Protein AF-0000000071052219 (afdb_homodimer)

Organism: Fasciola hepatica (NCBI:txid6192)

Foldseek 3Di:
DAEEEEEALALQRLLLLLLQCVVVVAYAYEYAYQADAPPDQLQPFQAWQADAVVLQQLQPCCVDPDHDPQALVVLLLLLLLVVLVVCQPDPCNVQQQKHKFKEWEWELDDDPDATPCPVSFPPKDKFALVNCVVQFFANSIGTTIIGITMGGRRNRNSVVSVVVSQVSHPDGHHYHYNPHPCDQELLSVLVVCVVVVHQEYEYAHALSCCRHVVPQQWWWWKKKKWWFADQPDRHKYAYPPRFIWTDGDGTIITYIDTDTDGRCVVPPDDPVQWDFDPVRLVVRLVVVVNGGVDCNSVGHTDDIGMDIGTAGSDWQWWKWWADNVRDTFWFDPSTHIYTYGYHCGSCCSSSSNSSSNLNSVRVVVSVVVHRGTGGDIGGRPNVVVRPSD/DAEEEEEALALQRLLLLLLQCVVVVAYAYEYAYQADAPPDQLQPFQAWQADAVVLQQLFPCCVDPDHDPQALVVLLLLLLLVVLVVCQPDPCNVQQQKHKFKEWEWELDDDPDATPCPVNFPPKDKFALVNCVVQFFANSIGTTIIGITMGGRRNRNSVVSVVCSQVSHPDGHHYHYNPNPQDQELLSVLVVCVVVVHQEYEYAHALSCCRHVVPQQWWWWKKKKWWFADQPDRHKYAYPPRWIWTDGDGTIITYIDTDTDGRCVVPPDDPVQWDFDPVRLVVRLVVVVNGGVDCNSVGHTDDIGMDIGTAGSDWQWWKWWADNVRDTFWFDPSTHIYTYGYHCGSCCSSSSNSSSNLNSVRVVVSVPVHRGTGGDIGGRPNVVVRPSD

Structure (mmCIF, N/CA/C/O backbone):
data_AF-0000000071052219-model_v1
#
loop_
_entity.id
_entity.type
_entity.pdbx_description
1 polymer 'D-aspartate oxidase'
#
loop_
_atom_site.group_PDB
_atom_site.id
_atom_site.type_symbol
_atom_site.label_atom_id
_atom_site.label_alt_id
_atom_site.label_comp_id
_atom_site.label_asym_id
_atom_site.label_entity_id
_atom_site.label_seq_id
_atom_site.pdbx_PDB_ins_code
_atom_site.Cartn_x
_atom_site.Cartn_y
_atom_site.Cartn_z
_atom_site.occupancy
_atom_site.B_iso_or_equiv
_atom_site.auth_seq_id
_atom_site.auth_comp_id
_atom_site.auth_asym_id
_atom_site.auth_atom_id
_atom_site.pdbx_PDB_model_num
ATOM 1 N N . MET A 1 1 ? -15.453 -42.969 -9.875 1 84.81 1 MET A N 1
ATOM 2 C CA . MET A 1 1 ? -14.547 -42.25 -8.984 1 84.81 1 MET A CA 1
ATOM 3 C C . MET A 1 1 ? -13.117 -42.312 -9.508 1 84.81 1 MET A C 1
ATOM 5 O O . MET A 1 1 ? -12.625 -43.375 -9.883 1 84.81 1 MET A O 1
ATOM 9 N N . VAL A 1 2 ? -12.484 -41.188 -9.828 1 93 2 VAL A N 1
ATOM 10 C CA . VAL A 1 2 ? -11.133 -41.125 -10.375 1 93 2 VAL A CA 1
ATOM 11 C C . VAL A 1 2 ? -10.141 -40.812 -9.266 1 93 2 VAL A C 1
ATOM 13 O O . VAL A 1 2 ? -10.406 -39.969 -8.406 1 93 2 VAL A O 1
ATOM 16 N N . ARG A 1 3 ? -9.086 -41.562 -9.219 1 95.88 3 ARG A N 1
ATOM 17 C CA . ARG A 1 3 ? -8.008 -41.312 -8.273 1 95.88 3 ARG A CA 1
ATOM 18 C C . ARG A 1 3 ? -6.828 -40.625 -8.953 1 95.88 3 ARG A C 1
ATOM 20 O O . ARG A 1 3 ? -6.191 -41.188 -9.844 1 95.88 3 ARG A O 1
ATOM 27 N N . PHE A 1 4 ? -6.609 -39.406 -8.422 1 96.44 4 PHE A N 1
ATOM 28 C CA . PHE A 1 4 ? -5.512 -38.625 -8.977 1 96.44 4 PHE A CA 1
ATOM 29 C C . PHE A 1 4 ? -4.285 -38.719 -8.078 1 96.44 4 PHE A C 1
ATOM 31 O O . PHE A 1 4 ? -4.395 -38.625 -6.855 1 96.44 4 PHE A O 1
ATOM 38 N N . GLY A 1 5 ? -3.105 -39 -8.656 1 95.81 5 GLY A N 1
ATOM 39 C CA . GLY A 1 5 ? -1.822 -38.844 -7.984 1 95.81 5 GLY A CA 1
ATOM 40 C C . GLY A 1 5 ? -1.044 -37.625 -8.453 1 95.81 5 GLY A C 1
ATOM 41 O O . GLY A 1 5 ? -0.639 -37.562 -9.617 1 95.81 5 GLY A O 1
ATOM 42 N N . ILE A 1 6 ? -0.804 -36.688 -7.566 1 96.19 6 ILE A N 1
ATOM 43 C CA . ILE A 1 6 ? -0.084 -35.469 -7.926 1 96.19 6 ILE A CA 1
ATOM 44 C C . ILE A 1 6 ? 1.285 -35.469 -7.25 1 96.19 6 ILE A C 1
ATOM 46 O O . ILE A 1 6 ? 1.38 -35.562 -6.027 1 96.19 6 ILE A O 1
ATOM 50 N N . ILE A 1 7 ? 2.332 -35.375 -8.086 1 95.31 7 ILE A N 1
ATOM 51 C CA . ILE A 1 7 ? 3.701 -35.281 -7.586 1 95.31 7 ILE A CA 1
ATOM 52 C C . ILE A 1 7 ? 4.168 -33.844 -7.566 1 95.31 7 ILE A C 1
ATOM 54 O O . ILE A 1 7 ? 4.316 -33.219 -8.617 1 95.31 7 ILE A O 1
ATOM 58 N N . GLY A 1 8 ? 4.5 -33.312 -6.387 1 94.25 8 GLY A N 1
ATOM 59 C CA . GLY A 1 8 ? 4.828 -31.922 -6.184 1 94.25 8 GLY A CA 1
ATOM 60 C C . GLY A 1 8 ? 3.725 -31.141 -5.492 1 94.25 8 GLY A C 1
ATOM 61 O O . GLY A 1 8 ? 2.598 -31.078 -5.984 1 94.25 8 GLY A O 1
ATOM 62 N N . CYS A 1 9 ? 4.051 -30.531 -4.426 1 93.12 9 CYS A N 1
ATOM 63 C CA . CYS A 1 9 ? 3.057 -29.828 -3.629 1 93.12 9 CYS A CA 1
ATOM 64 C C . CYS A 1 9 ? 3.34 -28.328 -3.605 1 93.12 9 CYS A C 1
ATOM 66 O O . CYS A 1 9 ? 3.023 -27.641 -2.629 1 93.12 9 CYS A O 1
ATOM 68 N N . GLY A 1 10 ? 4.051 -27.812 -4.633 1 95.31 10 GLY A N 1
ATOM 69 C CA . GLY A 1 10 ? 4.199 -26.375 -4.816 1 95.31 10 GLY A CA 1
ATOM 70 C C . GLY A 1 10 ? 2.984 -25.734 -5.453 1 95.31 10 GLY A C 1
ATOM 71 O O . GLY A 1 10 ? 1.889 -26.297 -5.43 1 95.31 10 GLY A O 1
ATOM 72 N N . VAL A 1 11 ? 3.207 -24.578 -5.98 1 97.75 11 VAL A N 1
ATOM 73 C CA . VAL A 1 11 ? 2.088 -23.797 -6.492 1 97.75 11 VAL A CA 1
ATOM 74 C C . VAL A 1 11 ? 1.469 -24.5 -7.695 1 97.75 11 VAL A C 1
ATOM 76 O O . VAL A 1 11 ? 0.252 -24.453 -7.891 1 97.75 11 VAL A O 1
ATOM 79 N N . ILE A 1 12 ? 2.281 -25.156 -8.516 1 98.25 12 ILE A N 1
ATOM 80 C CA . ILE A 1 12 ? 1.763 -25.828 -9.711 1 98.25 12 ILE A CA 1
ATOM 81 C C . ILE A 1 12 ? 0.946 -27.047 -9.305 1 98.25 12 ILE A C 1
ATOM 83 O O . ILE A 1 12 ? -0.17 -27.25 -9.789 1 98.25 12 ILE A O 1
ATOM 87 N N . GLY A 1 13 ? 1.459 -27.875 -8.398 1 96.88 13 GLY A N 1
ATOM 88 C CA . GLY A 1 13 ? 0.75 -29.062 -7.961 1 96.88 13 GLY A CA 1
ATOM 89 C C . GLY A 1 13 ? -0.562 -28.75 -7.262 1 96.88 13 GLY A C 1
ATOM 90 O O . GLY A 1 13 ? -1.594 -29.344 -7.578 1 96.88 13 GLY A O 1
ATOM 91 N N . LEU A 1 14 ? -0.498 -27.828 -6.371 1 96.88 14 LEU A N 1
ATOM 92 C CA . LEU A 1 14 ? -1.696 -27.516 -5.602 1 96.88 14 LEU A CA 1
ATOM 93 C C . LEU A 1 14 ? -2.734 -26.828 -6.48 1 96.88 14 LEU A C 1
ATOM 95 O O . LEU A 1 14 ? -3.938 -27.031 -6.309 1 96.88 14 LEU A O 1
ATOM 99 N N . SER A 1 15 ? -2.297 -25.938 -7.391 1 98.31 15 SER A N 1
ATOM 100 C CA . SER A 1 15 ? -3.229 -25.344 -8.344 1 98.31 15 SER A CA 1
ATOM 101 C C . SER A 1 15 ? -3.887 -26.406 -9.211 1 98.31 15 SER A C 1
ATOM 103 O O . SER A 1 15 ? -5.082 -26.328 -9.5 1 98.31 15 SER A O 1
ATOM 105 N N . THR A 1 16 ? -3.113 -27.359 -9.617 1 98.44 16 THR A N 1
ATOM 106 C CA . THR A 1 16 ? -3.629 -28.453 -10.438 1 98.44 16 THR A CA 1
ATOM 107 C C . THR A 1 16 ? -4.648 -29.281 -9.656 1 98.44 16 THR A C 1
ATOM 109 O O . THR A 1 16 ? -5.719 -29.609 -10.172 1 98.44 16 THR A O 1
ATOM 112 N N . ALA A 1 17 ? -4.293 -29.594 -8.43 1 96.81 17 ALA A N 1
ATOM 113 C CA . ALA A 1 17 ? -5.211 -30.344 -7.582 1 96.81 17 ALA A CA 1
ATOM 114 C C . ALA A 1 17 ? -6.543 -29.625 -7.426 1 96.81 17 ALA A C 1
ATOM 116 O O . ALA A 1 17 ? -7.605 -30.234 -7.523 1 96.81 17 ALA A O 1
ATOM 117 N N . THR A 1 18 ? -6.484 -28.359 -7.203 1 96.75 18 THR A N 1
ATOM 118 C CA . THR A 1 18 ? -7.695 -27.562 -7.023 1 96.75 18 THR A CA 1
ATOM 119 C C . THR A 1 18 ? -8.531 -27.547 -8.297 1 96.75 18 THR A C 1
ATOM 121 O O . THR A 1 18 ? -9.758 -27.656 -8.242 1 96.75 18 THR A O 1
ATOM 124 N N . ALA A 1 19 ? -7.891 -27.359 -9.438 1 97.56 19 ALA A N 1
ATOM 125 C CA . ALA A 1 19 ? -8.602 -27.344 -10.711 1 97.56 19 ALA A CA 1
ATOM 126 C C . ALA A 1 19 ? -9.273 -28.688 -10.984 1 97.56 19 ALA A C 1
ATOM 128 O O . ALA A 1 19 ? -10.43 -28.734 -11.398 1 97.56 19 ALA A O 1
ATOM 129 N N . LEU A 1 20 ? -8.578 -29.781 -10.742 1 97.38 20 LEU A N 1
ATOM 130 C CA . LEU A 1 20 ? -9.117 -31.125 -10.953 1 97.38 20 LEU A CA 1
ATOM 131 C C . LEU A 1 20 ? -10.281 -31.391 -10.016 1 97.38 20 LEU A C 1
ATOM 133 O O . LEU A 1 20 ? -11.289 -31.984 -10.414 1 97.38 20 LEU A O 1
ATOM 137 N N . GLN A 1 21 ? -10.109 -30.969 -8.766 1 95.94 21 GLN A N 1
ATOM 138 C CA . GLN A 1 21 ? -11.172 -31.172 -7.781 1 95.94 21 GLN A CA 1
ATOM 139 C C . GLN A 1 21 ? -12.453 -30.469 -8.203 1 95.94 21 GLN A C 1
ATOM 141 O O . GLN A 1 21 ? -13.555 -30.984 -7.996 1 95.94 21 GLN A O 1
ATOM 146 N N . SER A 1 22 ? -12.312 -29.281 -8.734 1 94.81 22 SER A N 1
ATOM 147 C CA . SER A 1 22 ? -13.477 -28.516 -9.188 1 94.81 22 SER A CA 1
ATOM 148 C C . SER A 1 22 ? -14.203 -29.234 -10.32 1 94.81 22 SER A C 1
ATOM 150 O O . SER A 1 22 ? -15.422 -29.156 -10.422 1 94.81 22 SER A O 1
ATOM 152 N N . GLU A 1 23 ? -13.469 -29.828 -11.195 1 94.88 23 GLU A N 1
ATOM 153 C CA . GLU A 1 23 ? -14.047 -30.5 -12.359 1 94.88 23 GLU A CA 1
ATOM 154 C C . GLU A 1 23 ? -14.516 -31.906 -12.016 1 94.88 23 GLU A C 1
ATOM 156 O O . GLU A 1 23 ? -15.547 -32.375 -12.516 1 94.88 23 GLU A O 1
ATOM 161 N N . TYR A 1 24 ? -13.75 -32.656 -11.188 1 94.06 24 TYR A N 1
ATOM 162 C CA . TYR A 1 24 ? -14.047 -34.031 -10.758 1 94.06 24 TYR A CA 1
ATOM 163 C C . TYR A 1 24 ? -14.352 -34.062 -9.266 1 94.06 24 TYR A C 1
ATOM 165 O O . TYR A 1 24 ? -13.523 -34.531 -8.469 1 94.06 24 TYR A O 1
ATOM 173 N N . ARG A 1 25 ? -15.492 -33.781 -8.859 1 89.88 25 ARG A N 1
ATOM 174 C CA . ARG A 1 25 ? -15.898 -33.469 -7.488 1 89.88 25 ARG A CA 1
ATOM 175 C C . ARG A 1 25 ? -15.82 -34.719 -6.625 1 89.88 25 ARG A C 1
ATOM 177 O O . ARG A 1 25 ? -15.633 -34.656 -5.41 1 89.88 25 ARG A O 1
ATOM 184 N N . ASP A 1 26 ? -15.922 -35.906 -7.195 1 89.94 26 ASP A N 1
ATOM 185 C CA . ASP A 1 26 ? -15.953 -37.125 -6.426 1 89.94 26 ASP A CA 1
ATOM 186 C C . ASP A 1 26 ? -14.609 -37.844 -6.48 1 89.94 26 ASP A C 1
ATOM 188 O O . ASP A 1 26 ? -14.5 -39 -6.066 1 89.94 26 ASP A O 1
ATOM 192 N N . SER A 1 27 ? -13.602 -37.125 -6.922 1 92.62 27 SER A N 1
ATOM 193 C CA . SER A 1 27 ? -12.297 -37.75 -7.117 1 92.62 27 SER A CA 1
ATOM 194 C C . SER A 1 27 ? -11.523 -37.844 -5.809 1 92.62 27 SER A C 1
ATOM 196 O O . SER A 1 27 ? -11.844 -37.156 -4.844 1 92.62 27 SER A O 1
ATOM 198 N N . GLU A 1 28 ? -10.602 -38.781 -5.777 1 93.38 28 GLU A N 1
ATOM 199 C CA . GLU A 1 28 ? -9.641 -38.938 -4.691 1 93.38 28 GLU A CA 1
ATOM 200 C C . GLU A 1 28 ? -8.273 -38.375 -5.09 1 93.38 28 GLU A C 1
ATOM 202 O O . GLU A 1 28 ? -7.867 -38.5 -6.246 1 93.38 28 GLU A O 1
ATOM 207 N N . PHE A 1 29 ? -7.625 -37.781 -4.043 1 93.75 29 PHE A N 1
ATOM 208 C CA . PHE A 1 29 ? -6.34 -37.156 -4.328 1 93.75 29 PHE A CA 1
ATOM 209 C C . PHE A 1 29 ? -5.246 -37.719 -3.434 1 93.75 29 PHE A C 1
ATOM 211 O O . PHE A 1 29 ? -5.414 -37.812 -2.215 1 93.75 29 PHE A O 1
ATOM 218 N N . LEU A 1 30 ? -4.195 -38.156 -4.043 1 93.06 30 LEU A N 1
ATOM 219 C CA . LEU A 1 30 ? -2.939 -38.469 -3.365 1 93.06 30 LEU A CA 1
ATOM 220 C C . LEU A 1 30 ? -1.853 -37.469 -3.752 1 93.06 30 LEU A C 1
ATOM 222 O O . LEU A 1 30 ? -1.419 -37.438 -4.906 1 93.06 30 LEU A O 1
ATOM 226 N N . LEU A 1 31 ? -1.455 -36.656 -2.793 1 92.81 31 LEU A N 1
ATOM 227 C CA . LEU A 1 31 ? -0.397 -35.688 -3.021 1 92.81 31 LEU A CA 1
ATOM 228 C C . LEU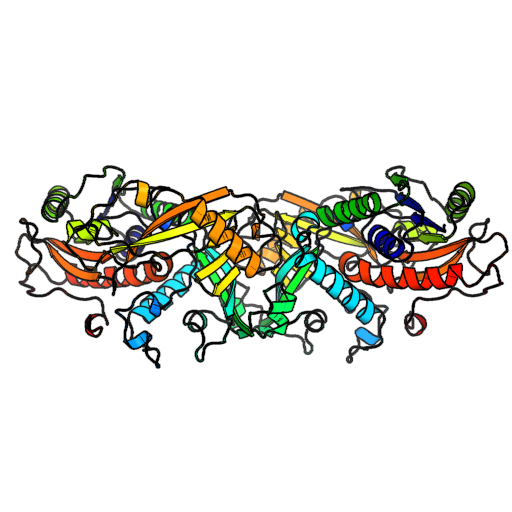 A 1 31 ? 0.931 -36.188 -2.457 1 92.81 31 LEU A C 1
ATOM 230 O O . LEU A 1 31 ? 1 -36.594 -1.3 1 92.81 31 LEU A O 1
ATOM 234 N N . ALA A 1 32 ? 1.885 -36.188 -3.334 1 91 32 ALA A N 1
ATOM 235 C CA . ALA A 1 32 ? 3.23 -36.594 -2.92 1 91 32 ALA A CA 1
ATOM 236 C C . ALA A 1 32 ? 4.242 -35.469 -3.229 1 91 32 ALA A C 1
ATOM 238 O O . ALA A 1 32 ? 4.188 -34.844 -4.293 1 91 32 ALA A O 1
ATOM 239 N N . GLY A 1 33 ? 5.031 -35.125 -2.229 1 86.06 33 GLY A N 1
ATOM 240 C CA . GLY A 1 33 ? 6.051 -34.094 -2.449 1 86.06 33 GLY A CA 1
ATOM 241 C C . GLY A 1 33 ? 7.297 -34.312 -1.617 1 86.06 33 GLY A C 1
ATOM 242 O O . GLY A 1 33 ? 7.238 -34.938 -0.548 1 86.06 33 GLY A O 1
ATOM 243 N N . ALA A 1 34 ? 8.422 -33.875 -2.18 1 75.44 34 ALA A N 1
ATOM 244 C CA . ALA A 1 34 ? 9.688 -33.969 -1.451 1 75.44 34 ALA A CA 1
ATOM 245 C C . ALA A 1 34 ? 9.734 -32.938 -0.309 1 75.44 34 ALA A C 1
ATOM 247 O O . ALA A 1 34 ? 10.367 -33.188 0.72 1 75.44 34 ALA A O 1
ATOM 248 N N . GLU A 1 35 ? 9.117 -31.828 -0.538 1 77 35 GLU A N 1
ATOM 249 C CA . GLU A 1 35 ? 9.156 -30.719 0.398 1 77 35 GLU A CA 1
ATOM 250 C C . GLU A 1 35 ? 7.75 -30.25 0.761 1 77 35 GLU A C 1
ATOM 252 O O . GLU A 1 35 ? 6.777 -30.625 0.107 1 77 35 GLU A O 1
ATOM 257 N N . GLN A 1 36 ? 7.762 -29.594 1.94 1 73.38 36 GLN A N 1
ATOM 258 C CA . GLN A 1 36 ? 6.504 -28.969 2.35 1 73.38 36 GLN A CA 1
ATOM 259 C C . GLN A 1 36 ? 6.746 -27.641 3.061 1 73.38 36 GLN A C 1
ATOM 261 O O . GLN A 1 36 ? 7.875 -27.344 3.447 1 73.38 36 GLN A O 1
ATOM 266 N N . GLY A 1 37 ? 5.684 -26.891 3.031 1 77.38 37 GLY A N 1
ATOM 267 C CA . GLY A 1 37 ? 5.734 -25.656 3.793 1 77.38 37 GLY A CA 1
ATOM 268 C C . GLY A 1 37 ? 6.82 -24.703 3.322 1 77.38 37 GLY A C 1
ATOM 269 O O . GLY A 1 37 ? 6.914 -24.406 2.129 1 77.38 37 GLY A O 1
ATOM 270 N N . SER A 1 38 ? 7.688 -24.25 4.285 1 81.25 38 SER A N 1
ATOM 271 C CA . SER A 1 38 ? 8.664 -23.188 4.043 1 81.25 38 SER A CA 1
ATOM 272 C C . SER A 1 38 ? 9.812 -23.688 3.172 1 81.25 38 SER A C 1
ATOM 274 O O . SER A 1 38 ? 10.594 -22.875 2.658 1 81.25 38 SER A O 1
ATOM 276 N N . SER A 1 39 ? 9.82 -24.969 2.92 1 81.12 39 SER A N 1
ATOM 277 C CA . SER A 1 39 ? 10.891 -25.516 2.088 1 81.12 39 SER A CA 1
ATOM 278 C C . SER A 1 39 ? 10.523 -25.453 0.609 1 81.12 39 SER A C 1
ATOM 280 O O . SER A 1 39 ? 11.383 -25.641 -0.256 1 81.12 39 SER A O 1
ATOM 282 N N . LEU A 1 40 ? 9.352 -25.156 0.366 1 86.75 40 LEU A N 1
ATOM 283 C CA . LEU A 1 40 ? 8.906 -25.016 -1.016 1 86.75 40 LEU A CA 1
ATOM 284 C C . LEU A 1 40 ? 9.398 -23.703 -1.619 1 86.75 40 LEU A C 1
ATOM 286 O O . LEU A 1 40 ? 9.375 -22.656 -0.958 1 86.75 40 LEU A O 1
ATOM 290 N N . ILE A 1 41 ? 9.758 -23.766 -2.842 1 89.94 41 ILE A N 1
ATOM 291 C CA . ILE A 1 41 ? 10.266 -22.594 -3.541 1 89.94 41 ILE A CA 1
ATOM 292 C C . ILE A 1 41 ? 9.148 -21.547 -3.684 1 89.94 41 ILE A C 1
ATOM 294 O O . ILE A 1 41 ? 9.367 -20.359 -3.477 1 89.94 41 ILE A O 1
ATOM 298 N N . SER A 1 42 ? 7.984 -22.031 -4.004 1 95.5 42 SER A N 1
ATOM 299 C CA . SER A 1 42 ? 6.871 -21.109 -4.199 1 95.5 42 SER A CA 1
ATOM 300 C C . SER A 1 42 ? 6.453 -20.453 -2.885 1 95.5 42 SER A C 1
ATOM 302 O O . SER A 1 42 ? 5.738 -19.453 -2.881 1 95.5 42 SER A O 1
ATOM 304 N N . HIS A 1 43 ? 6.871 -21.031 -1.767 1 94.44 43 HIS A N 1
ATOM 305 C CA . HIS A 1 43 ? 6.609 -20.422 -0.464 1 94.44 43 HIS A CA 1
ATOM 306 C C . HIS A 1 43 ? 7.375 -19.109 -0.299 1 94.44 43 HIS A C 1
ATOM 308 O O . HIS A 1 43 ? 6.836 -18.141 0.224 1 94.44 43 HIS A O 1
ATOM 314 N N . GLY A 1 44 ? 8.594 -19.094 -0.722 1 94.31 44 GLY A N 1
ATOM 315 C CA . GLY A 1 44 ? 9.469 -17.953 -0.48 1 94.31 44 GLY A CA 1
ATOM 316 C C . GLY A 1 44 ? 9.508 -16.969 -1.638 1 94.31 44 GLY A C 1
ATOM 317 O O . GLY A 1 44 ? 10.016 -15.859 -1.497 1 94.31 44 GLY A O 1
ATOM 318 N N . ALA A 1 45 ? 8.891 -17.344 -2.781 1 95.38 45 ALA A N 1
ATOM 319 C CA . ALA A 1 45 ? 8.898 -16.5 -3.977 1 95.38 45 ALA A CA 1
ATOM 320 C C . ALA A 1 45 ? 8.148 -15.195 -3.734 1 95.38 45 ALA A C 1
ATOM 322 O O . ALA A 1 45 ? 7.324 -15.102 -2.822 1 95.38 45 ALA A O 1
ATOM 323 N N . ALA A 1 46 ? 8.43 -14.148 -4.508 1 95.62 46 ALA A N 1
ATOM 324 C CA . ALA A 1 46 ? 7.797 -12.844 -4.355 1 95.62 46 ALA A CA 1
ATOM 325 C C . ALA A 1 46 ? 6.293 -12.93 -4.586 1 95.62 46 ALA A C 1
ATOM 327 O O . ALA A 1 46 ? 5.508 -12.328 -3.854 1 95.62 46 ALA A O 1
ATOM 328 N N . GLY A 1 47 ? 5.941 -13.781 -5.605 1 96.56 47 GLY A N 1
ATOM 329 C CA . GLY A 1 47 ? 4.527 -14.047 -5.812 1 96.56 47 GLY A CA 1
ATOM 330 C C . GLY A 1 47 ? 3.764 -12.852 -6.34 1 96.56 47 GLY A C 1
ATOM 331 O O . GLY A 1 47 ? 2.705 -12.5 -5.816 1 96.56 47 GLY A O 1
ATOM 332 N N . VAL A 1 48 ? 4.207 -12.172 -7.332 1 97.25 48 VAL A N 1
ATOM 333 C CA . VAL A 1 48 ? 3.52 -11.047 -7.965 1 97.25 48 VAL A CA 1
ATOM 334 C C . VAL A 1 48 ? 3.066 -11.445 -9.367 1 97.25 48 VAL A C 1
ATOM 336 O O . VAL A 1 48 ? 3.832 -12.039 -10.133 1 97.25 48 VAL A O 1
ATOM 339 N N . PHE A 1 49 ? 1.803 -11.18 -9.664 1 98.19 49 PHE A N 1
ATOM 340 C CA . PHE A 1 49 ? 1.279 -11.469 -10.992 1 98.19 49 PHE A CA 1
ATOM 341 C C . PHE A 1 49 ? 1.835 -10.484 -12.016 1 98.19 49 PHE A C 1
ATOM 343 O O . PHE A 1 49 ? 1.25 -9.422 -12.25 1 98.19 49 PHE A O 1
ATOM 350 N N . ARG A 1 50 ? 2.861 -10.859 -12.641 1 96.38 50 ARG A N 1
ATOM 351 C CA . ARG A 1 50 ? 3.535 -10.094 -13.68 1 96.38 50 ARG A CA 1
ATOM 352 C C . ARG A 1 50 ? 4.156 -11.016 -14.727 1 96.38 50 ARG A C 1
ATOM 354 O O . ARG A 1 50 ? 5.379 -11.062 -14.875 1 96.38 50 ARG A O 1
ATOM 361 N N . PRO A 1 51 ? 3.316 -11.711 -15.438 1 95.31 51 PRO A N 1
ATOM 362 C CA . PRO A 1 51 ? 3.869 -12.594 -16.469 1 95.31 51 PRO A CA 1
ATOM 363 C C . PRO A 1 51 ? 4.676 -11.828 -17.531 1 95.31 51 PRO A C 1
ATOM 365 O O . PRO A 1 51 ? 4.332 -10.703 -17.875 1 95.31 51 PRO A O 1
ATOM 368 N N . GLU A 1 52 ? 5.68 -12.414 -17.953 1 92.31 52 GLU A N 1
ATOM 369 C CA . GLU A 1 52 ? 6.609 -11.852 -18.938 1 92.31 52 GLU A CA 1
ATOM 370 C C . GLU A 1 52 ? 7.031 -12.898 -19.953 1 92.31 52 GLU A C 1
ATOM 372 O O . GLU A 1 52 ? 7.836 -13.781 -19.656 1 92.31 52 GLU A O 1
ATOM 377 N N . PRO A 1 53 ? 6.594 -12.703 -21.188 1 90.56 53 PRO A N 1
ATOM 378 C CA . PRO A 1 53 ? 6.891 -13.695 -22.219 1 90.56 53 PRO A CA 1
ATOM 379 C C . PRO A 1 53 ? 8.391 -13.906 -22.406 1 90.56 53 PRO A C 1
ATOM 381 O O . PRO A 1 53 ? 8.828 -15.016 -22.719 1 90.56 53 PRO A O 1
ATOM 384 N N . SER A 1 54 ? 9.195 -12.898 -22.203 1 88.44 54 SER A N 1
ATOM 385 C CA . SER A 1 54 ? 10.633 -12.984 -22.438 1 88.44 54 SER A CA 1
ATOM 386 C C . SER A 1 54 ? 11.297 -13.953 -21.469 1 88.44 54 SER A C 1
ATOM 388 O O . SER A 1 54 ? 12.43 -14.383 -21.688 1 88.44 54 SER A O 1
ATOM 390 N N . LEU A 1 55 ? 10.602 -14.328 -20.406 1 90.44 55 LEU A N 1
ATOM 391 C CA . LEU A 1 55 ? 11.156 -15.242 -19.422 1 90.44 55 LEU A CA 1
ATOM 392 C C . LEU A 1 55 ? 10.898 -16.688 -19.812 1 90.44 55 LEU A C 1
ATOM 394 O O . LEU A 1 55 ? 11.352 -17.609 -19.141 1 90.44 55 LEU A O 1
ATOM 398 N N . MET A 1 56 ? 10.219 -16.906 -20.844 1 90.56 56 MET A N 1
ATOM 399 C CA . MET A 1 56 ? 10.031 -18.188 -21.516 1 90.56 56 MET A CA 1
ATOM 400 C C . MET A 1 56 ? 10.477 -18.125 -22.969 1 90.56 56 MET A C 1
ATOM 402 O O . MET A 1 56 ? 9.648 -17.984 -23.875 1 90.56 56 MET A O 1
ATOM 406 N N . PRO A 1 57 ? 11.727 -18.297 -23.188 1 86.06 57 PRO A N 1
ATOM 407 C CA . PRO A 1 57 ? 12.32 -17.984 -24.5 1 86.06 57 PRO A CA 1
ATOM 408 C C . PRO A 1 57 ? 11.797 -18.891 -25.609 1 86.06 57 PRO A C 1
ATOM 410 O O . PRO A 1 57 ? 11.906 -18.531 -26.797 1 86.06 57 PRO A O 1
ATOM 413 N N . GLY A 1 58 ? 11.203 -19.984 -25.266 1 85.5 58 GLY A N 1
ATOM 414 C CA . GLY A 1 58 ? 10.656 -20.875 -26.281 1 85.5 58 GLY A CA 1
ATOM 415 C C . GLY A 1 58 ? 9.383 -20.344 -26.906 1 85.5 58 GLY A C 1
ATOM 416 O O . GLY A 1 58 ? 8.945 -20.844 -27.953 1 85.5 58 GLY A O 1
ATOM 417 N N . LEU A 1 59 ? 8.836 -19.281 -26.297 1 84.19 59 LEU A N 1
ATOM 418 C CA . LEU A 1 59 ? 7.648 -18.625 -26.844 1 84.19 59 LEU A CA 1
ATOM 419 C C . LEU A 1 59 ? 8.031 -17.594 -27.906 1 84.19 59 LEU A C 1
ATOM 421 O O . LEU A 1 59 ? 7.961 -16.391 -27.656 1 84.19 59 LEU A O 1
ATOM 425 N N . ILE A 1 60 ? 8.258 -17.906 -29.016 1 76.81 60 ILE A N 1
ATOM 426 C CA . ILE A 1 60 ? 8.781 -17.031 -30.062 1 76.81 60 ILE A CA 1
ATOM 427 C C . ILE A 1 60 ? 7.691 -16.062 -30.516 1 76.81 60 ILE A C 1
ATOM 429 O O . ILE A 1 60 ? 7.973 -14.891 -30.781 1 76.81 60 ILE A O 1
ATOM 433 N N . CYS A 1 61 ? 6.457 -16.484 -30.531 1 74.12 61 CYS A N 1
ATOM 434 C CA . CYS A 1 61 ? 5.352 -15.664 -31.031 1 74.12 61 CYS A CA 1
ATOM 435 C C . CYS A 1 61 ? 5.117 -14.461 -30.125 1 74.12 61 CYS A C 1
ATOM 437 O O . CYS A 1 61 ? 4.867 -13.352 -30.625 1 74.12 61 CYS A O 1
ATOM 439 N N . CYS A 1 62 ? 5.223 -14.648 -28.922 1 71.81 62 CYS A N 1
ATOM 440 C CA . CYS A 1 62 ? 4.926 -13.586 -27.969 1 71.81 62 CYS A CA 1
ATOM 441 C C . CYS A 1 62 ? 6.129 -12.672 -27.781 1 71.81 62 CYS A C 1
ATOM 443 O O . CYS A 1 62 ? 5.996 -11.57 -27.25 1 71.81 62 CYS A O 1
ATOM 445 N N . ASN A 1 63 ? 7.227 -13.148 -28.234 1 69.19 63 ASN A N 1
ATOM 446 C CA . ASN A 1 63 ? 8.453 -12.367 -28.078 1 69.19 63 ASN A CA 1
ATOM 447 C C . ASN A 1 63 ? 8.766 -11.586 -29.359 1 69.19 63 ASN A C 1
ATOM 449 O O . ASN A 1 63 ? 9.742 -10.828 -29.391 1 69.19 63 ASN A O 1
ATOM 453 N N . SER A 1 64 ? 7.836 -11.805 -30.234 1 68.56 64 SER A N 1
ATOM 454 C CA . SER A 1 64 ? 7.957 -11.062 -31.484 1 68.56 64 SER A CA 1
ATOM 455 C C . SER A 1 64 ? 7.145 -9.773 -31.438 1 68.56 64 SER A C 1
ATOM 457 O O . SER A 1 64 ? 6.586 -9.422 -30.406 1 68.56 64 SER A O 1
ATOM 459 N N . ASP A 1 65 ? 7.188 -9.031 -32.5 1 65.69 65 ASP A N 1
ATOM 460 C CA . ASP A 1 65 ? 6.641 -7.68 -32.562 1 65.69 65 ASP A CA 1
ATOM 461 C C . ASP A 1 65 ? 5.129 -7.688 -32.344 1 65.69 65 ASP A C 1
ATOM 463 O O . ASP A 1 65 ? 4.535 -6.652 -32.031 1 65.69 65 ASP A O 1
ATOM 467 N N . THR A 1 66 ? 4.465 -8.875 -32.656 1 60.56 66 THR A N 1
ATOM 468 C CA . THR A 1 66 ? 3.018 -8.914 -32.469 1 60.56 66 THR A CA 1
ATOM 469 C C . THR A 1 66 ? 2.629 -9.961 -31.438 1 60.56 66 THR A C 1
ATOM 471 O O . THR A 1 66 ? 3.148 -11.078 -31.453 1 60.56 66 THR A O 1
ATOM 474 N N . VAL A 1 67 ? 1.964 -9.492 -30.375 1 62.25 67 VAL A N 1
ATOM 475 C CA . VAL A 1 67 ? 1.465 -10.453 -29.391 1 62.25 67 VAL A CA 1
ATOM 476 C C . VAL A 1 67 ? 0.449 -11.383 -30.047 1 62.25 67 VAL A C 1
ATOM 478 O O . VAL A 1 67 ? -0.525 -10.922 -30.641 1 62.25 67 VAL A O 1
ATOM 481 N N . CYS A 1 68 ? 0.845 -12.656 -30.109 1 66.25 68 CYS A N 1
ATOM 482 C CA . CYS A 1 68 ? -0.045 -13.672 -30.672 1 66.25 68 CYS A CA 1
ATOM 483 C C . CYS A 1 68 ? -1.215 -13.945 -29.734 1 66.25 68 CYS A C 1
ATOM 485 O O . CYS A 1 68 ? -1.016 -14.375 -28.594 1 66.25 68 CYS A O 1
ATOM 487 N N . THR A 1 69 ? -2.367 -13.625 -30.156 1 66 69 THR A N 1
ATOM 488 C CA . THR A 1 69 ? -3.57 -13.781 -29.344 1 66 69 THR A CA 1
ATOM 489 C C . THR A 1 69 ? -3.926 -15.258 -29.172 1 66 69 THR A C 1
ATOM 491 O O . THR A 1 69 ? -4.668 -15.625 -28.266 1 66 69 THR A O 1
ATOM 494 N N . GLU A 1 70 ? -3.316 -16.094 -29.984 1 73.38 70 GLU A N 1
ATOM 495 C CA . GLU A 1 70 ? -3.668 -17.5 -29.938 1 73.38 70 GLU A CA 1
ATOM 496 C C . GLU A 1 70 ? -2.617 -18.312 -29.188 1 73.38 70 GLU A C 1
ATOM 498 O O . GLU A 1 70 ? -2.74 -19.531 -29.047 1 73.38 70 GLU A O 1
ATOM 503 N N . CYS A 1 71 ? -1.785 -17.578 -28.594 1 85.56 71 CYS A N 1
ATOM 504 C CA . CYS A 1 71 ? -0.705 -18.219 -27.844 1 85.56 71 CYS A CA 1
ATOM 505 C C . CYS A 1 71 ? -1.208 -18.781 -26.531 1 85.56 71 CYS A C 1
ATOM 507 O O . CYS A 1 71 ? -1.976 -18.125 -25.828 1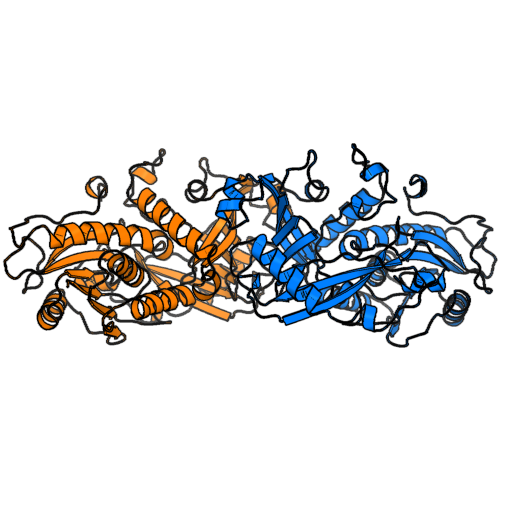 85.56 71 CYS A O 1
ATOM 509 N N . PRO A 1 72 ? -0.851 -20.062 -26.203 1 91.62 72 PRO A N 1
ATOM 510 C CA . PRO A 1 72 ? -1.263 -20.625 -24.906 1 91.62 72 PRO A CA 1
ATOM 511 C C . PRO A 1 72 ? -0.81 -19.781 -23.719 1 91.62 72 PRO A C 1
ATOM 513 O O . PRO A 1 72 ? -1.496 -19.734 -22.703 1 91.62 72 PRO A O 1
ATOM 516 N N . PHE A 1 73 ? 0.277 -19.094 -23.953 1 93.25 73 PHE A N 1
ATOM 517 C CA . PHE A 1 73 ? 0.784 -18.234 -22.891 1 93.25 73 PHE A CA 1
ATOM 518 C C . PHE A 1 73 ? -0.237 -17.172 -22.516 1 93.25 73 PHE A C 1
ATOM 520 O O . PHE A 1 73 ? -0.507 -16.938 -21.344 1 93.25 73 PHE A O 1
ATOM 527 N N . ASN A 1 74 ? -0.806 -16.531 -23.531 1 92.62 74 ASN A N 1
ATOM 528 C CA . ASN A 1 74 ? -1.826 -15.523 -23.297 1 92.62 74 ASN A CA 1
ATOM 529 C C . ASN A 1 74 ? -3.043 -16.109 -22.578 1 92.62 74 ASN A C 1
ATOM 531 O O . ASN A 1 74 ? -3.596 -15.484 -21.672 1 92.62 74 ASN A O 1
ATOM 535 N N . ARG A 1 75 ? -3.418 -17.25 -23.031 1 94.19 75 ARG A N 1
ATOM 536 C CA . ARG A 1 75 ? -4.562 -17.922 -22.406 1 94.19 75 ARG A CA 1
ATOM 537 C C . ARG A 1 75 ? -4.289 -18.25 -20.953 1 94.19 75 ARG A C 1
ATOM 539 O O . ARG A 1 75 ? -5.145 -18.016 -20.094 1 94.19 75 ARG A O 1
ATOM 546 N N . TRP A 1 76 ? -3.082 -18.781 -20.641 1 97.12 76 TRP A N 1
ATOM 547 C CA . TRP A 1 76 ? -2.721 -19.094 -19.25 1 97.12 76 TRP A CA 1
ATOM 548 C C . TRP A 1 76 ? -2.742 -17.828 -18.391 1 97.12 76 TRP A C 1
ATOM 550 O O . TRP A 1 76 ? -3.246 -17.859 -17.266 1 97.12 76 TRP A O 1
ATOM 560 N N . CYS A 1 77 ? -2.225 -16.734 -18.953 1 96.62 77 CYS A N 1
ATOM 561 C CA . CYS A 1 77 ? -2.152 -15.477 -18.219 1 96.62 77 CYS A CA 1
ATOM 562 C C . CYS A 1 77 ? -3.547 -14.93 -17.938 1 96.62 77 CYS A C 1
ATOM 564 O O . CYS A 1 77 ? -3.836 -14.484 -16.828 1 96.62 77 CYS A O 1
ATOM 566 N N . LYS A 1 78 ? -4.422 -14.977 -18.906 1 96.56 78 LYS A N 1
ATOM 567 C CA . LYS A 1 78 ? -5.777 -14.469 -18.734 1 96.56 78 LYS A CA 1
ATOM 568 C C . LYS A 1 78 ? -6.551 -15.289 -17.719 1 96.56 78 LYS A C 1
ATOM 570 O O . LYS A 1 78 ? -7.262 -14.727 -16.875 1 96.56 78 LYS A O 1
ATOM 575 N N . ARG A 1 79 ? -6.395 -16.594 -17.781 1 97.56 79 ARG A N 1
ATOM 576 C CA . ARG A 1 79 ? -7.047 -17.469 -16.812 1 97.56 79 ARG A CA 1
ATOM 577 C C . ARG A 1 79 ? -6.535 -17.219 -15.406 1 97.56 79 ARG A C 1
ATOM 579 O O . ARG A 1 79 ? -7.316 -17.188 -14.453 1 97.56 79 ARG A O 1
ATOM 586 N N . GLY A 1 80 ? -5.227 -17.047 -15.305 1 98.12 80 GLY A N 1
ATOM 587 C CA . GLY A 1 80 ? -4.656 -16.688 -14.016 1 98.12 80 GLY A CA 1
ATOM 588 C C . GLY A 1 80 ? -5.152 -15.344 -13.5 1 98.12 80 GLY A C 1
ATOM 589 O O . GLY A 1 80 ? -5.531 -15.227 -12.336 1 98.12 80 GLY A O 1
ATOM 590 N N . GLN A 1 81 ? -5.176 -14.359 -14.398 1 98.19 81 GLN A N 1
ATOM 591 C CA . GLN A 1 81 ? -5.629 -13.016 -14.047 1 98.19 81 GLN A CA 1
ATOM 592 C C . GLN A 1 81 ? -7.047 -13.047 -13.484 1 98.19 81 GLN A C 1
ATOM 594 O O . GLN A 1 81 ? -7.312 -12.477 -12.422 1 98.19 81 GLN A O 1
ATOM 599 N N . VAL A 1 82 ? -7.941 -13.711 -14.125 1 97.94 82 VAL A N 1
ATOM 600 C CA . VAL A 1 82 ? -9.328 -13.789 -13.695 1 97.94 82 VAL A CA 1
ATOM 601 C C . VAL A 1 82 ? -9.406 -14.445 -12.312 1 97.94 82 VAL A C 1
ATOM 603 O O . VAL A 1 82 ? -10.07 -13.93 -11.414 1 97.94 82 VAL A O 1
ATOM 606 N N . TYR A 1 83 ? -8.734 -15.5 -12.133 1 98.31 83 TYR A N 1
ATOM 607 C CA . TYR A 1 83 ? -8.75 -16.25 -10.883 1 98.31 83 TYR A CA 1
ATOM 608 C C . TYR A 1 83 ? -8.234 -15.398 -9.727 1 98.31 83 TYR A C 1
ATOM 610 O O . TYR A 1 83 ? -8.859 -15.336 -8.672 1 98.31 83 TYR A O 1
ATOM 618 N N . TYR A 1 84 ? -7.094 -14.781 -9.906 1 98.56 84 TYR A N 1
ATOM 619 C CA . TYR A 1 84 ? -6.449 -14.047 -8.828 1 98.56 84 TYR A CA 1
ATOM 620 C C . TYR A 1 84 ? -7.199 -12.766 -8.508 1 98.56 84 TYR A C 1
ATOM 622 O O . TYR A 1 84 ? -7.281 -12.352 -7.352 1 98.56 84 TYR A O 1
ATOM 630 N N . TRP A 1 85 ? -7.734 -12.086 -9.539 1 98.25 85 TRP A N 1
ATOM 631 C CA . TRP A 1 85 ? -8.547 -10.906 -9.297 1 98.25 85 TRP A CA 1
ATOM 632 C C . TRP A 1 85 ? -9.805 -11.266 -8.5 1 98.25 85 TRP A C 1
ATOM 634 O O . TRP A 1 85 ? -10.172 -10.555 -7.562 1 98.25 85 TRP A O 1
ATOM 644 N N . ASP A 1 86 ? -10.414 -12.352 -8.891 1 98 86 ASP A N 1
ATOM 645 C CA . ASP A 1 86 ? -11.594 -12.805 -8.148 1 98 86 ASP A CA 1
ATOM 646 C C . ASP A 1 86 ? -11.242 -13.102 -6.695 1 98 86 ASP A C 1
ATOM 648 O O . ASP A 1 86 ? -12 -12.758 -5.785 1 98 86 ASP A O 1
ATOM 652 N N . LEU A 1 87 ? -10.188 -13.719 -6.539 1 98.25 87 LEU A N 1
ATOM 653 C CA . LEU A 1 87 ? -9.742 -14.055 -5.191 1 98.25 87 LEU A CA 1
ATOM 654 C C . LEU A 1 87 ? -9.438 -12.789 -4.391 1 98.25 87 LEU A C 1
ATOM 656 O O . LEU A 1 87 ? -9.844 -12.68 -3.229 1 98.25 87 LEU A O 1
ATOM 660 N N . ALA A 1 88 ? -8.75 -11.828 -4.992 1 97.94 88 ALA A N 1
ATOM 661 C CA . ALA A 1 88 ? -8.344 -10.586 -4.328 1 97.94 88 ALA A CA 1
ATOM 662 C C . ALA A 1 88 ? -9.562 -9.75 -3.938 1 97.94 88 ALA A C 1
ATOM 664 O O . ALA A 1 88 ? -9.5 -8.969 -2.988 1 97.94 88 ALA A O 1
ATOM 665 N N . ARG A 1 89 ? -10.656 -9.93 -4.613 1 95.19 89 ARG A N 1
ATOM 666 C CA . ARG A 1 89 ? -11.867 -9.172 -4.328 1 95.19 89 ARG A CA 1
ATOM 667 C C . ARG A 1 89 ? -12.766 -9.922 -3.346 1 95.19 89 ARG A C 1
ATOM 669 O O . ARG A 1 89 ? -13.773 -9.391 -2.881 1 95.19 89 ARG A O 1
ATOM 676 N N . SER A 1 90 ? -12.414 -11.102 -3.012 1 96.62 90 SER A N 1
ATOM 677 C CA . SER A 1 90 ? -13.297 -11.938 -2.209 1 96.62 90 SER A CA 1
ATOM 678 C C . SER A 1 90 ? -13 -11.781 -0.72 1 96.62 90 SER A C 1
ATOM 680 O O . SER A 1 90 ? -12.008 -11.156 -0.34 1 96.62 90 SER A O 1
ATOM 682 N N . GLN A 1 91 ? -13.844 -12.414 0.081 1 96.06 91 GLN A N 1
ATOM 683 C CA . GLN A 1 91 ? -13.672 -12.406 1.529 1 96.06 91 GLN A CA 1
ATOM 684 C C . GLN A 1 91 ? -12.477 -13.266 1.943 1 96.06 91 GLN A C 1
ATOM 686 O O . GLN A 1 91 ? -11.992 -13.164 3.07 1 96.06 91 GLN A O 1
ATOM 691 N N . ASP A 1 92 ? -11.891 -14.078 1.008 1 96.94 92 ASP A N 1
ATOM 692 C CA . ASP A 1 92 ? -10.781 -14.977 1.311 1 96.94 92 ASP A CA 1
ATOM 693 C C . ASP A 1 92 ? -9.438 -14.312 1.019 1 96.94 92 ASP A C 1
ATOM 695 O O . ASP A 1 92 ? -8.383 -14.898 1.261 1 96.94 92 ASP A O 1
ATOM 699 N N . ALA A 1 93 ? -9.508 -13.109 0.519 1 97.44 93 ALA A N 1
ATOM 700 C CA . ALA A 1 93 ? -8.305 -12.43 0.041 1 97.44 93 ALA A CA 1
ATOM 701 C C . ALA A 1 93 ? -7.207 -12.438 1.104 1 97.44 93 ALA A C 1
ATOM 703 O O . ALA A 1 93 ? -6.078 -12.852 0.838 1 97.44 93 ALA A O 1
ATOM 704 N N . ALA A 1 94 ? -7.562 -12.07 2.293 1 95.5 94 ALA A N 1
ATOM 705 C CA . ALA A 1 94 ? -6.59 -11.961 3.379 1 95.5 94 ALA A CA 1
ATOM 706 C C . ALA A 1 94 ? -6.004 -13.328 3.727 1 95.5 94 ALA A C 1
ATOM 708 O O . ALA A 1 94 ? -4.789 -13.469 3.867 1 95.5 94 ALA A O 1
ATOM 709 N N . THR A 1 95 ? -6.801 -14.312 3.861 1 96.69 95 THR A N 1
ATOM 710 C CA . THR A 1 95 ? -6.367 -15.664 4.219 1 96.69 95 THR A CA 1
ATOM 711 C C . THR A 1 95 ? -5.531 -16.281 3.098 1 96.69 95 THR A C 1
ATOM 713 O O . THR A 1 95 ? -4.559 -16.984 3.359 1 96.69 95 THR A O 1
ATOM 716 N N . ALA A 1 96 ? -5.887 -15.984 1.88 1 97.94 96 ALA A N 1
ATOM 717 C CA . ALA A 1 96 ? -5.223 -16.562 0.711 1 97.94 96 ALA A CA 1
ATOM 718 C C . ALA A 1 96 ? -3.916 -15.836 0.409 1 97.94 96 ALA A C 1
ATOM 720 O O . ALA A 1 96 ? -3.09 -16.328 -0.363 1 97.94 96 ALA A O 1
ATOM 721 N N . GLY A 1 97 ? -3.746 -14.641 0.992 1 97.69 97 GLY A N 1
ATOM 722 C CA . GLY A 1 97 ? -2.574 -13.836 0.672 1 97.69 97 GLY A CA 1
ATOM 723 C C . GLY A 1 97 ? -2.611 -13.258 -0.731 1 97.69 97 GLY A C 1
ATOM 724 O O . GLY A 1 97 ? -1.575 -13.164 -1.393 1 97.69 97 GLY A O 1
ATOM 725 N N . ALA A 1 98 ? -3.783 -13.023 -1.269 1 98.31 98 ALA A N 1
ATOM 726 C CA . ALA A 1 98 ? -3.992 -12.406 -2.576 1 98.31 98 ALA A CA 1
ATOM 727 C C . ALA A 1 98 ? -4.559 -11 -2.434 1 98.31 98 ALA A C 1
ATOM 729 O O . ALA A 1 98 ? -5.617 -10.805 -1.831 1 98.31 98 ALA A O 1
ATOM 730 N N . PHE A 1 99 ? -3.896 -10 -2.928 1 98.31 99 PHE A N 1
ATOM 731 C CA . PHE A 1 99 ? -4.379 -8.633 -2.791 1 98.31 99 PHE A CA 1
ATOM 732 C C . PHE A 1 99 ? -3.832 -7.754 -3.908 1 98.31 99 PHE A C 1
ATOM 734 O O . PHE A 1 99 ? -2.842 -8.102 -4.555 1 98.31 99 PHE A O 1
ATOM 741 N N . PHE A 1 100 ? -4.492 -6.652 -4.156 1 98.25 100 PHE A N 1
ATOM 742 C CA . PHE A 1 100 ? -4.133 -5.73 -5.23 1 98.25 100 PHE A CA 1
ATOM 743 C C . PHE A 1 100 ? -2.932 -4.879 -4.836 1 98.25 100 PHE A C 1
ATOM 745 O O . PHE A 1 100 ? -2.812 -4.461 -3.684 1 98.25 100 PHE A O 1
ATOM 752 N N . MET A 1 101 ? -2.094 -4.645 -5.789 1 97.88 101 MET A N 1
ATOM 753 C CA . MET A 1 101 ? -0.864 -3.891 -5.559 1 97.88 101 MET A CA 1
ATOM 754 C C . MET A 1 101 ? -0.639 -2.859 -6.656 1 97.88 101 MET A C 1
ATOM 756 O O . MET A 1 101 ? -0.359 -3.219 -7.805 1 97.88 101 MET A O 1
ATOM 760 N N . PRO A 1 102 ? -0.74 -1.547 -6.348 1 98.25 102 PRO A N 1
ATOM 761 C CA . PRO A 1 102 ? -0.249 -0.548 -7.301 1 98.25 102 PRO A CA 1
ATOM 762 C C . PRO A 1 102 ? 1.242 -0.697 -7.594 1 98.25 102 PRO A C 1
ATOM 764 O O . PRO A 1 102 ? 2.041 -0.89 -6.672 1 98.25 102 PRO A O 1
ATOM 767 N N . LEU A 1 103 ? 1.587 -0.685 -8.883 1 98.44 103 LEU A N 1
ATOM 768 C CA . LEU A 1 103 ? 2.971 -0.96 -9.258 1 98.44 103 LEU A CA 1
ATOM 769 C C . LEU A 1 103 ? 3.434 -0.018 -10.359 1 98.44 103 LEU A C 1
ATOM 771 O O . LEU A 1 103 ? 2.666 0.302 -11.273 1 98.44 103 LEU A O 1
ATOM 775 N N . TYR A 1 104 ? 4.672 0.479 -10.289 1 98.19 104 TYR A N 1
ATOM 776 C CA . TYR A 1 104 ? 5.359 1.231 -11.336 1 98.19 104 TYR A CA 1
ATOM 777 C C . TYR A 1 104 ? 6.418 0.372 -12.016 1 98.19 104 TYR A C 1
ATOM 779 O O . TYR A 1 104 ? 7.328 -0.137 -11.359 1 98.19 104 TYR A O 1
ATOM 787 N N . ASN A 1 105 ? 6.25 0.12 -13.273 1 98.12 105 ASN A N 1
ATOM 788 C CA . ASN A 1 105 ? 7.312 -0.415 -14.117 1 98.12 105 ASN A CA 1
ATOM 789 C C . ASN A 1 105 ? 8.133 0.699 -14.758 1 98.12 105 ASN A C 1
ATOM 791 O O . ASN A 1 105 ? 7.672 1.355 -15.695 1 98.12 105 ASN A O 1
ATOM 795 N N . VAL A 1 106 ? 9.375 0.917 -14.289 1 98.44 106 VAL A N 1
ATOM 796 C CA . VAL A 1 106 ? 10.102 2.135 -14.625 1 98.44 106 VAL A CA 1
ATOM 797 C C . VAL A 1 106 ? 11.312 1.788 -15.484 1 98.44 106 VAL A C 1
ATOM 799 O O . VAL A 1 106 ? 11.852 0.684 -15.398 1 98.44 106 VAL A O 1
ATOM 802 N N . TYR A 1 107 ? 11.781 2.75 -16.328 1 98.06 107 TYR A N 1
ATOM 803 C CA . TYR A 1 107 ? 12.805 2.49 -17.328 1 98.06 107 TYR A CA 1
ATOM 804 C C . TYR A 1 107 ? 13.773 3.666 -17.438 1 98.06 107 TYR A C 1
ATOM 806 O O . TYR A 1 107 ? 13.367 4.82 -17.281 1 98.06 107 TYR A O 1
ATOM 814 N N . GLU A 1 108 ? 15.062 3.324 -17.641 1 97.31 108 GLU A N 1
ATOM 815 C CA . GLU A 1 108 ? 16.016 4.355 -18.031 1 97.31 108 GLU A CA 1
ATOM 816 C C . GLU A 1 108 ? 15.719 4.879 -19.422 1 97.31 108 GLU A C 1
ATOM 818 O O . GLU A 1 108 ? 15.883 6.07 -19.703 1 97.31 108 GLU A O 1
ATOM 823 N N . HIS A 1 109 ? 15.281 3.951 -20.297 1 94.81 109 HIS A N 1
ATOM 824 C CA . HIS A 1 109 ? 14.812 4.234 -21.641 1 94.81 109 HIS A CA 1
ATOM 825 C C . HIS A 1 109 ? 13.492 3.527 -21.922 1 94.81 109 HIS A C 1
ATOM 827 O O . HIS A 1 109 ? 13.43 2.295 -21.922 1 94.81 109 HIS A O 1
ATOM 833 N N . LEU A 1 110 ? 12.492 4.324 -22.219 1 92.56 110 LEU A N 1
ATOM 834 C CA . LEU A 1 110 ? 11.172 3.738 -22.422 1 92.56 110 LEU A CA 1
ATOM 835 C C . LEU A 1 110 ? 11.195 2.756 -23.594 1 92.56 110 LEU A C 1
ATOM 837 O O . LEU A 1 110 ? 11.695 3.078 -24.672 1 92.56 110 LEU A O 1
ATOM 841 N N . PRO A 1 111 ? 10.641 1.615 -23.359 1 89.19 111 PRO A N 1
ATOM 842 C CA . PRO A 1 111 ? 10.555 0.676 -24.484 1 89.19 111 PRO A CA 1
ATOM 843 C C . PRO A 1 111 ? 9.531 1.103 -25.531 1 89.19 111 PRO A C 1
ATOM 845 O O . PRO A 1 111 ? 8.641 1.899 -25.25 1 89.19 111 PRO A O 1
ATOM 848 N N . ARG A 1 112 ? 9.68 0.604 -26.719 1 85.44 112 ARG A N 1
ATOM 849 C CA . ARG A 1 112 ? 8.766 0.912 -27.812 1 85.44 112 ARG A CA 1
ATOM 850 C C . ARG A 1 112 ? 7.367 0.376 -27.531 1 85.44 112 ARG A C 1
ATOM 852 O O . ARG A 1 112 ? 6.371 1.032 -27.828 1 85.44 112 ARG A O 1
ATOM 859 N N . ARG A 1 113 ? 7.395 -0.813 -26.844 1 87.75 113 ARG A N 1
ATOM 860 C CA . ARG A 1 113 ? 6.117 -1.435 -26.516 1 87.75 113 ARG A CA 1
ATOM 861 C C . ARG A 1 113 ? 5.887 -1.456 -25.016 1 87.75 113 ARG A C 1
ATOM 863 O O . ARG A 1 113 ? 6.82 -1.671 -24.234 1 87.75 113 ARG A O 1
ATOM 870 N N . PRO A 1 114 ? 4.617 -1.354 -24.641 1 91.25 114 PRO A N 1
ATOM 871 C CA . PRO A 1 114 ? 4.301 -1.501 -23.219 1 91.25 114 PRO A CA 1
ATOM 872 C C . PRO A 1 114 ? 4.59 -2.904 -22.688 1 91.25 114 PRO A C 1
ATOM 874 O O . PRO A 1 114 ? 4.555 -3.873 -23.453 1 91.25 114 PRO A O 1
ATOM 877 N N . PRO A 1 115 ? 4.898 -3.014 -21.469 1 92.25 115 PRO A N 1
ATOM 878 C CA . PRO A 1 115 ? 5.074 -4.352 -20.906 1 92.25 115 PRO A CA 1
ATOM 879 C C . PRO A 1 115 ? 3.82 -5.215 -21.031 1 92.25 115 PRO A C 1
ATOM 881 O O . PRO A 1 115 ? 2.701 -4.703 -20.922 1 92.25 115 PRO A O 1
ATOM 884 N N . PHE A 1 116 ? 4 -6.523 -21.156 1 92.31 116 PHE A N 1
ATOM 885 C CA . PHE A 1 116 ? 2.938 -7.484 -21.422 1 92.31 116 PHE A CA 1
ATOM 886 C C . PHE A 1 116 ? 1.844 -7.387 -20.359 1 92.31 116 PHE A C 1
ATOM 888 O O . PHE A 1 116 ? 0.658 -7.512 -20.672 1 92.31 116 PHE A O 1
ATOM 895 N N . ILE A 1 117 ? 2.178 -7.121 -19.156 1 94.81 117 ILE A N 1
ATOM 896 C CA . ILE A 1 117 ? 1.263 -7.117 -18.016 1 94.81 117 ILE A CA 1
ATOM 897 C C . ILE A 1 117 ? 0.198 -6.039 -18.219 1 94.81 117 ILE A C 1
ATOM 899 O O . ILE A 1 117 ? -0.927 -6.176 -17.719 1 94.81 117 ILE A O 1
ATOM 903 N N . THR A 1 118 ? 0.515 -4.957 -18.938 1 94 118 THR A N 1
ATOM 904 C CA . THR A 1 118 ? -0.427 -3.857 -19.109 1 94 118 THR A CA 1
ATOM 905 C C . THR A 1 118 ? -1.635 -4.309 -19.938 1 94 118 THR A C 1
ATOM 907 O O . THR A 1 118 ? -2.691 -3.676 -19.891 1 94 118 THR A O 1
ATOM 910 N N . THR A 1 119 ? -1.521 -5.418 -20.688 1 91.81 119 THR A N 1
ATOM 911 C CA . THR A 1 119 ? -2.637 -5.949 -21.469 1 91.81 119 THR A CA 1
ATOM 912 C C . THR A 1 119 ? -3.613 -6.699 -20.562 1 91.81 119 THR A C 1
ATOM 914 O O . THR A 1 119 ? -4.742 -6.984 -20.969 1 91.81 119 THR A O 1
ATOM 917 N N . LEU A 1 120 ? -3.176 -6.996 -19.359 1 94.62 120 LEU A N 1
ATOM 918 C CA . LEU A 1 120 ? -3.973 -7.816 -18.453 1 94.62 120 LEU A CA 1
ATOM 919 C C . LEU A 1 120 ? -4.578 -6.969 -17.344 1 94.62 120 LEU A C 1
ATOM 921 O O . LEU A 1 120 ? -5.484 -7.422 -16.625 1 94.62 120 LEU A O 1
ATOM 925 N N . CYS A 1 121 ? -4.027 -5.77 -17.125 1 93.19 121 CYS A N 1
ATOM 926 C CA . CYS A 1 121 ? -4.477 -4.914 -16.031 1 93.19 121 CYS A CA 1
ATOM 927 C C . CYS A 1 121 ? -5.301 -3.744 -16.562 1 93.19 121 CYS A C 1
ATOM 929 O O . CYS A 1 121 ? -4.82 -2.961 -17.391 1 93.19 121 CYS A O 1
ATOM 931 N N . CYS A 1 122 ? -6.414 -3.596 -15.992 1 87.69 122 CYS A N 1
ATOM 932 C CA . CYS A 1 122 ? -7.238 -2.447 -16.359 1 87.69 122 CYS A CA 1
ATOM 933 C C . CYS A 1 122 ? -6.641 -1.153 -15.812 1 87.69 122 CYS A C 1
ATOM 935 O O . CYS A 1 122 ? -6.105 -1.127 -14.703 1 87.69 122 CYS A O 1
ATOM 937 N N . GLY A 1 123 ? -6.629 -0.154 -16.578 1 89.56 123 GLY A N 1
ATOM 938 C CA . GLY A 1 123 ? -6.262 1.167 -16.094 1 89.56 123 GLY A CA 1
ATOM 939 C C . GLY A 1 123 ? -4.77 1.422 -16.125 1 89.56 123 GLY A C 1
ATOM 940 O O . GLY A 1 123 ? -4.27 2.316 -15.438 1 89.56 123 GLY A O 1
ATOM 941 N N . SER A 1 124 ? -4.031 0.61 -16.859 1 94.69 124 SER A N 1
ATOM 942 C CA . SER A 1 124 ? -2.607 0.889 -17.031 1 94.69 124 SER A CA 1
ATOM 943 C C . SER A 1 124 ? -2.383 2.215 -17.75 1 94.69 124 SER A C 1
ATOM 945 O O . SER A 1 124 ? -3.188 2.613 -18.594 1 94.69 124 SER A O 1
ATOM 947 N N . ARG A 1 125 ? -1.324 2.926 -17.406 1 94.62 125 ARG A N 1
ATOM 948 C CA . ARG A 1 125 ? -1.052 4.211 -18.047 1 94.62 125 ARG A CA 1
ATOM 949 C C . ARG A 1 125 ? 0.448 4.477 -18.125 1 94.62 125 ARG A C 1
ATOM 951 O O . ARG A 1 125 ? 1.223 3.926 -17.344 1 94.62 125 ARG A O 1
ATOM 958 N N . VAL A 1 126 ? 0.788 5.41 -18.984 1 95.75 126 VAL A N 1
ATOM 959 C CA . VAL A 1 126 ? 2.164 5.883 -19.109 1 95.75 126 VAL A CA 1
ATOM 960 C C . VAL A 1 126 ? 2.48 6.848 -17.969 1 95.75 126 VAL A C 1
ATOM 962 O O . VAL A 1 126 ? 1.627 7.645 -17.562 1 95.75 126 VAL A O 1
ATOM 965 N N . VAL A 1 127 ? 3.648 6.715 -17.438 1 97.12 127 VAL A N 1
ATOM 966 C CA . VAL A 1 127 ? 4.125 7.598 -16.375 1 97.12 127 VAL A CA 1
ATOM 967 C C . VAL A 1 127 ? 5.277 8.453 -16.891 1 97.12 127 VAL A C 1
ATOM 969 O O . VAL A 1 127 ? 6.258 7.93 -17.422 1 97.12 127 VAL A O 1
ATOM 972 N N . GLU A 1 128 ? 5.172 9.703 -16.688 1 96.44 128 GLU A N 1
ATOM 973 C CA . GLU A 1 128 ? 6.199 10.633 -17.156 1 96.44 128 GLU A CA 1
ATOM 974 C C . GLU A 1 128 ? 7.301 10.797 -16.109 1 96.44 128 GLU A C 1
ATOM 976 O O . GLU A 1 128 ? 7.109 10.469 -14.938 1 96.44 128 GLU A O 1
ATOM 981 N N . LYS A 1 129 ? 8.438 11.344 -16.594 1 97.25 129 LYS A N 1
ATOM 982 C CA . LYS A 1 129 ? 9.625 11.516 -15.758 1 97.25 129 LYS A CA 1
ATOM 983 C C . LYS A 1 129 ? 9.312 12.375 -14.539 1 97.25 129 LYS A C 1
ATOM 985 O O . LYS A 1 129 ? 9.766 12.078 -13.43 1 97.25 129 LYS A O 1
ATOM 990 N N . ASP A 1 130 ? 8.547 13.414 -14.664 1 96.62 130 ASP A N 1
ATOM 991 C CA . ASP A 1 130 ? 8.25 14.336 -13.57 1 96.62 130 ASP A CA 1
ATOM 992 C C . ASP A 1 130 ? 7.484 13.633 -12.445 1 96.62 130 ASP A C 1
ATOM 994 O O . ASP A 1 130 ? 7.715 13.898 -11.266 1 96.62 130 ASP A O 1
ATOM 998 N N . GLU A 1 131 ? 6.559 12.812 -12.844 1 96.88 131 GLU A N 1
ATOM 999 C CA . GLU A 1 131 ? 5.828 12.047 -11.836 1 96.88 131 GLU A CA 1
ATOM 1000 C C . GLU A 1 131 ? 6.766 11.117 -11.062 1 96.88 131 GLU A C 1
ATOM 1002 O O . GLU A 1 131 ? 6.699 11.039 -9.836 1 96.88 131 GLU A O 1
ATOM 1007 N N . LEU A 1 132 ? 7.613 10.422 -11.797 1 97.94 132 LEU A N 1
ATOM 1008 C CA . LEU A 1 132 ? 8.57 9.531 -11.148 1 97.94 132 LEU A CA 1
ATOM 1009 C C . LEU A 1 132 ? 9.453 10.297 -10.172 1 97.94 132 LEU A C 1
ATOM 1011 O O . LEU A 1 132 ? 9.641 9.875 -9.031 1 97.94 132 LEU A O 1
ATOM 1015 N N . SER A 1 133 ? 9.953 11.406 -10.617 1 97 133 SER A N 1
ATOM 1016 C CA . SER A 1 133 ? 10.812 12.227 -9.773 1 97 133 SER A CA 1
ATOM 1017 C C . SER A 1 133 ? 10.062 12.703 -8.531 1 97 133 SER A C 1
ATOM 1019 O O . SER A 1 133 ? 10.625 12.734 -7.434 1 97 133 SER A O 1
ATOM 1021 N N . SER A 1 134 ? 8.844 13.062 -8.703 1 97 134 SER A N 1
ATOM 1022 C CA . SER A 1 134 ? 8.039 13.562 -7.594 1 97 134 SER A CA 1
ATOM 1023 C C . SER A 1 134 ? 7.824 12.477 -6.539 1 97 134 SER A C 1
ATOM 1025 O O . SER A 1 134 ? 7.598 12.781 -5.367 1 97 134 SER A O 1
ATOM 1027 N N . LEU A 1 135 ? 7.902 11.227 -6.898 1 97.69 135 LEU A N 1
ATOM 1028 C CA . LEU A 1 135 ? 7.645 10.117 -5.984 1 97.69 135 LEU A CA 1
ATOM 1029 C C . LEU A 1 135 ? 8.945 9.547 -5.441 1 97.69 135 LEU A C 1
ATOM 1031 O O . LEU A 1 135 ? 8.945 8.5 -4.781 1 97.69 135 LEU A O 1
ATOM 1035 N N . GLY A 1 136 ? 10.078 10.156 -5.789 1 97.5 136 GLY A N 1
ATOM 1036 C CA . GLY A 1 136 ? 11.344 9.805 -5.16 1 97.5 136 GLY A CA 1
ATOM 1037 C C . GLY A 1 136 ? 12.188 8.859 -6.004 1 97.5 136 GLY A C 1
ATOM 1038 O O . GLY A 1 136 ? 13.203 8.344 -5.535 1 97.5 136 GLY A O 1
ATOM 1039 N N . PHE A 1 137 ? 11.773 8.617 -7.254 1 98.38 137 PHE A N 1
ATOM 1040 C CA . PHE A 1 137 ? 12.562 7.762 -8.125 1 98.38 137 PHE A CA 1
ATOM 1041 C C . PHE A 1 137 ? 13.812 8.484 -8.609 1 98.38 137 PHE A C 1
ATOM 1043 O O . PHE A 1 137 ? 13.836 9.719 -8.68 1 98.38 137 PHE A O 1
ATOM 1050 N N . SER A 1 138 ? 14.789 7.688 -8.945 1 97.44 138 SER A N 1
ATOM 1051 C CA . SER A 1 138 ? 16.062 8.203 -9.445 1 97.44 138 SER A CA 1
ATOM 1052 C C . SER A 1 138 ? 15.867 9.039 -10.703 1 97.44 138 SER A C 1
ATOM 1054 O O . SER A 1 138 ? 15.055 8.695 -11.562 1 97.44 138 SER A O 1
ATOM 1056 N N . GLU A 1 139 ? 16.688 10.023 -10.875 1 96.69 139 GLU A N 1
ATOM 1057 C CA . GLU A 1 139 ? 16.609 10.938 -12.016 1 96.69 139 GLU A CA 1
ATOM 1058 C C . GLU A 1 139 ? 17.078 10.258 -13.297 1 96.69 139 GLU A C 1
ATOM 1060 O O . GLU A 1 139 ? 16.828 10.758 -14.398 1 96.69 139 GLU A O 1
ATOM 1065 N N . VAL A 1 140 ? 17.688 9.156 -13.219 1 97.06 140 VAL A N 1
ATOM 1066 C CA . VAL A 1 140 ? 18.188 8.445 -14.391 1 97.06 140 VAL A CA 1
ATOM 1067 C C . VAL A 1 140 ? 17.016 7.809 -15.148 1 97.06 140 VAL A C 1
ATOM 1069 O O . VAL A 1 140 ? 17.156 7.457 -16.328 1 97.06 140 VAL A O 1
ATOM 1072 N N . LEU A 1 141 ? 15.93 7.625 -14.398 1 97.94 141 LEU A N 1
ATOM 1073 C CA . LEU A 1 141 ? 14.758 7.023 -15.016 1 97.94 141 LEU A CA 1
ATOM 1074 C C . LEU A 1 141 ? 14.016 8.039 -15.883 1 97.94 141 LEU A C 1
ATOM 1076 O O . LEU A 1 141 ? 13.875 9.203 -15.5 1 97.94 141 LEU A O 1
ATOM 1080 N N . SER A 1 142 ? 13.547 7.656 -17.031 1 97.06 142 SER A N 1
ATOM 1081 C CA . SER A 1 142 ? 12.945 8.578 -17.984 1 97.06 142 SER A CA 1
ATOM 1082 C C . SER A 1 142 ? 11.43 8.461 -18 1 97.06 142 SER A C 1
ATOM 1084 O O . SER A 1 142 ? 10.734 9.328 -18.531 1 97.06 142 SER A O 1
ATOM 1086 N N . GLY A 1 143 ? 10.906 7.375 -17.5 1 97.56 143 GLY A N 1
ATOM 1087 C CA . GLY A 1 143 ? 9.477 7.121 -17.484 1 97.56 143 GLY A CA 1
ATOM 1088 C C . GLY A 1 143 ? 9.125 5.668 -17.219 1 97.56 143 GLY A C 1
ATOM 1089 O O . GLY A 1 143 ? 9.953 4.91 -16.719 1 97.56 143 GLY A O 1
ATOM 1090 N N . GLY A 1 144 ? 7.852 5.359 -17.5 1 98 144 GLY A N 1
ATOM 1091 C CA . GLY A 1 144 ? 7.426 3.984 -17.297 1 98 144 GLY A CA 1
ATOM 1092 C C . GLY A 1 144 ? 5.926 3.797 -17.438 1 98 144 GLY A C 1
ATOM 1093 O O . GLY A 1 144 ? 5.285 4.477 -18.25 1 98 144 GLY A O 1
ATOM 1094 N N . TYR A 1 145 ? 5.445 2.768 -16.828 1 97.56 145 TYR A N 1
ATOM 1095 C CA . TYR A 1 145 ? 4.031 2.412 -16.812 1 97.56 145 TYR A CA 1
ATOM 1096 C C . TYR A 1 145 ? 3.551 2.158 -15.391 1 97.56 145 TYR A C 1
ATOM 1098 O O . TYR A 1 145 ? 4.289 1.611 -14.57 1 97.56 145 TYR A O 1
ATOM 1106 N N . SER A 1 146 ? 2.381 2.615 -15.094 1 97.25 146 SER A N 1
ATOM 1107 C CA . SER A 1 146 ? 1.734 2.293 -13.828 1 97.25 146 SER A CA 1
ATOM 1108 C C . SER A 1 146 ? 0.48 1.455 -14.047 1 97.25 146 SER A C 1
ATOM 1110 O O . SER A 1 146 ? -0.234 1.64 -15.031 1 97.25 146 SER A O 1
ATOM 1112 N N . TYR A 1 147 ? 0.211 0.52 -13.211 1 97.19 147 TYR A N 1
ATOM 1113 C CA . TYR A 1 147 ? -0.963 -0.347 -13.219 1 97.19 147 TYR A CA 1
ATOM 1114 C C . TYR A 1 147 ? -1.188 -0.973 -11.844 1 97.19 147 TYR A C 1
ATOM 1116 O O . TYR A 1 147 ? -0.339 -0.859 -10.961 1 97.19 147 TYR A O 1
ATOM 1124 N N . VAL A 1 148 ? -2.344 -1.527 -11.617 1 98.06 148 VAL A N 1
ATOM 1125 C CA . VAL A 1 148 ? -2.621 -2.316 -10.422 1 98.06 148 VAL A CA 1
ATOM 1126 C C . VAL A 1 148 ? -2.613 -3.803 -10.766 1 98.06 148 VAL A C 1
ATOM 1128 O O . VAL A 1 148 ? -3.357 -4.246 -11.648 1 98.06 148 VAL A O 1
ATOM 1131 N N . THR A 1 149 ? -1.703 -4.488 -10.172 1 98.19 149 THR A N 1
ATOM 1132 C CA . THR A 1 149 ? -1.646 -5.938 -10.328 1 98.19 149 THR A CA 1
ATOM 1133 C C . THR A 1 149 ? -2.023 -6.641 -9.031 1 98.19 149 THR A C 1
ATOM 1135 O O . THR A 1 149 ? -2.711 -6.066 -8.18 1 98.19 149 THR A O 1
ATOM 1138 N N . CYS A 1 150 ? -1.687 -7.953 -8.922 1 98.12 150 CYS A N 1
ATOM 1139 C CA . CYS A 1 150 ? -2.059 -8.75 -7.762 1 98.12 150 CYS A CA 1
ATOM 1140 C C . CYS A 1 150 ? -0.838 -9.445 -7.16 1 98.12 150 CYS A C 1
ATOM 1142 O O . CYS A 1 150 ? -0.015 -10 -7.891 1 98.12 150 CYS A O 1
ATOM 1144 N N . ALA A 1 151 ? -0.712 -9.273 -5.895 1 98.31 151 ALA A N 1
ATOM 1145 C CA . ALA A 1 151 ? 0.244 -10.094 -5.156 1 98.31 151 ALA A CA 1
ATOM 1146 C C . ALA A 1 151 ? -0.398 -11.391 -4.684 1 98.31 151 ALA A C 1
ATOM 1148 O O . ALA A 1 151 ? -1.545 -11.398 -4.23 1 98.31 151 ALA A O 1
ATOM 1149 N N . ILE A 1 152 ? 0.26 -12.469 -4.879 1 98.5 152 ILE A N 1
ATOM 1150 C CA . ILE A 1 152 ? -0.117 -13.789 -4.383 1 98.5 152 ILE A CA 1
ATOM 1151 C C . ILE A 1 152 ? 1.057 -14.414 -3.629 1 98.5 152 ILE A C 1
ATOM 1153 O O . ILE A 1 152 ? 1.906 -15.078 -4.23 1 98.5 152 ILE A O 1
ATOM 1157 N N . GLU A 1 153 ? 1.039 -14.312 -2.357 1 97.94 153 GLU A N 1
ATOM 1158 C CA . GLU A 1 153 ? 2.174 -14.797 -1.578 1 97.94 153 GLU A CA 1
ATOM 1159 C C . GLU A 1 153 ? 2.041 -16.281 -1.271 1 97.94 153 GLU A C 1
ATOM 1161 O O . GLU A 1 153 ? 1.117 -16.688 -0.564 1 97.94 153 GLU A O 1
ATOM 1166 N N . GLY A 1 154 ? 3.029 -17.016 -1.757 1 97.62 154 GLY A N 1
ATOM 1167 C CA . GLY A 1 154 ? 2.984 -18.453 -1.611 1 97.62 154 GLY A CA 1
ATOM 1168 C C . GLY A 1 154 ? 2.855 -18.906 -0.169 1 97.62 154 GLY A C 1
ATOM 1169 O O . GLY A 1 154 ? 2.217 -19.922 0.115 1 97.62 154 GLY A O 1
ATOM 1170 N N . ARG A 1 155 ? 3.449 -18.188 0.776 1 96.5 155 ARG A N 1
ATOM 1171 C CA . ARG A 1 155 ? 3.467 -18.594 2.18 1 96.5 155 ARG A CA 1
ATOM 1172 C C . ARG A 1 155 ? 2.057 -18.609 2.762 1 96.5 155 ARG A C 1
ATOM 1174 O O . ARG A 1 155 ? 1.802 -19.281 3.762 1 96.5 155 ARG A O 1
ATOM 1181 N N . TYR A 1 156 ? 1.163 -17.906 2.15 1 97.56 156 TYR A N 1
ATOM 1182 C CA . TYR A 1 156 ? -0.238 -17.922 2.557 1 97.56 156 TYR A CA 1
ATOM 1183 C C . TYR A 1 156 ? -1.089 -18.703 1.558 1 97.56 156 TYR A C 1
ATOM 1185 O O . TYR A 1 156 ? -1.996 -19.438 1.947 1 97.56 156 TYR A O 1
ATOM 1193 N N . PHE A 1 157 ? -0.817 -18.516 0.311 1 98.38 157 PHE A N 1
ATOM 1194 C CA . PHE A 1 157 ? -1.624 -19.062 -0.775 1 98.38 157 PHE A CA 1
ATOM 1195 C C . PHE A 1 157 ? -1.577 -20.578 -0.777 1 98.38 157 PHE A C 1
ATOM 1197 O O . PHE A 1 157 ? -2.6 -21.25 -0.986 1 98.38 157 PHE A O 1
ATOM 1204 N N . LEU A 1 158 ? -0.416 -21.172 -0.567 1 97.25 158 LEU A N 1
ATOM 1205 C CA . LEU A 1 158 ? -0.27 -22.625 -0.629 1 97.25 158 LEU A CA 1
ATOM 1206 C C . LEU A 1 158 ? -1.074 -23.297 0.478 1 97.25 158 LEU A C 1
ATOM 1208 O O . LEU A 1 158 ? -1.876 -24.203 0.209 1 97.25 158 LEU A O 1
ATOM 1212 N N . PRO A 1 159 ? -0.896 -22.875 1.733 1 96.19 159 PRO A N 1
ATOM 1213 C CA . PRO A 1 159 ? -1.755 -23.453 2.77 1 96.19 159 PRO A CA 1
ATOM 1214 C C . PRO A 1 159 ? -3.24 -23.234 2.486 1 96.19 159 PRO A C 1
ATOM 1216 O O . PRO A 1 159 ? -4.059 -24.109 2.807 1 96.19 159 PRO A O 1
ATOM 1219 N N . TYR A 1 160 ? -3.605 -22.141 1.943 1 97.5 160 TYR A N 1
ATOM 1220 C CA . TYR A 1 160 ? -4.992 -21.859 1.579 1 97.5 160 TYR A CA 1
ATOM 1221 C C . TYR A 1 160 ? -5.5 -22.891 0.57 1 97.5 160 TYR A C 1
ATOM 1223 O O . TYR A 1 160 ? -6.59 -23.438 0.734 1 97.5 160 TYR A O 1
ATOM 1231 N N . LEU A 1 161 ? -4.691 -23.109 -0.528 1 96.94 161 LEU A N 1
ATOM 1232 C CA . LEU A 1 161 ? -5.07 -24.094 -1.532 1 96.94 161 LEU A CA 1
ATOM 1233 C C . LEU A 1 161 ? -5.219 -25.469 -0.906 1 96.94 161 LEU A C 1
ATOM 1235 O O . LEU A 1 161 ? -6.199 -26.172 -1.162 1 96.94 161 LEU A O 1
ATOM 1239 N N . LEU A 1 162 ? -4.238 -25.844 -0.124 1 94.56 162 LEU A N 1
ATOM 1240 C CA . LEU A 1 162 ? -4.254 -27.172 0.499 1 94.56 162 LEU A CA 1
ATOM 1241 C C . LEU A 1 162 ? -5.48 -27.328 1.392 1 94.56 162 LEU A C 1
ATOM 1243 O O . LEU A 1 162 ? -6.156 -28.359 1.341 1 94.56 162 LEU A O 1
ATOM 1247 N N . SER A 1 163 ? -5.762 -26.344 2.197 1 95.12 163 SER A N 1
ATOM 1248 C CA . SER A 1 163 ? -6.926 -26.375 3.074 1 95.12 163 SER A CA 1
ATOM 1249 C C . SER A 1 163 ? -8.219 -26.516 2.273 1 95.12 163 SER A C 1
ATOM 1251 O O . SER A 1 163 ? -9.125 -27.25 2.68 1 95.12 163 SER A O 1
ATOM 1253 N N . ASN A 1 164 ? -8.336 -25.828 1.198 1 94.56 164 ASN A N 1
ATOM 1254 C CA . ASN A 1 164 ? -9.516 -25.906 0.345 1 94.56 164 ASN A CA 1
ATOM 1255 C C . ASN A 1 164 ? -9.68 -27.297 -0.25 1 94.56 164 ASN A C 1
ATOM 1257 O O . ASN A 1 164 ? -10.797 -27.812 -0.333 1 94.56 164 ASN A O 1
ATOM 1261 N N . ILE A 1 165 ? -8.555 -27.828 -0.732 1 94.12 165 ILE A N 1
ATOM 1262 C CA . ILE A 1 165 ? -8.594 -29.188 -1.284 1 94.12 165 ILE A CA 1
ATOM 1263 C C . ILE A 1 165 ? -9.109 -30.156 -0.23 1 94.12 165 ILE A C 1
ATOM 1265 O O . ILE A 1 165 ? -9.984 -30.984 -0.511 1 94.12 165 ILE A O 1
ATOM 1269 N N . GLN A 1 166 ? -8.617 -30.016 0.972 1 93.62 166 GLN A N 1
ATOM 1270 C CA . GLN A 1 166 ? -8.992 -30.922 2.061 1 93.62 166 GLN A CA 1
ATOM 1271 C C . GLN A 1 166 ? -10.453 -30.703 2.461 1 93.62 166 GLN A C 1
ATOM 1273 O O . GLN A 1 166 ? -11.18 -31.672 2.695 1 93.62 166 GLN A O 1
ATOM 1278 N N . ARG A 1 167 ? -10.875 -29.516 2.51 1 92.62 167 ARG A N 1
ATOM 1279 C CA . ARG A 1 167 ? -12.227 -29.188 2.945 1 92.62 167 ARG A CA 1
ATOM 1280 C C . ARG A 1 167 ? -13.258 -29.625 1.916 1 92.62 167 ARG A C 1
ATOM 1282 O O . ARG A 1 167 ? -14.367 -30.031 2.275 1 92.62 167 ARG A O 1
ATOM 1289 N N . ASN A 1 168 ? -12.93 -29.562 0.663 1 91.25 168 ASN A N 1
ATOM 1290 C CA . ASN A 1 168 ? -13.898 -29.812 -0.399 1 91.25 168 ASN A CA 1
ATOM 1291 C C . ASN A 1 168 ? -13.844 -31.266 -0.87 1 91.25 168 ASN A C 1
ATOM 1293 O O . ASN A 1 168 ? -14.664 -31.688 -1.692 1 91.25 168 ASN A O 1
ATOM 1297 N N . ALA A 1 169 ? -12.891 -31.953 -0.381 1 88.75 169 ALA A N 1
ATOM 1298 C CA . ALA A 1 169 ? -12.766 -33.344 -0.808 1 88.75 169 ALA A CA 1
ATOM 1299 C C . ALA A 1 169 ? -13.812 -34.219 -0.131 1 88.75 169 ALA A C 1
ATOM 1301 O O . ALA A 1 169 ? -14.117 -34.031 1.051 1 88.75 169 ALA A O 1
ATOM 1302 N N . LYS A 1 170 ? -14.422 -35.094 -0.847 1 84.75 170 LYS A N 1
ATOM 1303 C CA . LYS A 1 170 ? -15.367 -36.062 -0.293 1 84.75 170 LYS A CA 1
ATOM 1304 C C . LYS A 1 170 ? -14.656 -37.125 0.5 1 84.75 170 LYS A C 1
ATOM 1306 O O . LYS A 1 170 ? -15.188 -37.656 1.49 1 84.75 170 LYS A O 1
ATOM 1311 N N . LEU A 1 171 ? -13.469 -37.469 -0.016 1 81.38 171 LEU A N 1
ATOM 1312 C CA . LEU A 1 171 ? -12.617 -38.438 0.653 1 81.38 171 LEU A CA 1
ATOM 1313 C C . LEU A 1 171 ? -11.344 -37.781 1.176 1 81.38 171 LEU A C 1
ATOM 1315 O O . LEU A 1 171 ? -10.898 -36.781 0.629 1 81.38 171 LEU A O 1
ATOM 1319 N N . PRO A 1 172 ? -10.797 -38.406 2.143 1 76.69 172 PRO A N 1
ATOM 1320 C CA . PRO A 1 172 ? -9.578 -37.812 2.709 1 76.69 172 PRO A CA 1
ATOM 1321 C C . PRO A 1 172 ? -8.453 -37.719 1.688 1 76.69 172 PRO A C 1
ATOM 1323 O O . PRO A 1 172 ? -8.219 -38.625 0.904 1 76.69 172 PRO A O 1
ATOM 1326 N N . VAL A 1 173 ? -7.863 -36.562 1.677 1 81.62 173 VAL A N 1
ATOM 1327 C CA . VAL A 1 173 ? -6.711 -36.312 0.818 1 81.62 173 VAL A CA 1
ATOM 1328 C C . VAL A 1 173 ? -5.453 -36.906 1.47 1 81.62 173 VAL A C 1
ATOM 1330 O O . VAL A 1 173 ? -5.113 -36.531 2.598 1 81.62 173 VAL A O 1
ATOM 1333 N N . SER A 1 174 ? -4.859 -37.781 0.741 1 81.62 174 SER A N 1
ATOM 1334 C CA . SER A 1 174 ? -3.602 -38.312 1.246 1 81.62 174 SER A CA 1
ATOM 1335 C C . SER A 1 174 ? -2.434 -37.406 0.912 1 81.62 174 SER A C 1
ATOM 1337 O O . SER A 1 174 ? -2.248 -37.031 -0.246 1 81.62 174 SER A O 1
ATOM 1339 N N . LEU A 1 175 ? -1.806 -36.969 1.929 1 76.38 175 LEU A N 1
ATOM 1340 C CA . LEU A 1 175 ? -0.638 -36.094 1.773 1 76.38 175 LEU A CA 1
ATOM 1341 C C . LEU A 1 175 ? 0.627 -36.812 2.24 1 76.38 175 LEU A C 1
ATOM 1343 O O . LEU A 1 175 ? 0.735 -37.188 3.408 1 76.38 175 LEU A O 1
ATOM 1347 N N . SER A 1 176 ? 1.41 -37.125 1.328 1 75.25 176 SER A N 1
ATOM 1348 C CA . SER A 1 176 ? 2.711 -37.719 1.637 1 75.25 176 SER A CA 1
ATOM 1349 C C . SER A 1 176 ? 3.842 -36.75 1.343 1 75.25 176 SER A C 1
ATOM 1351 O O . SER A 1 176 ? 4.301 -36.656 0.203 1 75.25 176 SER A O 1
ATOM 1353 N N . VAL A 1 177 ? 4.129 -35.906 2.447 1 66.75 177 VAL A N 1
ATOM 1354 C CA . VAL A 1 177 ? 5.145 -34.875 2.271 1 66.75 177 VAL A CA 1
ATOM 1355 C C . VAL A 1 177 ? 6.359 -35.188 3.137 1 66.75 177 VAL A C 1
ATOM 1357 O O . VAL A 1 177 ? 6.238 -35.844 4.172 1 66.75 177 VAL A O 1
ATOM 1360 N N . GLY A 1 178 ? 7.578 -34.656 2.785 1 61.72 178 GLY A N 1
ATOM 1361 C CA . GLY A 1 178 ? 8.797 -34.781 3.572 1 61.72 178 GLY A CA 1
ATOM 1362 C C . GLY A 1 178 ? 9.547 -36.062 3.322 1 61.72 178 GLY A C 1
ATOM 1363 O O . GLY A 1 178 ? 10.625 -36.281 3.883 1 61.72 178 GLY A O 1
ATOM 1364 N N . GLN A 1 179 ? 8.945 -37 2.891 1 52.28 179 GLN A N 1
ATOM 1365 C CA . GLN A 1 179 ? 9.766 -38.156 2.641 1 52.28 179 GLN A CA 1
ATOM 1366 C C . GLN A 1 179 ? 10.602 -38 1.373 1 52.28 179 GLN A C 1
ATOM 1368 O O . GLN A 1 179 ? 10.055 -37.844 0.281 1 52.28 179 GLN A O 1
ATOM 1373 N N . PRO A 1 180 ? 11.867 -37.344 1.526 1 49.53 180 PRO A N 1
ATOM 1374 C CA . PRO A 1 180 ? 12.742 -37.094 0.385 1 49.53 180 PRO A CA 1
ATOM 1375 C C . PRO A 1 180 ? 12.367 -37.906 -0.85 1 49.53 180 PRO A C 1
ATOM 1377 O O . PRO A 1 180 ? 12.25 -37.344 -1.946 1 49.53 180 PRO A O 1
ATOM 1380 N N . VAL A 1 181 ? 13.203 -39.062 -1.034 1 51.78 181 VAL A N 1
ATOM 1381 C CA . VAL A 1 181 ? 13.453 -39.719 -2.314 1 51.78 181 VAL A CA 1
ATOM 1382 C C . VAL A 1 181 ? 12.25 -40.594 -2.707 1 51.78 181 VAL A C 1
ATOM 1384 O O . VAL A 1 181 ? 12.312 -41.812 -2.65 1 51.78 181 VAL A O 1
ATOM 1387 N N . GLN A 1 182 ? 11.031 -39.969 -2.68 1 61.59 182 GLN A N 1
ATOM 1388 C CA . GLN A 1 182 ? 10.023 -41 -2.967 1 61.59 182 GLN A CA 1
ATOM 1389 C C . GLN A 1 182 ? 10.156 -41.5 -4.391 1 61.59 182 GLN A C 1
ATOM 1391 O O . GLN A 1 182 ? 10.023 -42.719 -4.633 1 61.59 182 GLN A O 1
ATOM 1396 N N . PHE A 1 183 ? 10.602 -40.469 -5.301 1 84.19 183 PHE A N 1
ATOM 1397 C CA . PHE A 1 183 ? 10.68 -41 -6.66 1 84.19 183 PHE A CA 1
ATOM 1398 C C . PHE A 1 183 ? 12.055 -40.719 -7.262 1 84.19 183 PHE A C 1
ATOM 1400 O O . PHE A 1 183 ? 12.492 -39.594 -7.344 1 84.19 183 PHE A O 1
ATOM 1407 N N . LYS A 1 184 ? 12.844 -41.75 -7.555 1 84.38 184 LYS A N 1
ATOM 1408 C CA . LYS A 1 184 ? 14.156 -41.594 -8.18 1 84.38 184 LYS A CA 1
ATOM 1409 C C . LYS A 1 184 ? 14.07 -41.781 -9.695 1 84.38 184 LYS A C 1
ATOM 1411 O O . LYS A 1 184 ? 14.992 -41.438 -10.422 1 84.38 184 LYS A O 1
ATOM 1416 N N . SER A 1 185 ? 13.031 -42.438 -10.078 1 91.38 185 SER A N 1
ATOM 1417 C CA . SER A 1 185 ? 12.844 -42.719 -11.5 1 91.38 185 SER A CA 1
ATOM 1418 C C . SER A 1 185 ? 11.367 -42.844 -11.859 1 91.38 185 SER A C 1
ATOM 1420 O O . SER A 1 185 ? 10.516 -42.906 -10.977 1 91.38 185 SER A O 1
ATOM 1422 N N . MET A 1 186 ? 11.117 -42.844 -13.133 1 94.69 186 MET A N 1
ATOM 1423 C CA . MET A 1 186 ? 9.742 -43 -13.602 1 94.69 186 MET A CA 1
ATOM 1424 C C . MET A 1 186 ? 9.219 -44.406 -13.273 1 94.69 186 MET A C 1
ATOM 1426 O O . MET A 1 186 ? 8.016 -44.594 -13.141 1 94.69 186 MET A O 1
ATOM 1430 N N . ARG A 1 187 ? 10.07 -45.375 -13.094 1 94.44 187 ARG A N 1
ATOM 1431 C CA . ARG A 1 187 ? 9.664 -46.688 -12.633 1 94.44 187 ARG A CA 1
ATOM 1432 C C . ARG A 1 187 ? 9.07 -46.625 -11.234 1 94.44 187 ARG A C 1
ATOM 1434 O O . ARG A 1 187 ? 8.094 -47.312 -10.93 1 94.44 187 ARG A O 1
ATOM 1441 N N . ASP A 1 188 ? 9.766 -45.812 -10.453 1 93.19 188 ASP A N 1
ATOM 1442 C CA . ASP A 1 188 ? 9.258 -45.594 -9.102 1 93.19 188 ASP A CA 1
ATOM 1443 C C . ASP A 1 188 ? 7.863 -44.969 -9.125 1 93.19 188 ASP A C 1
ATOM 1445 O O . ASP A 1 188 ? 6.996 -45.344 -8.328 1 93.19 188 ASP A O 1
ATOM 1449 N N . VAL A 1 189 ? 7.703 -44.062 -10.008 1 95.06 189 VAL A N 1
ATOM 1450 C CA . VAL A 1 189 ? 6.414 -43.375 -10.148 1 95.06 189 VAL A CA 1
ATOM 1451 C C . VAL A 1 189 ? 5.348 -44.375 -10.555 1 95.06 189 VAL A C 1
ATOM 1453 O O . VAL A 1 189 ? 4.246 -44.406 -10.008 1 95.06 189 VAL A O 1
ATOM 1456 N N . TYR A 1 190 ? 5.664 -45.25 -11.523 1 95 190 TYR A N 1
ATOM 1457 C CA . TYR A 1 190 ? 4.727 -46.281 -11.961 1 95 190 TYR A CA 1
ATOM 1458 C C . TYR A 1 190 ? 4.352 -47.188 -10.812 1 95 190 TYR A C 1
ATOM 1460 O O . TYR A 1 190 ? 3.174 -47.5 -10.617 1 95 190 TYR A O 1
ATOM 1468 N N . SER A 1 191 ? 5.371 -47.656 -10.109 1 94.12 191 SER A N 1
ATOM 1469 C CA . SER A 1 191 ? 5.137 -48.562 -8.992 1 94.12 191 SER A CA 1
ATOM 1470 C C . SER A 1 191 ? 4.219 -47.938 -7.949 1 94.12 191 SER A C 1
ATOM 1472 O O . SER A 1 191 ? 3.301 -48.594 -7.445 1 94.12 191 SER A O 1
ATOM 1474 N N . TRP A 1 192 ? 4.508 -46.719 -7.629 1 93.12 192 TRP A N 1
ATOM 1475 C CA . TRP A 1 192 ? 3.689 -45.969 -6.676 1 93.12 192 TRP A CA 1
ATOM 1476 C C . TRP A 1 192 ? 2.252 -45.875 -7.168 1 93.12 192 TRP A C 1
ATOM 1478 O O . TRP A 1 192 ? 1.308 -46.094 -6.406 1 93.12 192 TRP A O 1
ATOM 1488 N N . ALA A 1 193 ? 2.082 -45.469 -8.438 1 94.88 193 ALA A N 1
ATOM 1489 C CA . ALA A 1 193 ? 0.755 -45.281 -9.023 1 94.88 193 ALA A CA 1
ATOM 1490 C C . ALA A 1 193 ? -0.017 -46.625 -9.047 1 94.88 193 ALA A C 1
ATOM 1492 O O . ALA A 1 193 ? -1.204 -46.656 -8.719 1 94.88 193 ALA A O 1
ATOM 1493 N N . SER A 1 194 ? 0.688 -47.656 -9.461 1 94.5 194 SER A N 1
ATOM 1494 C CA . SER A 1 194 ? 0.063 -48.969 -9.539 1 94.5 194 SER A CA 1
ATOM 1495 C C . SER A 1 194 ? -0.361 -49.469 -8.156 1 94.5 194 SER A C 1
ATOM 1497 O O . SER A 1 194 ? -1.486 -49.938 -7.977 1 94.5 194 SER A O 1
ATOM 1499 N N . THR A 1 195 ? 0.504 -49.375 -7.211 1 93.5 195 THR A N 1
ATOM 1500 C CA . THR A 1 195 ? 0.245 -49.844 -5.852 1 93.5 195 THR A CA 1
ATOM 1501 C C . THR A 1 195 ? -0.946 -49.094 -5.25 1 93.5 195 THR A C 1
ATOM 1503 O O . THR A 1 195 ? -1.746 -49.688 -4.516 1 93.5 195 THR A O 1
ATOM 1506 N N . ASN A 1 196 ? -1.071 -47.844 -5.578 1 93.12 196 ASN A N 1
ATOM 1507 C CA . ASN A 1 196 ? -2.117 -47.031 -4.977 1 93.12 196 ASN A CA 1
ATOM 1508 C C . ASN A 1 196 ? -3.346 -46.938 -5.879 1 93.12 196 ASN A C 1
ATOM 1510 O O . ASN A 1 196 ? -4.258 -46.156 -5.613 1 93.12 196 ASN A O 1
ATOM 1514 N N . LYS A 1 197 ? -3.365 -47.656 -7.031 1 94.69 197 LYS A N 1
ATOM 1515 C CA . LYS A 1 197 ? -4.48 -47.719 -7.973 1 94.69 197 LYS A CA 1
ATOM 1516 C C . LYS A 1 197 ? -4.855 -46.344 -8.492 1 94.69 197 LYS A C 1
ATOM 1518 O O . LYS A 1 197 ? -6.031 -45.969 -8.516 1 94.69 197 LYS A O 1
ATOM 1523 N N . ILE A 1 198 ? -3.832 -45.594 -8.812 1 95.38 198 ILE A N 1
ATOM 1524 C CA . ILE A 1 198 ? -4.016 -44.25 -9.367 1 95.38 198 ILE A CA 1
ATOM 1525 C C . ILE A 1 198 ? -4.449 -44.344 -10.828 1 95.38 198 ILE A C 1
ATOM 1527 O O . ILE A 1 198 ? -3.877 -45.125 -11.602 1 95.38 198 ILE A O 1
ATOM 1531 N N . ASN A 1 199 ? -5.469 -43.531 -11.172 1 95.12 199 ASN A N 1
ATOM 1532 C CA . ASN A 1 199 ? -5.969 -43.562 -12.547 1 95.12 199 ASN A CA 1
ATOM 1533 C C . ASN A 1 199 ? -5.164 -42.625 -13.453 1 95.12 199 ASN A C 1
ATOM 1535 O O . ASN A 1 199 ? -4.953 -42.938 -14.625 1 95.12 199 ASN A O 1
ATOM 1539 N N . VAL A 1 200 ? -4.789 -41.5 -12.953 1 96.75 200 VAL A N 1
ATOM 1540 C CA . VAL A 1 200 ? -4 -40.531 -13.703 1 96.75 200 VAL A CA 1
ATOM 1541 C C . VAL A 1 200 ? -2.949 -39.906 -12.789 1 96.75 200 VAL A C 1
ATOM 1543 O O . VAL A 1 200 ? -3.262 -39.438 -11.68 1 96.75 200 VAL A O 1
ATOM 1546 N N . VAL A 1 201 ? -1.703 -39.875 -13.234 1 96.94 201 VAL A N 1
ATOM 1547 C CA . VAL A 1 201 ? -0.609 -39.219 -12.523 1 96.94 201 VAL A CA 1
ATOM 1548 C C . VAL A 1 201 ? -0.378 -37.844 -13.109 1 96.94 201 VAL A C 1
ATOM 1550 O O . VAL A 1 201 ? -0.396 -37.656 -14.328 1 96.94 201 VAL A O 1
ATOM 1553 N N . ILE A 1 202 ? -0.288 -36.844 -12.266 1 98.31 202 ILE A N 1
ATOM 1554 C CA . ILE A 1 202 ? 0.13 -35.5 -12.688 1 98.31 202 ILE A CA 1
ATOM 1555 C C . ILE A 1 202 ? 1.517 -35.219 -12.125 1 98.31 202 ILE A C 1
ATOM 1557 O O . ILE A 1 202 ? 1.707 -35.156 -10.906 1 98.31 202 ILE A O 1
ATOM 1561 N N . ASN A 1 203 ? 2.48 -35 -13.008 1 97.69 203 ASN A N 1
ATOM 1562 C CA . ASN A 1 203 ? 3.852 -34.688 -12.617 1 97.69 203 ASN A CA 1
ATOM 1563 C C . ASN A 1 203 ? 4.082 -33.188 -12.539 1 97.69 203 ASN A C 1
ATOM 1565 O O . ASN A 1 203 ? 4.348 -32.531 -13.555 1 97.69 203 ASN A O 1
ATOM 1569 N N . CYS A 1 204 ? 4.066 -32.656 -11.359 1 97.25 204 CYS A N 1
ATOM 1570 C CA . CYS A 1 204 ? 4.371 -31.25 -11.031 1 97.25 204 CYS A CA 1
ATOM 1571 C C . CYS A 1 204 ? 5.586 -31.172 -10.117 1 97.25 204 CYS A C 1
ATOM 1573 O O . CYS A 1 204 ? 5.609 -30.359 -9.188 1 97.25 204 CYS A O 1
ATOM 1575 N N . SER A 1 205 ? 6.598 -31.906 -10.344 1 94.62 205 SER A N 1
ATOM 1576 C CA . SER A 1 205 ? 7.691 -32.125 -9.398 1 94.62 205 SER A CA 1
ATOM 1577 C C . SER A 1 205 ? 8.75 -31.031 -9.539 1 94.62 205 SER A C 1
ATOM 1579 O O . SER A 1 205 ? 9.844 -31.141 -8.984 1 94.62 205 SER A O 1
ATOM 1581 N N . GLY A 1 206 ? 8.438 -29.953 -10.328 1 94.19 206 GLY A N 1
ATOM 1582 C CA . GLY A 1 206 ? 9.383 -28.859 -10.445 1 94.19 206 GLY A CA 1
ATOM 1583 C C . GLY A 1 206 ? 10.758 -29.297 -10.914 1 94.19 206 GLY A C 1
ATOM 1584 O O . GLY A 1 206 ? 10.875 -29.984 -11.93 1 94.19 206 GLY A O 1
ATOM 1585 N N . LEU A 1 207 ? 11.773 -28.984 -10.156 1 93.06 207 LEU A N 1
ATOM 1586 C CA . LEU A 1 207 ? 13.148 -29.312 -10.539 1 93.06 207 LEU A CA 1
ATOM 1587 C C . LEU A 1 207 ? 13.367 -30.812 -10.508 1 93.06 207 LEU A C 1
ATOM 1589 O O . LEU A 1 207 ? 14.242 -31.328 -11.211 1 93.06 207 LEU A O 1
ATOM 1593 N N . GLY A 1 208 ? 12.609 -31.484 -9.68 1 92.31 208 GLY A N 1
ATOM 1594 C CA . GLY A 1 208 ? 12.727 -32.938 -9.617 1 92.31 208 GLY A CA 1
ATOM 1595 C C . GLY A 1 208 ? 12.445 -33.625 -10.953 1 92.31 208 GLY A C 1
ATOM 1596 O O . GLY A 1 208 ? 12.891 -34.75 -11.188 1 92.31 208 GLY A O 1
ATOM 1597 N N . ALA A 1 209 ? 11.758 -32.906 -11.812 1 95.31 209 ALA A N 1
ATOM 1598 C CA . ALA A 1 209 ? 11.391 -33.5 -13.102 1 95.31 209 ALA A CA 1
ATOM 1599 C C . ALA A 1 209 ? 12.617 -33.688 -13.984 1 95.31 209 ALA A C 1
ATOM 1601 O O . ALA A 1 209 ? 12.609 -34.531 -14.891 1 95.31 209 ALA A O 1
ATOM 1602 N N . SER A 1 210 ? 13.633 -32.875 -13.734 1 94.5 210 SER A N 1
ATOM 1603 C CA . SER A 1 210 ? 14.859 -33.062 -14.508 1 94.5 210 SER A CA 1
ATOM 1604 C C . SER A 1 210 ? 15.383 -34.469 -14.391 1 94.5 210 SER A C 1
ATOM 1606 O O . SER A 1 210 ? 15.672 -35.125 -15.398 1 94.5 210 SER A O 1
ATOM 1608 N N . THR A 1 211 ? 15.461 -34.969 -13.188 1 91.5 211 THR A N 1
ATOM 1609 C CA . THR A 1 211 ? 15.953 -36.312 -12.922 1 91.5 211 THR A CA 1
ATOM 1610 C C . THR A 1 211 ? 14.898 -37.375 -13.289 1 91.5 211 THR A C 1
ATOM 1612 O O . THR A 1 211 ? 15.203 -38.375 -13.945 1 91.5 211 THR A O 1
ATOM 1615 N N . LEU A 1 212 ? 13.664 -37.156 -12.875 1 92.88 212 LEU A N 1
ATOM 1616 C CA . LEU A 1 212 ? 12.602 -38.125 -13.078 1 92.88 212 LEU A CA 1
ATOM 1617 C C . LEU A 1 212 ? 12.391 -38.406 -14.562 1 92.88 212 LEU A C 1
ATOM 1619 O O . LEU A 1 212 ? 12.219 -39.562 -14.961 1 92.88 212 LEU A O 1
ATOM 1623 N N . CYS A 1 213 ? 12.453 -37.344 -15.367 1 94.56 213 CYS A N 1
ATOM 1624 C CA . CYS A 1 213 ? 12.117 -37.438 -16.781 1 94.56 213 CYS A CA 1
ATOM 1625 C C . CYS A 1 213 ? 13.367 -37.344 -17.656 1 94.56 213 CYS A C 1
ATOM 1627 O O . CYS A 1 213 ? 13.273 -37.25 -18.875 1 94.56 213 CYS A O 1
ATOM 1629 N N . ALA A 1 214 ? 14.531 -37.281 -17.062 1 93.94 214 ALA A N 1
ATOM 1630 C CA . ALA A 1 214 ? 15.781 -37.094 -17.781 1 93.94 214 ALA A CA 1
ATOM 1631 C C . ALA A 1 214 ? 15.68 -35.906 -18.734 1 93.94 214 ALA A C 1
ATOM 1633 O O . ALA A 1 214 ? 16.031 -36 -19.906 1 93.94 214 ALA A O 1
ATOM 1634 N N . ASP A 1 215 ? 15.07 -34.875 -18.25 1 95.56 215 ASP A N 1
ATOM 1635 C CA . ASP A 1 215 ? 14.844 -33.656 -19.031 1 95.56 215 ASP A CA 1
ATOM 1636 C C . ASP A 1 215 ? 15.992 -32.656 -18.859 1 95.56 215 ASP A C 1
ATOM 1638 O O . ASP A 1 215 ? 15.969 -31.844 -17.922 1 95.56 215 ASP A O 1
ATOM 1642 N N . ARG A 1 216 ? 16.875 -32.594 -19.719 1 95.25 216 ARG A N 1
ATOM 1643 C CA . ARG A 1 216 ? 18.062 -31.75 -19.641 1 95.25 216 ARG A CA 1
ATOM 1644 C C . ARG A 1 216 ? 17.734 -30.281 -19.938 1 95.25 216 ARG A C 1
ATOM 1646 O O . ARG A 1 216 ? 18.531 -29.391 -19.641 1 95.25 216 ARG A O 1
ATOM 1653 N N . LYS A 1 217 ? 16.594 -30.016 -20.469 1 95 217 LYS A N 1
ATOM 1654 C CA . LYS A 1 217 ? 16.188 -28.641 -20.75 1 95 217 LYS A CA 1
ATOM 1655 C C . LYS A 1 217 ? 15.758 -27.922 -19.484 1 95 217 LYS A C 1
ATOM 1657 O O . LYS A 1 217 ? 15.648 -26.703 -19.453 1 95 217 LYS A O 1
ATOM 1662 N N . LEU A 1 218 ? 15.469 -28.688 -18.5 1 96.94 218 LEU A N 1
ATOM 1663 C CA . LEU A 1 218 ? 15.078 -28.125 -17.219 1 96.94 218 LEU A CA 1
ATOM 1664 C C . LEU A 1 218 ? 16.297 -27.781 -16.375 1 96.94 218 LEU A C 1
ATOM 1666 O O . LEU A 1 218 ? 17.094 -28.656 -16.031 1 96.94 218 LEU A O 1
ATOM 1670 N N . VAL A 1 219 ? 16.484 -26.516 -16.047 1 96.81 219 VAL A N 1
ATOM 1671 C CA . VAL A 1 219 ? 17.672 -26.094 -15.297 1 96.81 219 VAL A CA 1
ATOM 1672 C C . VAL A 1 219 ? 17.25 -25.25 -14.102 1 96.81 219 VAL A C 1
ATOM 1674 O O . VAL A 1 219 ? 16.203 -24.594 -14.133 1 96.81 219 VAL A O 1
ATOM 1677 N N . PRO A 1 220 ? 17.984 -25.312 -13.016 1 96.75 220 PRO A N 1
ATOM 1678 C CA . PRO A 1 220 ? 17.719 -24.406 -11.906 1 96.75 220 PRO A CA 1
ATOM 1679 C C . PRO A 1 220 ? 18.062 -22.953 -12.227 1 96.75 220 PRO A C 1
ATOM 1681 O O . PRO A 1 220 ? 19.141 -22.672 -12.758 1 96.75 220 PRO A O 1
ATOM 1684 N N . LEU A 1 221 ? 17.172 -22.125 -12.023 1 96.56 221 LEU A N 1
ATOM 1685 C CA . LEU A 1 221 ? 17.391 -20.672 -12.047 1 96.56 221 LEU A CA 1
ATOM 1686 C C . LEU A 1 221 ? 17.375 -20.109 -10.641 1 96.56 221 LEU A C 1
ATOM 1688 O O . LEU A 1 221 ? 16.312 -20 -10.016 1 96.56 221 LEU A O 1
ATOM 1692 N N . ARG A 1 222 ? 18.547 -19.719 -10.156 1 96.19 222 ARG A N 1
ATOM 1693 C CA . ARG A 1 222 ? 18.672 -19.25 -8.781 1 96.19 222 ARG A CA 1
ATOM 1694 C C . ARG A 1 222 ? 18.156 -17.828 -8.641 1 96.19 222 ARG A C 1
ATOM 1696 O O . ARG A 1 222 ? 18.531 -16.938 -9.414 1 96.19 222 ARG A O 1
ATOM 1703 N N . GLY A 1 223 ? 17.203 -17.672 -7.738 1 95.38 223 GLY A N 1
ATOM 1704 C CA . GLY A 1 223 ? 16.688 -16.359 -7.352 1 95.38 223 GLY A CA 1
ATOM 1705 C C . GLY A 1 223 ? 17 -16 -5.91 1 95.38 223 GLY A C 1
ATOM 1706 O O . GLY A 1 223 ? 17.078 -16.875 -5.051 1 95.38 223 GLY A O 1
ATOM 1707 N N . ARG A 1 224 ? 17.25 -14.758 -5.645 1 95.62 224 ARG A N 1
ATOM 1708 C CA . ARG A 1 224 ? 17.484 -14.242 -4.297 1 95.62 224 ARG A CA 1
ATOM 1709 C C . ARG A 1 224 ? 16.656 -13 -4.027 1 95.62 224 ARG A C 1
ATOM 1711 O O . ARG A 1 224 ? 16.453 -12.18 -4.922 1 95.62 224 ARG A O 1
ATOM 1718 N N . LEU A 1 225 ? 16.109 -12.938 -2.85 1 96.12 225 LEU A N 1
ATOM 1719 C CA . LEU A 1 225 ? 15.383 -11.75 -2.432 1 96.12 225 LEU A CA 1
ATOM 1720 C C . LEU A 1 225 ? 15.594 -11.477 -0.946 1 96.12 225 LEU A C 1
ATOM 1722 O O . LEU A 1 225 ? 16.109 -12.328 -0.219 1 96.12 225 LEU A O 1
ATOM 1726 N N . VAL A 1 226 ? 15.352 -10.258 -0.533 1 97.38 226 VAL A N 1
ATOM 1727 C CA . VAL A 1 226 ? 15.422 -9.805 0.853 1 97.38 226 VAL A CA 1
ATOM 1728 C C . VAL A 1 226 ? 14.078 -9.219 1.275 1 97.38 226 VAL A C 1
ATOM 1730 O O . VAL A 1 226 ? 13.461 -8.453 0.528 1 97.38 226 VAL A O 1
ATOM 1733 N N . ARG A 1 227 ? 13.57 -9.648 2.404 1 97.69 227 ARG A N 1
ATOM 1734 C CA . ARG A 1 227 ? 12.391 -9.031 2.99 1 97.69 227 ARG A CA 1
ATOM 1735 C C . ARG A 1 227 ? 12.773 -8.031 4.078 1 97.69 227 ARG A C 1
ATOM 1737 O O . ARG A 1 227 ? 13.562 -8.352 4.969 1 97.69 227 ARG A O 1
ATOM 1744 N N . VAL A 1 228 ? 12.188 -6.84 3.971 1 98.44 228 VAL A N 1
ATOM 1745 C CA . VAL A 1 228 ? 12.484 -5.812 4.961 1 98.44 228 VAL A CA 1
ATOM 1746 C C . VAL A 1 228 ? 11.188 -5.305 5.586 1 98.44 228 VAL A C 1
ATOM 1748 O O . VAL A 1 228 ? 10.109 -5.449 5 1 98.44 228 VAL A O 1
ATOM 1751 N N . GLY A 1 229 ? 11.32 -4.82 6.809 1 97.94 229 GLY A N 1
ATOM 1752 C CA . GLY A 1 229 ? 10.195 -4.148 7.441 1 97.94 229 GLY A CA 1
ATOM 1753 C C . GLY A 1 229 ? 10 -2.725 6.957 1 97.94 229 GLY A C 1
ATOM 1754 O O . GLY A 1 229 ? 10.82 -1.848 7.254 1 97.94 229 GLY A O 1
ATOM 1755 N N . ALA A 1 230 ? 8.953 -2.418 6.246 1 97.81 230 ALA A N 1
ATOM 1756 C CA . ALA A 1 230 ? 8.594 -1.097 5.73 1 97.81 230 ALA A CA 1
ATOM 1757 C C . ALA A 1 230 ? 7.09 -0.973 5.523 1 97.81 230 ALA A C 1
ATOM 1759 O O . ALA A 1 230 ? 6.625 -0.771 4.402 1 97.81 230 ALA A O 1
ATOM 1760 N N . PRO A 1 231 ? 6.352 -1.01 6.637 1 96.94 231 PRO A N 1
ATOM 1761 C CA . PRO A 1 231 ? 4.891 -1.05 6.535 1 96.94 231 PRO A CA 1
ATOM 1762 C C . PRO A 1 231 ? 4.309 0.204 5.887 1 96.94 231 PRO A C 1
ATOM 1764 O O . PRO A 1 231 ? 3.129 0.223 5.52 1 96.94 231 PRO A O 1
ATOM 1767 N N . TRP A 1 232 ? 5.113 1.266 5.66 1 96.94 232 TRP A N 1
ATOM 1768 C CA . TRP A 1 232 ? 4.684 2.523 5.059 1 96.94 232 TRP A CA 1
ATOM 1769 C C . TRP A 1 232 ? 4.75 2.449 3.537 1 96.94 232 TRP A C 1
ATOM 1771 O O . TRP A 1 232 ? 4.254 3.342 2.844 1 96.94 232 TRP A O 1
ATOM 1781 N N . MET A 1 233 ? 5.402 1.456 2.959 1 97.81 233 MET A N 1
ATOM 1782 C CA . MET A 1 233 ? 5.492 1.308 1.509 1 97.81 233 MET A CA 1
ATOM 1783 C C . MET A 1 233 ? 4.176 0.796 0.934 1 97.81 233 MET A C 1
ATOM 1785 O O . MET A 1 233 ? 3.77 -0.334 1.21 1 97.81 233 MET A O 1
ATOM 1789 N N . LYS A 1 234 ? 3.523 1.597 0.065 1 98.06 234 LYS A N 1
ATOM 1790 C CA . LYS A 1 234 ? 2.166 1.25 -0.347 1 98.06 234 LYS A CA 1
ATOM 1791 C C . LYS A 1 234 ? 2.09 1.019 -1.854 1 98.06 234 LYS A C 1
ATOM 1793 O O . LYS A 1 234 ? 1.019 0.734 -2.391 1 98.06 234 LYS A O 1
ATOM 1798 N N . PHE A 1 235 ? 3.129 1.155 -2.594 1 98.06 235 PHE A N 1
ATOM 1799 C CA . PHE A 1 235 ? 3.211 0.773 -3.998 1 98.06 235 PHE A CA 1
ATOM 1800 C C . PHE A 1 235 ? 4.516 0.037 -4.285 1 98.06 235 PHE A C 1
ATOM 1802 O O . PHE A 1 235 ? 5.492 0.184 -3.547 1 98.06 235 PHE A O 1
ATOM 1809 N N . GLY A 1 236 ? 4.5 -0.782 -5.297 1 98.38 236 GLY A N 1
ATOM 1810 C CA . GLY A 1 236 ? 5.703 -1.48 -5.719 1 98.38 236 GLY A CA 1
ATOM 1811 C C . GLY A 1 236 ? 6.352 -0.867 -6.945 1 98.38 236 GLY A C 1
ATOM 1812 O O . GLY A 1 236 ? 5.766 0.003 -7.594 1 98.38 236 GLY A O 1
ATOM 1813 N N . PHE A 1 237 ? 7.531 -1.308 -7.238 1 98.56 237 PHE A N 1
ATOM 1814 C CA . PHE A 1 237 ? 8.156 -0.93 -8.5 1 98.56 237 PHE A CA 1
ATOM 1815 C C . PHE A 1 237 ? 9.039 -2.055 -9.023 1 98.56 237 PHE A C 1
ATOM 1817 O O . PHE A 1 237 ? 9.477 -2.916 -8.258 1 98.56 237 PHE A O 1
ATOM 1824 N N . TYR A 1 238 ? 9.18 -2.135 -10.258 1 97.94 238 TYR A N 1
ATOM 1825 C CA . TYR A 1 238 ? 10.086 -2.982 -11.031 1 97.94 238 TYR A CA 1
ATOM 1826 C C . TYR A 1 238 ? 10.867 -2.16 -12.047 1 97.94 238 TYR A C 1
ATOM 1828 O O . TYR A 1 238 ? 10.281 -1.374 -12.805 1 97.94 238 TYR A O 1
ATOM 1836 N N . GLY A 1 239 ? 12.18 -2.291 -12.039 1 97 239 GLY A N 1
ATOM 1837 C CA . GLY A 1 239 ? 12.977 -1.433 -12.898 1 97 239 GLY A CA 1
ATOM 1838 C C . GLY A 1 239 ? 14.203 -2.127 -13.461 1 97 239 GLY A C 1
ATOM 1839 O O . GLY A 1 239 ? 14.234 -3.355 -13.57 1 97 239 GLY A O 1
ATOM 1840 N N . PRO A 1 240 ? 15.211 -1.37 -13.945 1 95.56 240 PRO A N 1
ATOM 1841 C CA . PRO A 1 240 ? 16.422 -1.891 -14.578 1 95.56 240 PRO A CA 1
ATOM 1842 C C . PRO A 1 240 ? 17.156 -2.9 -13.703 1 95.56 240 PRO A C 1
ATOM 1844 O O . PRO A 1 240 ? 17.156 -2.773 -12.477 1 95.56 240 PRO A O 1
ATOM 1847 N N . HIS A 1 241 ? 17.766 -3.9 -14.336 1 93.12 241 HIS A N 1
ATOM 1848 C CA . HIS A 1 241 ? 18.594 -4.918 -13.695 1 93.12 241 HIS A CA 1
ATOM 1849 C C . HIS A 1 241 ? 17.75 -5.781 -12.75 1 93.12 241 HIS A C 1
ATOM 1851 O O . HIS A 1 241 ? 18.219 -6.156 -11.672 1 93.12 241 HIS A O 1
ATOM 1857 N N . ASP A 1 242 ? 16.484 -5.953 -13.07 1 93.56 242 ASP A N 1
ATOM 1858 C CA . ASP A 1 242 ? 15.562 -6.797 -12.328 1 93.56 242 ASP A CA 1
ATOM 1859 C C . ASP A 1 242 ? 15.406 -6.312 -10.891 1 93.56 242 ASP A C 1
ATOM 1861 O O . ASP A 1 242 ? 15.148 -7.109 -9.984 1 93.56 242 ASP A O 1
ATOM 1865 N N . THR A 1 243 ? 15.664 -5 -10.703 1 97.25 243 THR A N 1
ATOM 1866 C CA . THR A 1 243 ? 15.469 -4.426 -9.383 1 97.25 243 THR A CA 1
ATOM 1867 C C . THR A 1 243 ? 13.984 -4.234 -9.078 1 97.25 243 THR A C 1
ATOM 1869 O O . THR A 1 243 ? 13.25 -3.666 -9.891 1 97.25 243 THR A O 1
ATOM 1872 N N . TYR A 1 244 ? 13.586 -4.777 -7.918 1 98.19 244 TYR A N 1
ATOM 1873 C CA . TYR A 1 244 ? 12.172 -4.559 -7.609 1 98.19 244 TYR A CA 1
ATOM 1874 C C . TYR A 1 244 ? 11.961 -4.402 -6.109 1 98.19 244 TYR A C 1
ATOM 1876 O O . TYR A 1 244 ? 12.789 -4.848 -5.309 1 98.19 244 TYR A O 1
ATOM 1884 N N . ALA A 1 245 ? 10.953 -3.73 -5.723 1 98.69 245 ALA A N 1
ATOM 1885 C CA . ALA A 1 245 ? 10.359 -3.656 -4.391 1 98.69 245 ALA A CA 1
ATOM 1886 C C . ALA A 1 245 ? 8.852 -3.92 -4.453 1 98.69 245 ALA A C 1
ATOM 1888 O O . ALA A 1 245 ? 8.117 -3.203 -5.133 1 98.69 245 ALA A O 1
ATOM 1889 N N . TYR A 1 246 ? 8.422 -4.965 -3.797 1 98.62 246 TYR A N 1
ATOM 1890 C CA . TYR A 1 246 ? 7.012 -5.34 -3.766 1 98.62 246 TYR A CA 1
ATOM 1891 C C . TYR A 1 246 ? 6.469 -5.312 -2.342 1 98.62 246 TYR A C 1
ATOM 1893 O O . TYR A 1 246 ? 6.863 -6.129 -1.506 1 98.62 246 TYR A O 1
ATOM 1901 N N . PRO A 1 247 ? 5.578 -4.355 -2.037 1 98.38 247 PRO A N 1
ATOM 1902 C CA . PRO A 1 247 ? 4.93 -4.434 -0.726 1 98.38 247 PRO A CA 1
ATOM 1903 C C . PRO A 1 247 ? 4.086 -5.695 -0.558 1 98.38 247 PRO A C 1
ATOM 1905 O O . PRO A 1 247 ? 3.047 -5.836 -1.205 1 98.38 247 PRO A O 1
ATOM 1908 N N . ALA A 1 248 ? 4.586 -6.539 0.285 1 97.81 248 ALA A N 1
ATOM 1909 C CA . ALA A 1 248 ? 3.881 -7.777 0.611 1 97.81 248 ALA A CA 1
ATOM 1910 C C . ALA A 1 248 ? 2.947 -7.578 1.802 1 97.81 248 ALA A C 1
ATOM 1912 O O . ALA A 1 248 ? 2.711 -6.449 2.232 1 97.81 248 ALA A O 1
ATOM 1913 N N . ARG A 1 249 ? 2.307 -8.656 2.246 1 96.56 249 ARG A N 1
ATOM 1914 C CA . ARG A 1 249 ? 1.333 -8.562 3.328 1 96.56 249 ARG A CA 1
ATOM 1915 C C . ARG A 1 249 ? 1.986 -8.047 4.609 1 96.56 249 ARG A C 1
ATOM 1917 O O . ARG A 1 249 ? 1.45 -7.16 5.273 1 96.56 249 ARG A O 1
ATOM 1924 N N . ASP A 1 250 ? 3.172 -8.562 4.957 1 96 250 ASP A N 1
ATOM 1925 C CA . ASP A 1 250 ? 3.732 -8.266 6.273 1 96 250 ASP A CA 1
ATOM 1926 C C . ASP A 1 250 ? 5.148 -7.715 6.152 1 96 250 ASP A C 1
ATOM 1928 O O . ASP A 1 250 ? 5.855 -7.582 7.156 1 96 250 ASP A O 1
ATOM 1932 N N . SER A 1 251 ? 5.617 -7.5 4.965 1 97.75 251 SER A N 1
ATOM 1933 C CA . SER A 1 251 ? 6.949 -6.996 4.664 1 97.75 251 SER A CA 1
ATOM 1934 C C . SER A 1 251 ? 7.008 -6.391 3.264 1 97.75 251 SER A C 1
ATOM 1936 O O . SER A 1 251 ? 5.984 -6.285 2.586 1 97.75 251 SER A O 1
ATOM 1938 N N . VAL A 1 252 ? 8.141 -5.922 2.914 1 98.56 252 VAL A N 1
ATOM 1939 C CA . VAL A 1 252 ? 8.422 -5.523 1.538 1 98.56 252 VAL A CA 1
ATOM 1940 C C . VAL A 1 252 ? 9.5 -6.426 0.948 1 98.56 252 VAL A C 1
ATOM 1942 O O . VAL A 1 252 ? 10.547 -6.637 1.567 1 98.56 252 VAL A O 1
ATOM 1945 N N . ILE A 1 253 ? 9.258 -6.984 -0.185 1 98.62 253 ILE A N 1
ATOM 1946 C CA . ILE A 1 253 ? 10.18 -7.906 -0.838 1 98.62 253 ILE A CA 1
ATOM 1947 C C . ILE A 1 253 ? 11.086 -7.141 -1.801 1 98.62 253 ILE A C 1
ATOM 1949 O O . ILE A 1 253 ? 10.602 -6.484 -2.727 1 98.62 253 ILE A O 1
ATOM 1953 N N . LEU A 1 254 ? 12.336 -7.176 -1.575 1 98.62 254 LEU A N 1
ATOM 1954 C CA . LEU A 1 254 ? 13.336 -6.527 -2.422 1 98.62 254 LEU A CA 1
ATOM 1955 C C . LEU A 1 254 ? 14.117 -7.559 -3.23 1 98.62 254 LEU A C 1
ATOM 1957 O O . LEU A 1 254 ? 14.516 -8.594 -2.697 1 98.62 254 LEU A O 1
ATOM 1961 N N . GLY A 1 255 ? 14.305 -7.258 -4.539 1 96.62 255 GLY A N 1
ATOM 1962 C CA . GLY A 1 255 ? 15.07 -8.133 -5.414 1 96.62 255 GLY A CA 1
ATOM 1963 C C . GLY A 1 255 ? 15.641 -7.414 -6.621 1 96.62 255 GLY A C 1
ATOM 1964 O O . GLY A 1 255 ? 15.516 -6.191 -6.746 1 96.62 255 GLY A O 1
ATOM 1965 N N . GLY A 1 256 ? 16.109 -8.125 -7.633 1 85.88 256 GLY A N 1
ATOM 1966 C CA . GLY A 1 256 ? 16.281 -9.57 -7.516 1 85.88 256 GLY A CA 1
ATOM 1967 C C . GLY A 1 256 ? 17.469 -10.094 -8.305 1 85.88 256 GLY A C 1
ATOM 1968 O O . GLY A 1 256 ? 18.266 -9.32 -8.828 1 85.88 256 GLY A O 1
ATOM 1969 N N . PHE A 1 257 ? 17.625 -11.391 -8.219 1 87.25 257 PHE A N 1
ATOM 1970 C CA . PHE A 1 257 ? 18.688 -12.086 -8.93 1 87.25 257 PHE A CA 1
ATOM 1971 C C . PHE A 1 257 ? 18.125 -13.188 -9.812 1 87.25 257 PHE A C 1
ATOM 1973 O O . PHE A 1 257 ? 17.125 -13.828 -9.461 1 87.25 257 PHE A O 1
ATOM 1980 N N . ARG A 1 258 ? 18.625 -13.297 -10.984 1 90.19 258 ARG A N 1
ATOM 1981 C CA . ARG A 1 258 ? 18.422 -14.43 -11.883 1 90.19 258 ARG A CA 1
ATOM 1982 C C . ARG A 1 258 ? 19.766 -15.008 -12.344 1 90.19 258 ARG A C 1
ATOM 1984 O O . ARG A 1 258 ? 20.469 -14.383 -13.133 1 90.19 258 ARG A O 1
ATOM 1991 N N . GLU A 1 259 ? 20.031 -16.188 -11.797 1 93.06 259 GLU A N 1
ATOM 1992 C CA . GLU A 1 259 ? 21.297 -16.844 -12.102 1 93.06 259 GLU A CA 1
ATOM 1993 C C . GLU A 1 259 ? 21.094 -18.281 -12.547 1 93.06 259 GLU A C 1
ATOM 1995 O O . GLU A 1 259 ? 20.906 -19.172 -11.719 1 93.06 259 GLU A O 1
ATOM 2000 N N . PRO A 1 260 ? 21.203 -18.516 -13.789 1 93.69 260 PRO A N 1
ATOM 2001 C CA . PRO A 1 260 ? 21.062 -19.891 -14.258 1 93.69 260 PRO A CA 1
ATOM 2002 C C . PRO A 1 260 ? 22.188 -20.797 -13.758 1 93.69 260 PRO A C 1
ATOM 2004 O O . PRO A 1 260 ? 23.344 -20.375 -13.68 1 93.69 260 PRO A O 1
ATOM 2007 N N . LEU A 1 261 ? 21.828 -21.969 -13.367 1 95.75 261 LEU A N 1
ATOM 2008 C CA . LEU A 1 261 ? 22.766 -23.016 -12.992 1 95.75 261 LEU A CA 1
ATOM 2009 C C . LEU A 1 261 ? 22.703 -24.172 -13.984 1 95.75 261 LEU A C 1
ATOM 2011 O O . LEU A 1 261 ? 21.75 -24.281 -14.758 1 95.75 261 LEU A O 1
ATOM 2015 N N . PRO A 1 262 ? 23.734 -25 -13.984 1 95.19 262 PRO A N 1
ATOM 2016 C CA . PRO A 1 262 ? 23.703 -26.156 -14.883 1 95.19 262 PRO A CA 1
ATOM 2017 C C . PRO A 1 262 ? 22.578 -27.141 -14.539 1 95.19 262 PRO A C 1
ATOM 2019 O O . PRO A 1 262 ? 22.109 -27.172 -13.398 1 95.19 262 PRO A O 1
ATOM 2022 N N . CYS A 1 263 ? 22.234 -27.859 -15.555 1 95.5 263 CYS A N 1
ATOM 2023 C CA . CYS A 1 263 ? 21.25 -28.922 -15.367 1 95.5 263 CYS A CA 1
ATOM 2024 C C . CYS A 1 263 ? 21.641 -29.828 -14.203 1 95.5 263 CYS A C 1
ATOM 2026 O O . CYS A 1 263 ? 22.797 -30.203 -14.062 1 95.5 263 CYS A O 1
ATOM 2028 N N . THR A 1 264 ? 20.672 -30.219 -13.469 1 93.69 264 THR A N 1
ATOM 2029 C CA . THR A 1 264 ? 20.953 -30.984 -12.25 1 93.69 264 THR A CA 1
ATOM 2030 C C . THR A 1 264 ? 21.438 -32.375 -12.586 1 93.69 264 THR A C 1
ATOM 2032 O O . THR A 1 264 ? 22.125 -33.031 -11.773 1 93.69 264 THR A O 1
ATOM 2035 N N . ILE A 1 265 ? 21.062 -32.906 -13.758 1 93.19 265 ILE A N 1
ATOM 2036 C CA . ILE A 1 265 ? 21.516 -34.219 -14.211 1 93.19 265 ILE A CA 1
ATOM 2037 C C . ILE A 1 265 ? 23.031 -34.188 -14.383 1 93.19 265 ILE A C 1
ATOM 2039 O O . ILE A 1 265 ? 23.719 -35.156 -14.023 1 93.19 265 ILE A O 1
ATOM 2043 N N . ASP A 1 266 ? 23.5 -33.094 -14.836 1 94.31 266 ASP A N 1
ATOM 2044 C CA . ASP A 1 266 ? 24.922 -32.938 -15.125 1 94.31 266 ASP A CA 1
ATOM 2045 C C . ASP A 1 266 ? 25.688 -32.438 -13.906 1 94.31 266 ASP A C 1
ATOM 2047 O O . ASP A 1 266 ? 26.875 -32.75 -13.734 1 94.31 266 ASP A O 1
ATOM 2051 N N . SER A 1 267 ? 25.078 -31.641 -13.148 1 94.06 267 SER A N 1
ATOM 2052 C CA . SER A 1 267 ? 25.672 -31.047 -11.961 1 94.06 267 SER A CA 1
ATOM 2053 C C . SER A 1 267 ? 24.688 -31.062 -10.789 1 94.06 267 SER A C 1
ATOM 2055 O O . SER A 1 267 ? 23.953 -30.109 -10.57 1 94.06 267 SER A O 1
ATOM 2057 N N . PRO A 1 268 ? 24.734 -32.094 -10.008 1 91.19 268 PRO A N 1
ATOM 2058 C CA . PRO A 1 268 ? 23.812 -32.188 -8.883 1 91.19 268 PRO A CA 1
ATOM 2059 C C . PRO A 1 268 ? 23.859 -30.969 -7.957 1 91.19 268 PRO A C 1
ATOM 2061 O O . PRO A 1 268 ? 24.938 -30.391 -7.754 1 91.19 268 PRO A O 1
ATOM 2064 N N . LEU A 1 269 ? 22.703 -30.641 -7.359 1 91.25 269 LEU A N 1
ATOM 2065 C CA . LEU A 1 269 ? 22.578 -29.469 -6.5 1 91.25 269 LEU A CA 1
ATOM 2066 C C . LEU A 1 269 ? 23.359 -29.656 -5.207 1 91.25 269 LEU A C 1
ATOM 2068 O O . LEU A 1 269 ? 23.453 -30.766 -4.684 1 91.25 269 LEU A O 1
ATOM 2072 N N . ARG A 1 270 ? 24.094 -28.531 -4.672 1 91.12 270 ARG A N 1
ATOM 2073 C CA . ARG A 1 270 ? 24.812 -28.469 -3.402 1 91.12 270 ARG A CA 1
ATOM 2074 C C . ARG A 1 270 ? 24.125 -27.516 -2.432 1 91.12 270 ARG A C 1
ATOM 2076 O O . ARG A 1 270 ? 23.406 -26.594 -2.85 1 91.12 270 ARG A O 1
ATOM 2083 N N . PRO A 1 271 ? 24.219 -27.781 -1.214 1 89 271 PRO A N 1
ATOM 2084 C CA . PRO A 1 271 ? 23.609 -26.906 -0.205 1 89 271 PRO A CA 1
ATOM 2085 C C . PRO A 1 271 ? 23.938 -25.438 -0.43 1 89 271 PRO A C 1
ATOM 2087 O O . PRO A 1 271 ? 23.109 -24.562 -0.15 1 89 271 PRO A O 1
ATOM 2090 N N . GLU A 1 272 ? 25.047 -25.141 -0.886 1 90.81 272 GLU A N 1
ATOM 2091 C CA . GLU A 1 272 ? 25.5 -23.766 -1.114 1 90.81 272 GLU A CA 1
ATOM 2092 C C . GLU A 1 272 ? 24.672 -23.094 -2.197 1 90.81 272 GLU A C 1
ATOM 2094 O O . GLU A 1 272 ? 24.625 -21.859 -2.279 1 90.81 272 GLU A O 1
ATOM 2099 N N . ASP A 1 273 ? 24.094 -23.938 -3.023 1 92 273 ASP A N 1
ATOM 2100 C CA . ASP A 1 273 ? 23.297 -23.391 -4.121 1 92 273 ASP A CA 1
ATOM 2101 C C . ASP A 1 273 ? 22.062 -22.672 -3.602 1 92 273 ASP A C 1
ATOM 2103 O O . ASP A 1 273 ? 21.531 -21.797 -4.277 1 92 273 ASP A O 1
ATOM 2107 N N . THR A 1 274 ? 21.609 -22.984 -2.414 1 91.19 274 THR A N 1
ATOM 2108 C CA . THR A 1 274 ? 20.406 -22.375 -1.873 1 91.19 274 THR A CA 1
ATOM 2109 C C . THR A 1 274 ? 20.719 -21.578 -0.613 1 91.19 274 THR A C 1
ATOM 2111 O O . THR A 1 274 ? 19.812 -21.094 0.068 1 91.19 274 THR A O 1
ATOM 2114 N N . ALA A 1 275 ? 21.984 -21.469 -0.247 1 91.31 275 ALA A N 1
ATOM 2115 C CA . ALA A 1 275 ? 22.375 -20.719 0.943 1 91.31 275 ALA A CA 1
ATOM 2116 C C . ALA A 1 275 ? 22.188 -19.219 0.729 1 91.31 275 ALA A C 1
ATOM 2118 O O . ALA A 1 275 ? 22.406 -18.703 -0.377 1 91.31 275 ALA A O 1
ATOM 2119 N N . PRO A 1 276 ? 21.781 -18.562 1.81 1 87.75 276 PRO A N 1
ATOM 2120 C CA . PRO A 1 276 ? 21.75 -17.109 1.69 1 87.75 276 PRO A CA 1
ATOM 2121 C C . PRO A 1 276 ? 23.125 -16.516 1.394 1 87.75 276 PRO A C 1
ATOM 2123 O O . PRO A 1 276 ? 24.156 -17.109 1.739 1 87.75 276 PRO A O 1
ATOM 2126 N N . SER A 1 277 ? 23.188 -15.422 0.748 1 90.69 277 SER A N 1
ATOM 2127 C CA . SER A 1 277 ? 24.406 -14.727 0.39 1 90.69 277 SER A CA 1
ATOM 2128 C C . SER A 1 277 ? 24.391 -13.281 0.885 1 90.69 277 SER A C 1
ATOM 2130 O O . SER A 1 277 ? 23.641 -12.453 0.371 1 90.69 277 SER A O 1
ATOM 2132 N N . GLY A 1 278 ? 25.234 -12.977 1.784 1 92.81 278 GLY A N 1
ATOM 2133 C CA . GLY A 1 278 ? 25.359 -11.609 2.248 1 92.81 278 GLY A CA 1
ATOM 2134 C C . GLY A 1 278 ? 25.703 -10.633 1.14 1 92.81 278 GLY A C 1
ATOM 2135 O O . GLY A 1 278 ? 25.219 -9.5 1.121 1 92.81 278 GLY A O 1
ATOM 2136 N N . GLU A 1 279 ? 26.547 -11.078 0.265 1 94.44 279 GLU A N 1
ATOM 2137 C CA . GLU A 1 279 ? 26.922 -10.258 -0.88 1 94.44 279 GLU A CA 1
ATOM 2138 C C . GLU A 1 279 ? 25.719 -9.945 -1.76 1 94.44 279 GLU A C 1
ATOM 2140 O O . GLU A 1 279 ? 25.547 -8.812 -2.221 1 94.44 279 GLU A O 1
ATOM 2145 N N . ALA A 1 280 ? 24.938 -10.969 -1.988 1 94.31 280 ALA A N 1
ATOM 2146 C CA . ALA A 1 280 ? 23.734 -10.758 -2.781 1 94.31 280 ALA A CA 1
ATOM 2147 C C . ALA A 1 280 ? 22.781 -9.773 -2.1 1 94.31 280 ALA A C 1
ATOM 2149 O O . ALA A 1 280 ? 22.188 -8.914 -2.758 1 94.31 280 ALA A O 1
ATOM 2150 N N . THR A 1 281 ? 22.688 -9.875 -0.815 1 96.69 281 THR A N 1
ATOM 2151 C CA . THR A 1 281 ? 21.844 -8.969 -0.042 1 96.69 281 THR A CA 1
ATOM 2152 C C . THR A 1 281 ? 22.328 -7.531 -0.173 1 96.69 281 THR A C 1
ATOM 2154 O O . THR A 1 281 ? 21.547 -6.625 -0.442 1 96.69 281 THR A O 1
ATOM 2157 N N . LYS A 1 282 ? 23.578 -7.309 -0.015 1 97.38 282 LYS A N 1
ATOM 2158 C CA . LYS A 1 282 ? 24.172 -5.973 -0.15 1 97.38 282 LYS A CA 1
ATOM 2159 C C . LYS A 1 282 ? 23.922 -5.406 -1.545 1 97.38 282 LYS A C 1
ATOM 2161 O O . LYS A 1 282 ? 23.609 -4.227 -1.693 1 97.38 282 LYS A O 1
ATOM 2166 N N . ASN A 1 283 ? 24.094 -6.277 -2.531 1 97.56 283 ASN A N 1
ATOM 2167 C CA . ASN A 1 283 ? 23.859 -5.867 -3.91 1 97.56 283 ASN A CA 1
ATOM 2168 C C . ASN A 1 283 ? 22.422 -5.414 -4.121 1 97.56 283 ASN A C 1
ATOM 2170 O O . ASN A 1 283 ? 22.172 -4.367 -4.723 1 97.56 283 ASN A O 1
ATOM 2174 N N . ILE A 1 284 ? 21.484 -6.137 -3.605 1 97.75 284 ILE A N 1
ATOM 2175 C CA . ILE A 1 284 ? 20.062 -5.816 -3.732 1 97.75 284 ILE A CA 1
ATOM 2176 C C . ILE A 1 284 ? 19.766 -4.48 -3.055 1 97.75 284 ILE A C 1
ATOM 2178 O O . ILE A 1 284 ? 19.141 -3.598 -3.65 1 97.75 284 ILE A O 1
ATOM 2182 N N . LEU A 1 285 ? 20.25 -4.289 -1.821 1 98.19 285 LEU A N 1
ATOM 2183 C CA . LEU A 1 285 ? 19.984 -3.074 -1.057 1 98.19 285 LEU A CA 1
ATOM 2184 C C . LEU A 1 285 ? 20.594 -1.857 -1.74 1 98.19 285 LEU A C 1
ATOM 2186 O O . LEU A 1 285 ? 20 -0.781 -1.758 1 98.19 285 LEU A O 1
ATOM 2190 N N . ASN A 1 286 ? 21.766 -2.043 -2.346 1 97.81 286 ASN A N 1
ATOM 2191 C CA . ASN A 1 286 ? 22.422 -0.95 -3.062 1 97.81 286 ASN A CA 1
ATOM 2192 C C . ASN A 1 286 ? 21.609 -0.539 -4.297 1 97.81 286 ASN A C 1
ATOM 2194 O O . ASN A 1 286 ? 21.469 0.652 -4.578 1 97.81 286 ASN A O 1
ATOM 2198 N N . ARG A 1 287 ? 21.125 -1.476 -5.031 1 97.94 287 ARG A N 1
ATOM 2199 C CA . ARG A 1 287 ? 20.312 -1.167 -6.211 1 97.94 287 ARG A CA 1
ATOM 2200 C C . ARG A 1 287 ? 19.031 -0.445 -5.816 1 97.94 287 ARG A C 1
ATOM 2202 O O . ARG A 1 287 ? 18.594 0.476 -6.512 1 97.94 287 ARG A O 1
ATOM 2209 N N . ILE A 1 288 ? 18.453 -0.864 -4.707 1 98.19 288 ILE A N 1
ATOM 2210 C CA . ILE A 1 288 ? 17.25 -0.2 -4.215 1 98.19 288 ILE A CA 1
ATOM 2211 C C . ILE A 1 288 ? 17.578 1.248 -3.85 1 98.19 288 ILE A C 1
ATOM 2213 O O . ILE A 1 288 ? 16.828 2.164 -4.199 1 98.19 288 ILE A O 1
ATOM 2217 N N . LYS A 1 289 ? 18.672 1.443 -3.166 1 97.44 289 LYS A N 1
ATOM 2218 C CA . LYS A 1 289 ? 19.109 2.773 -2.75 1 97.44 289 LYS A CA 1
ATOM 2219 C C . LYS A 1 289 ? 19.266 3.701 -3.953 1 97.44 289 LYS A C 1
ATOM 2221 O O . LYS A 1 289 ? 18.906 4.883 -3.881 1 97.44 289 LYS A O 1
ATOM 2226 N N . TYR A 1 290 ? 19.703 3.133 -5.035 1 96.31 290 TYR A N 1
ATOM 2227 C CA . TYR A 1 290 ? 19.953 3.924 -6.238 1 96.31 290 TYR A CA 1
ATOM 2228 C C . TYR A 1 290 ? 18.641 4.168 -7 1 96.31 290 TYR A C 1
ATOM 2230 O O . TYR A 1 290 ? 18.5 5.18 -7.688 1 96.31 290 TYR A O 1
ATOM 2238 N N . MET A 1 291 ? 17.719 3.295 -6.895 1 97.06 291 MET A N 1
ATOM 2239 C CA . MET A 1 291 ? 16.469 3.334 -7.656 1 97.06 291 MET A CA 1
ATOM 2240 C C . MET A 1 291 ? 15.477 4.297 -7.02 1 97.06 291 MET A C 1
ATOM 2242 O O . MET A 1 291 ? 14.727 4.969 -7.719 1 97.06 291 MET A O 1
ATOM 2246 N N . TRP A 1 292 ? 15.469 4.395 -5.695 1 97.06 292 TRP A N 1
ATOM 2247 C CA . TRP A 1 292 ? 14.445 5.121 -4.953 1 97.06 292 TRP A CA 1
ATOM 2248 C C . TRP A 1 292 ? 15.039 5.793 -3.719 1 97.06 292 TRP A C 1
ATOM 2250 O O . TRP A 1 292 ? 15.711 5.145 -2.914 1 97.06 292 TRP A O 1
ATOM 2260 N N . LEU A 1 293 ? 14.758 7.035 -3.482 1 95.38 293 LEU A N 1
ATOM 2261 C CA . LEU A 1 293 ? 15.438 7.91 -2.531 1 95.38 293 LEU A CA 1
ATOM 2262 C C . LEU A 1 293 ? 15.008 7.602 -1.103 1 95.38 293 LEU A C 1
ATOM 2264 O O . LEU A 1 293 ? 15.758 7.828 -0.156 1 95.38 293 LEU A O 1
ATOM 2268 N N . GLY A 1 294 ? 13.836 7.109 -0.873 1 94.69 294 GLY A N 1
ATOM 2269 C CA . GLY A 1 294 ? 13.312 6.902 0.466 1 94.69 294 GLY A CA 1
ATOM 2270 C C . GLY A 1 294 ? 14.102 5.887 1.269 1 94.69 294 GLY A C 1
ATOM 2271 O O . GLY A 1 294 ? 15.141 5.406 0.819 1 94.69 294 GLY A O 1
ATOM 2272 N N . PRO A 1 295 ? 13.688 5.531 2.432 1 96.44 295 PRO A N 1
ATOM 2273 C CA . PRO A 1 295 ? 14.477 4.754 3.385 1 96.44 295 PRO A CA 1
ATOM 2274 C C . PRO A 1 295 ? 14.297 3.248 3.217 1 96.44 295 PRO A C 1
ATOM 2276 O O . PRO A 1 295 ? 14.617 2.479 4.129 1 96.44 295 PRO A O 1
ATOM 2279 N N . LEU A 1 296 ? 13.82 2.836 2.172 1 97 296 LEU A N 1
ATOM 2280 C CA . LEU A 1 296 ? 13.484 1.431 1.979 1 97 296 LEU A CA 1
ATOM 2281 C C . LEU A 1 296 ? 14.719 0.549 2.139 1 97 296 LEU A C 1
ATOM 2283 O O . LEU A 1 296 ? 14.664 -0.5 2.783 1 97 296 LEU A O 1
ATOM 2287 N N . SER A 1 297 ? 15.875 0.969 1.552 1 96.75 297 SER A N 1
ATOM 2288 C CA . SER A 1 297 ? 17.094 0.178 1.562 1 96.75 297 SER A CA 1
ATOM 2289 C C . SER A 1 297 ? 17.672 0.074 2.969 1 96.75 297 SER A C 1
ATOM 2291 O O . SER A 1 297 ? 18.562 -0.753 3.225 1 96.75 297 SER A O 1
ATOM 2293 N N . GLN A 1 298 ? 17.141 0.846 3.914 1 95.38 298 GLN A N 1
ATOM 2294 C CA . GLN A 1 298 ? 17.641 0.85 5.285 1 95.38 298 GLN A CA 1
ATOM 2295 C C . GLN A 1 298 ? 16.656 0.177 6.234 1 95.38 298 GLN A C 1
ATOM 2297 O O . GLN A 1 298 ? 16.844 0.194 7.453 1 95.38 298 GLN A O 1
ATOM 2302 N N . GLY A 1 299 ? 15.594 -0.371 5.699 1 95.69 299 GLY A N 1
ATOM 2303 C CA . GLY A 1 299 ? 14.625 -1.057 6.539 1 95.69 299 GLY A CA 1
ATOM 2304 C C . GLY A 1 299 ? 15.195 -2.273 7.238 1 95.69 299 GLY A C 1
ATOM 2305 O O . GLY A 1 299 ? 16.141 -2.885 6.754 1 95.69 299 GLY A O 1
ATOM 2306 N N . PRO A 1 300 ? 14.664 -2.602 8.391 1 97.31 300 PRO A N 1
ATOM 2307 C CA . PRO A 1 300 ? 15.141 -3.803 9.086 1 97.31 300 PRO A CA 1
ATOM 2308 C C . PRO A 1 300 ? 14.945 -5.074 8.258 1 97.31 300 PRO A C 1
ATOM 2310 O O . PRO A 1 300 ? 13.844 -5.34 7.777 1 97.31 300 PRO A O 1
ATOM 2313 N N . ILE A 1 301 ? 15.969 -5.906 8.133 1 97.75 301 ILE A N 1
ATOM 2314 C CA . ILE A 1 301 ? 15.906 -7.152 7.375 1 97.75 301 ILE A CA 1
ATOM 2315 C C . ILE A 1 301 ? 15.148 -8.211 8.18 1 97.75 301 ILE A C 1
ATOM 2317 O O . ILE A 1 301 ? 15.5 -8.5 9.328 1 97.75 301 ILE A O 1
ATOM 2321 N N . ILE A 1 302 ? 14.188 -8.766 7.598 1 97.5 302 ILE A N 1
ATOM 2322 C CA . ILE A 1 302 ? 13.344 -9.781 8.219 1 97.5 302 ILE A CA 1
ATOM 2323 C C . ILE A 1 302 ? 13.758 -11.172 7.73 1 97.5 302 ILE A C 1
ATOM 2325 O O . ILE A 1 302 ? 13.711 -12.141 8.484 1 97.5 302 ILE A O 1
ATOM 2329 N N . GLU A 1 303 ? 14.109 -11.273 6.434 1 95.81 303 GLU A N 1
ATOM 2330 C CA . GLU A 1 303 ? 14.414 -12.562 5.816 1 95.81 303 GLU A CA 1
ATOM 2331 C C . GLU A 1 303 ? 15.312 -12.391 4.598 1 95.81 303 GLU A C 1
ATOM 2333 O O . GLU A 1 303 ? 15.164 -11.438 3.834 1 95.81 303 GLU A O 1
ATOM 2338 N N . GLU A 1 304 ? 16.281 -13.211 4.52 1 95.75 304 GLU A N 1
ATOM 2339 C CA . GLU A 1 304 ? 17.047 -13.43 3.293 1 95.75 304 GLU A CA 1
ATOM 2340 C C . GLU A 1 304 ? 16.719 -14.781 2.67 1 95.75 304 GLU A C 1
ATOM 2342 O O . GLU A 1 304 ? 16.797 -15.812 3.342 1 95.75 304 GLU A O 1
ATOM 2347 N N . TRP A 1 305 ? 16.391 -14.789 1.402 1 94.5 305 TRP A N 1
ATOM 2348 C CA . TRP A 1 305 ? 15.867 -16 0.791 1 94.5 305 TRP A CA 1
ATOM 2349 C C . TRP A 1 305 ? 16.594 -16.312 -0.514 1 94.5 305 TRP A C 1
ATOM 2351 O O . TRP A 1 305 ? 16.906 -15.414 -1.291 1 94.5 3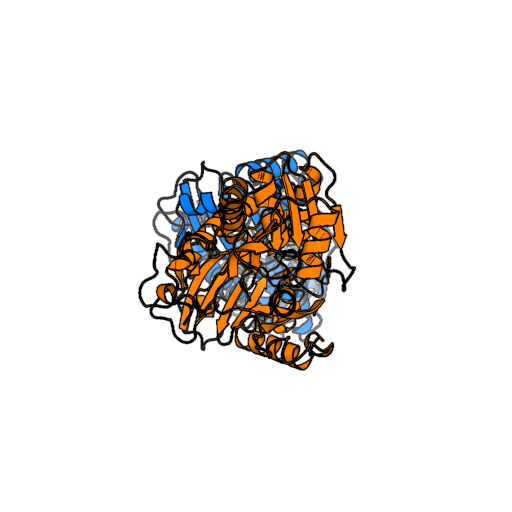05 TRP A O 1
ATOM 2361 N N . THR A 1 306 ? 16.891 -17.547 -0.736 1 95 306 THR A N 1
ATOM 2362 C CA . THR A 1 306 ? 17.422 -18.078 -1.985 1 95 306 THR A CA 1
ATOM 2363 C C . THR A 1 306 ? 16.594 -19.281 -2.438 1 95 306 THR A C 1
ATOM 2365 O O . THR A 1 306 ? 16.281 -20.172 -1.633 1 95 306 THR A O 1
ATOM 2368 N N . GLY A 1 307 ? 16.203 -19.312 -3.672 1 94.31 307 GLY A N 1
ATOM 2369 C CA . GLY A 1 307 ? 15.445 -20.422 -4.23 1 94.31 307 GLY A CA 1
ATOM 2370 C C . GLY A 1 307 ? 15.875 -20.781 -5.641 1 94.31 307 GLY A C 1
ATOM 2371 O O . GLY A 1 307 ? 16.391 -19.938 -6.371 1 94.31 307 GLY A O 1
ATOM 2372 N N . LEU A 1 308 ? 15.664 -22.062 -5.98 1 95.75 308 LEU A N 1
ATOM 2373 C CA . LEU A 1 308 ? 15.992 -22.562 -7.312 1 95.75 308 LEU A CA 1
ATOM 2374 C C . LEU A 1 308 ? 14.719 -22.812 -8.125 1 95.75 308 LEU A C 1
ATOM 2376 O O . LEU A 1 308 ? 14 -23.781 -7.887 1 95.75 308 LEU A O 1
ATOM 2380 N N . ARG A 1 309 ? 14.43 -21.922 -9.117 1 96.25 309 ARG A N 1
ATOM 2381 C CA . ARG A 1 309 ? 13.242 -22 -9.961 1 96.25 309 ARG A CA 1
ATOM 2382 C C . ARG A 1 309 ? 13.43 -23.031 -11.07 1 96.25 309 ARG A C 1
ATOM 2384 O O . ARG A 1 309 ? 14.516 -23.156 -11.641 1 96.25 309 ARG A O 1
ATOM 2391 N N . PRO A 1 310 ? 12.43 -23.844 -11.297 1 97.06 310 PRO A N 1
ATOM 2392 C CA . PRO A 1 310 ? 12.508 -24.812 -12.398 1 97.06 310 PRO A CA 1
ATOM 2393 C C . PRO A 1 310 ? 12.305 -24.156 -13.766 1 97.06 310 PRO A C 1
ATOM 2395 O O . PRO A 1 310 ? 11.164 -24.016 -14.227 1 97.06 310 PRO A O 1
ATOM 2398 N N . GLN A 1 311 ? 13.352 -23.812 -14.398 1 97 311 GLN A N 1
ATOM 2399 C CA . GLN A 1 311 ? 13.289 -23.062 -15.648 1 97 311 GLN A CA 1
ATOM 2400 C C . GLN A 1 311 ? 13.422 -23.984 -16.859 1 97 311 GLN A C 1
ATOM 2402 O O . GLN A 1 311 ? 14.328 -24.812 -16.906 1 97 311 GLN A O 1
ATOM 2407 N N . ARG A 1 312 ? 12.531 -23.875 -17.766 1 96.25 312 ARG A N 1
ATOM 2408 C CA . ARG A 1 312 ? 12.547 -24.531 -19.078 1 96.25 312 ARG A CA 1
ATOM 2409 C C . ARG A 1 312 ? 12.281 -23.531 -20.188 1 96.25 312 ARG A C 1
ATOM 2411 O O . ARG A 1 312 ? 11.727 -22.453 -19.953 1 96.25 312 ARG A O 1
ATOM 2418 N N . PRO A 1 313 ? 12.766 -23.766 -21.406 1 92.69 313 PRO A N 1
ATOM 2419 C CA . PRO A 1 313 ? 12.453 -22.844 -22.5 1 92.69 313 PRO A CA 1
ATOM 2420 C C . PRO A 1 313 ? 10.945 -22.656 -22.703 1 92.69 313 PRO A C 1
ATOM 2422 O O . PRO A 1 313 ? 10.5 -21.562 -23.047 1 92.69 313 PRO A O 1
ATOM 2425 N N . VAL A 1 314 ? 10.266 -23.734 -22.531 1 92.62 314 VAL A N 1
ATOM 2426 C CA . VAL A 1 314 ? 8.805 -23.734 -22.516 1 92.62 314 VAL A CA 1
ATOM 2427 C C . VAL A 1 314 ? 8.297 -24.75 -21.5 1 92.62 314 VAL A C 1
ATOM 2429 O O . VAL A 1 314 ? 8.891 -25.828 -21.344 1 92.62 314 VAL A O 1
ATOM 2432 N N . VAL A 1 315 ? 7.258 -24.406 -20.875 1 96.19 315 VAL A N 1
ATOM 2433 C CA . VAL A 1 315 ? 6.648 -25.344 -19.938 1 96.19 315 VAL A CA 1
ATOM 2434 C C . VAL A 1 315 ? 6.387 -26.672 -20.641 1 96.19 315 VAL A C 1
ATOM 2436 O O . VAL A 1 315 ? 5.961 -26.688 -21.797 1 96.19 315 VAL A O 1
ATOM 2439 N N . ARG A 1 316 ? 6.73 -27.781 -19.984 1 96.81 316 ARG A N 1
ATOM 2440 C CA . ARG A 1 316 ? 6.277 -29.078 -20.469 1 96.81 316 ARG A CA 1
ATOM 2441 C C . ARG A 1 316 ? 4.863 -29.391 -19.984 1 96.81 316 ARG A C 1
ATOM 2443 O O . ARG A 1 316 ? 4.645 -29.594 -18.797 1 96.81 316 ARG A O 1
ATOM 2450 N N . LEU A 1 317 ? 3.963 -29.344 -20.844 1 97.56 317 LEU A N 1
ATOM 2451 C CA . LEU A 1 317 ? 2.551 -29.594 -20.562 1 97.56 317 LEU A CA 1
ATOM 2452 C C . LEU A 1 317 ? 1.956 -30.547 -21.594 1 97.56 317 LEU A C 1
ATOM 2454 O O . LEU A 1 317 ? 1.554 -30.125 -22.688 1 97.56 317 LEU A O 1
ATOM 2458 N N . GLU A 1 318 ? 1.87 -31.781 -21.188 1 96.31 318 GLU A N 1
ATOM 2459 C CA . GLU A 1 318 ? 1.491 -32.812 -22.156 1 96.31 318 GLU A CA 1
ATOM 2460 C C . GLU A 1 318 ? 0.994 -34.062 -21.438 1 96.31 318 GLU A C 1
ATOM 2462 O O . GLU A 1 318 ? 1.352 -34.312 -20.297 1 96.31 318 GLU A O 1
ATOM 2467 N N . LEU A 1 319 ? 0.18 -34.812 -22.141 1 95.5 319 LEU A N 1
ATOM 2468 C CA . LEU A 1 319 ? -0.301 -36.125 -21.734 1 95.5 319 LEU A CA 1
ATOM 2469 C C . LEU A 1 319 ? 0.518 -37.219 -22.375 1 95.5 319 LEU A C 1
ATOM 2471 O O . LEU A 1 319 ? 0.77 -37.188 -23.594 1 95.5 319 LEU A O 1
ATOM 2475 N N . ASN A 1 320 ? 1.025 -38.031 -21.562 1 94.62 320 ASN A N 1
ATOM 2476 C CA . ASN A 1 320 ? 1.72 -39.25 -21.984 1 94.62 320 ASN A CA 1
ATOM 2477 C C . ASN A 1 320 ? 1.188 -40.469 -21.25 1 94.62 320 ASN A C 1
ATOM 2479 O O . ASN A 1 320 ? 0.209 -40.406 -20.516 1 94.62 320 ASN A O 1
ATOM 2483 N N . TRP A 1 321 ? 1.801 -41.656 -21.547 1 93.69 321 TRP A N 1
ATOM 2484 C CA . TRP A 1 321 ? 1.444 -42.906 -20.891 1 93.69 321 TRP A CA 1
ATOM 2485 C C . TRP A 1 321 ? 2.682 -43.594 -20.328 1 93.69 321 TRP A C 1
ATOM 2487 O O . TRP A 1 321 ? 3.619 -43.906 -21.062 1 93.69 321 TRP A O 1
ATOM 2497 N N . LEU A 1 322 ? 2.59 -43.75 -19.062 1 94.31 322 LEU A N 1
ATOM 2498 C CA . LEU A 1 322 ? 3.725 -44.312 -18.328 1 94.31 322 LEU A CA 1
ATOM 2499 C C . LEU A 1 322 ? 3.635 -45.844 -18.266 1 94.31 322 LEU A C 1
ATOM 2501 O O . LEU A 1 322 ? 2.627 -46.375 -17.828 1 94.31 322 LEU A O 1
ATOM 2505 N N . ASN A 1 323 ? 4.68 -46.5 -18.703 1 92.81 323 ASN A N 1
ATOM 2506 C CA . ASN A 1 323 ? 4.746 -47.969 -18.688 1 92.81 323 ASN A CA 1
ATOM 2507 C C . ASN A 1 323 ? 5.441 -48.469 -17.422 1 92.81 323 ASN A C 1
ATOM 2509 O O . ASN A 1 323 ? 6.105 -47.719 -16.719 1 92.81 323 ASN A O 1
ATOM 2513 N N . ALA A 1 324 ? 5.352 -49.75 -17.203 1 93.12 324 ALA A N 1
ATOM 2514 C CA . ALA A 1 324 ? 5.875 -50.375 -16 1 93.12 324 ALA A CA 1
ATOM 2515 C C . ALA A 1 324 ? 7.391 -50.219 -15.914 1 93.12 324 ALA A C 1
ATOM 2517 O O . ALA A 1 324 ? 7.953 -50.125 -14.828 1 93.12 324 ALA A O 1
ATOM 2518 N N . ASN A 1 325 ? 8.039 -50.219 -17.047 1 92 325 ASN A N 1
ATOM 2519 C CA . ASN A 1 325 ? 9.5 -50.125 -17.062 1 92 325 ASN A CA 1
ATOM 2520 C C . ASN A 1 325 ? 9.977 -48.688 -16.953 1 92 325 ASN A C 1
ATOM 2522 O O . ASN A 1 325 ? 11.18 -48.438 -17 1 92 325 ASN A O 1
ATOM 2526 N N . GLY A 1 326 ? 9.023 -47.75 -16.875 1 92.31 326 GLY A N 1
ATOM 2527 C CA . GLY A 1 326 ? 9.391 -46.375 -16.703 1 92.31 326 GLY A CA 1
ATOM 2528 C C . GLY A 1 326 ? 9.406 -45.594 -18 1 92.31 326 GLY A C 1
ATOM 2529 O O . GLY A 1 326 ? 9.516 -44.375 -18 1 92.31 326 GLY A O 1
ATOM 2530 N N . SER A 1 327 ? 9.273 -46.281 -19.078 1 91.31 327 SER A N 1
ATOM 2531 C CA . SER A 1 327 ? 9.25 -45.594 -20.375 1 91.31 327 SER A CA 1
ATOM 2532 C C . SER A 1 327 ? 7.891 -44.969 -20.625 1 91.31 327 SER A C 1
ATOM 2534 O O . SER A 1 327 ? 6.883 -45.375 -20.031 1 91.31 327 SER A O 1
ATOM 2536 N N . GLU A 1 328 ? 7.93 -43.875 -21.406 1 91.06 328 GLU A N 1
ATOM 2537 C CA . GLU A 1 328 ? 6.699 -43.219 -21.844 1 91.06 328 GLU A CA 1
ATOM 2538 C C . GLU A 1 328 ? 6.391 -43.5 -23.297 1 91.06 328 GLU A C 1
ATOM 2540 O O . GLU A 1 328 ? 7.301 -43.594 -24.125 1 91.06 328 GLU A O 1
ATOM 2545 N N . GLY A 1 329 ? 5.184 -43.656 -23.594 1 81.56 329 GLY A N 1
ATOM 2546 C CA . GLY A 1 329 ? 4.828 -43.969 -24.969 1 81.56 329 GLY A CA 1
ATOM 2547 C C . GLY A 1 329 ? 3.443 -44.562 -25.109 1 81.56 329 GLY A C 1
ATOM 2548 O O . GLY A 1 329 ? 2.6 -44.406 -24.219 1 81.56 329 GLY A O 1
ATOM 2549 N N . PRO A 1 330 ? 3.363 -45.312 -26.188 1 71.75 330 PRO A N 1
ATOM 2550 C CA . PRO A 1 330 ? 2.031 -45.812 -26.531 1 71.75 330 PRO A CA 1
ATOM 2551 C C . PRO A 1 330 ? 1.403 -46.656 -25.406 1 71.75 330 PRO A C 1
ATOM 2553 O O . PRO A 1 330 ? 2.111 -47.344 -24.688 1 71.75 330 PRO A O 1
ATOM 2556 N N . SER A 1 331 ? 0.198 -46.438 -25.266 1 65.88 331 SER A N 1
ATOM 2557 C CA . SER A 1 331 ? -0.596 -47 -24.188 1 65.88 331 SER A CA 1
ATOM 2558 C C . SER A 1 331 ? -0.717 -48.531 -24.328 1 65.88 331 SER A C 1
ATOM 2560 O O . SER A 1 331 ? -0.96 -49.031 -25.422 1 65.88 331 SER A O 1
ATOM 2562 N N . SER A 1 332 ? -0.064 -49.188 -23.516 1 73.88 332 SER A N 1
ATOM 2563 C CA . SER A 1 332 ? -0.39 -50.594 -23.312 1 73.88 332 SER A CA 1
ATOM 2564 C C . SER A 1 332 ? -1.445 -50.781 -22.219 1 73.88 332 SER A C 1
ATOM 2566 O O . SER A 1 332 ? -1.779 -49.812 -21.516 1 73.88 332 SER A O 1
ATOM 2568 N N . ASP A 1 333 ? -2.105 -51.938 -22.172 1 76.56 333 ASP A N 1
ATOM 2569 C CA . ASP A 1 333 ? -3.174 -52.188 -21.219 1 76.56 333 ASP A CA 1
ATOM 2570 C C . ASP A 1 333 ? -2.705 -51.938 -19.781 1 76.56 333 ASP A C 1
ATOM 2572 O O . ASP A 1 333 ? -3.52 -51.656 -18.906 1 76.56 333 ASP A O 1
ATOM 2576 N N . GLU A 1 334 ? -1.427 -51.875 -19.672 1 86.69 334 GLU A N 1
ATOM 2577 C CA . GLU A 1 334 ? -0.934 -51.719 -18.312 1 86.69 334 GLU A CA 1
ATOM 2578 C C . GLU A 1 334 ? -0.369 -50.312 -18.094 1 86.69 334 GLU A C 1
ATOM 2580 O O . GLU A 1 334 ? 0.101 -50 -17 1 86.69 334 GLU A O 1
ATOM 2585 N N . SER A 1 335 ? -0.428 -49.5 -19.062 1 92.06 335 SER A N 1
ATOM 2586 C CA . SER A 1 335 ? 0.132 -48.156 -18.938 1 92.06 335 SER A CA 1
ATOM 2587 C C . SER A 1 335 ? -0.782 -47.25 -18.125 1 92.06 335 SER A C 1
ATOM 2589 O O . SER A 1 335 ? -1.993 -47.469 -18.062 1 92.06 335 SER A O 1
ATOM 2591 N N . ILE A 1 336 ? -0.243 -46.281 -17.484 1 93.75 336 ILE A N 1
ATOM 2592 C CA . ILE A 1 336 ? -0.974 -45.312 -16.688 1 93.75 336 ILE A CA 1
ATOM 2593 C C . ILE A 1 336 ? -0.818 -43.938 -17.297 1 93.75 336 ILE A C 1
ATOM 2595 O O . ILE A 1 336 ? 0.301 -43.469 -17.562 1 93.75 336 ILE A O 1
ATOM 2599 N N . PRO A 1 337 ? -1.92 -43.281 -17.578 1 95.31 337 PRO A N 1
ATOM 2600 C CA . PRO A 1 337 ? -1.789 -41.906 -18.078 1 95.31 337 PRO A CA 1
ATOM 2601 C C . PRO A 1 337 ? -1.013 -41 -17.125 1 95.31 337 PRO A C 1
ATOM 2603 O O . PRO A 1 337 ? -1.205 -41.062 -15.906 1 95.31 337 PRO A O 1
ATOM 2606 N N . ILE A 1 338 ? -0.088 -40.219 -17.688 1 96.69 338 ILE A N 1
ATOM 2607 C CA . ILE A 1 338 ? 0.676 -39.25 -16.906 1 96.69 338 ILE A CA 1
ATOM 2608 C C . ILE A 1 338 ? 0.658 -37.875 -17.625 1 96.69 338 ILE A C 1
ATOM 2610 O O . ILE A 1 338 ? 0.916 -37.812 -18.828 1 96.69 338 ILE A O 1
ATOM 2614 N N . VAL A 1 339 ? 0.252 -36.875 -16.922 1 98 339 VAL A N 1
ATOM 2615 C CA . VAL A 1 339 ? 0.31 -35.5 -17.422 1 98 339 VAL A CA 1
ATOM 2616 C C . VAL A 1 339 ? 1.481 -34.75 -16.797 1 98 339 VAL A C 1
ATOM 2618 O O . VAL A 1 339 ? 1.575 -34.656 -15.562 1 98 339 VAL A O 1
ATOM 2621 N N . HIS A 1 340 ? 2.379 -34.25 -17.625 1 98.31 340 HIS A N 1
ATOM 2622 C CA . HIS A 1 340 ? 3.473 -33.406 -17.156 1 98.31 340 HIS A CA 1
ATOM 2623 C C . HIS A 1 340 ? 3.07 -31.953 -17.125 1 98.31 340 HIS A C 1
ATOM 2625 O O . HIS A 1 340 ? 2.428 -31.453 -18.062 1 98.31 340 HIS A O 1
ATOM 2631 N N . ASN A 1 341 ? 3.375 -31.25 -16.062 1 98.69 341 ASN A N 1
ATOM 2632 C CA . ASN A 1 341 ? 3.146 -29.828 -15.852 1 98.69 341 ASN A CA 1
ATOM 2633 C C . ASN A 1 341 ? 4.258 -29.203 -15.016 1 98.69 341 ASN A C 1
ATOM 2635 O O . ASN A 1 341 ? 4.094 -29 -13.812 1 98.69 341 ASN A O 1
ATOM 2639 N N . TYR A 1 342 ? 5.387 -28.859 -15.68 1 97.81 342 TYR A N 1
ATOM 2640 C CA . TYR A 1 342 ? 6.535 -28.297 -14.984 1 97.81 342 TYR A CA 1
ATOM 2641 C C . TYR A 1 342 ? 7.355 -27.406 -15.914 1 97.81 342 TYR A C 1
ATOM 2643 O O . TYR A 1 342 ? 7.137 -27.406 -17.125 1 97.81 342 TYR A O 1
ATOM 2651 N N . GLY A 1 343 ? 8.258 -26.625 -15.312 1 97.62 343 GLY A N 1
ATOM 2652 C CA . GLY A 1 343 ? 9.156 -25.797 -16.094 1 97.62 343 GLY A CA 1
ATOM 2653 C C . GLY A 1 343 ? 8.711 -24.344 -16.188 1 97.62 343 GLY A C 1
ATOM 2654 O O . GLY A 1 343 ? 9.008 -23.656 -17.156 1 97.62 343 GLY A O 1
ATOM 2655 N N . HIS A 1 344 ? 8.094 -23.812 -15.234 1 97.38 344 HIS A N 1
ATOM 2656 C CA . HIS A 1 344 ? 7.461 -22.484 -15.281 1 97.38 344 HIS A CA 1
ATOM 2657 C C . HIS A 1 344 ? 8.469 -21.391 -15.008 1 97.38 344 HIS A C 1
ATOM 2659 O O . HIS A 1 344 ? 8.195 -20.203 -15.25 1 97.38 344 HIS A O 1
ATOM 2665 N N . GLY A 1 345 ? 9.617 -21.734 -14.422 1 95.94 345 GLY A N 1
ATOM 2666 C CA . GLY A 1 345 ? 10.617 -20.734 -14.102 1 95.94 345 GLY A CA 1
ATOM 2667 C C . GLY A 1 345 ? 10.156 -19.75 -13.047 1 95.94 345 GLY A C 1
ATOM 2668 O O . GLY A 1 345 ? 9.664 -20.141 -11.992 1 95.94 345 GLY A O 1
ATOM 2669 N N . SER A 1 346 ? 10.281 -18.5 -13.422 1 94.56 346 SER A N 1
ATOM 2670 C CA . SER A 1 346 ? 9.938 -17.438 -12.492 1 94.56 346 SER A CA 1
ATOM 2671 C C . SER A 1 346 ? 8.445 -17.125 -12.531 1 94.56 346 SER A C 1
ATOM 2673 O O . SER A 1 346 ? 7.977 -16.219 -11.836 1 94.56 346 SER A O 1
ATOM 2675 N N . MET A 1 347 ? 7.664 -17.906 -13.281 1 97.06 347 MET A N 1
ATOM 2676 C CA . MET A 1 347 ? 6.273 -17.516 -13.508 1 97.06 347 MET A CA 1
ATOM 2677 C C . MET A 1 347 ? 5.324 -18.578 -12.977 1 97.06 347 MET A C 1
ATOM 2679 O O . MET A 1 347 ? 4.195 -18.719 -13.461 1 97.06 347 MET A O 1
ATOM 2683 N N . GLY A 1 348 ? 5.746 -19.375 -12.016 1 97.38 348 GLY A N 1
ATOM 2684 C CA . GLY A 1 348 ? 4.918 -20.422 -11.453 1 97.38 348 GLY A CA 1
ATOM 2685 C C . GLY A 1 348 ? 3.605 -19.922 -10.891 1 97.38 348 GLY A C 1
ATOM 2686 O O . GLY A 1 348 ? 2.539 -20.453 -11.188 1 97.38 348 GLY A O 1
ATOM 2687 N N . VAL A 1 349 ? 3.689 -18.875 -10.133 1 97.12 349 VAL A N 1
ATOM 2688 C CA . VAL A 1 349 ? 2.49 -18.312 -9.516 1 97.12 349 VAL A CA 1
ATOM 2689 C C . VAL A 1 349 ? 1.583 -17.719 -10.586 1 97.12 349 VAL A C 1
ATOM 2691 O O . VAL A 1 349 ? 0.382 -18 -10.617 1 97.12 349 VAL A O 1
ATOM 2694 N N . ALA A 1 350 ? 2.133 -16.984 -11.508 1 97.56 350 ALA A N 1
ATOM 2695 C CA . ALA A 1 350 ? 1.347 -16.297 -12.531 1 97.56 350 ALA A CA 1
ATOM 2696 C C . ALA A 1 350 ? 0.641 -17.297 -13.445 1 97.56 350 ALA A C 1
ATOM 2698 O O . ALA A 1 350 ? -0.509 -17.078 -13.836 1 97.56 350 ALA A O 1
ATOM 2699 N N . LEU A 1 351 ? 1.297 -18.406 -13.742 1 97.88 351 LEU A N 1
ATOM 2700 C CA . LEU A 1 351 ? 0.788 -19.312 -14.773 1 97.88 351 LEU A CA 1
ATOM 2701 C C . LEU A 1 351 ? 0.089 -20.5 -14.141 1 97.88 351 LEU A C 1
ATOM 2703 O O . LEU A 1 351 ? -0.578 -21.281 -14.828 1 97.88 351 LEU A O 1
ATOM 2707 N N . GLY A 1 352 ? 0.244 -20.688 -12.82 1 98.31 352 GLY A N 1
ATOM 2708 C CA . GLY A 1 352 ? -0.185 -21.891 -12.133 1 98.31 352 GLY A CA 1
ATOM 2709 C C . GLY A 1 352 ? -1.631 -22.266 -12.414 1 98.31 352 GLY A C 1
ATOM 2710 O O . GLY A 1 352 ? -1.925 -23.391 -12.82 1 98.31 352 GLY A O 1
ATOM 2711 N N . ARG A 1 353 ? -2.557 -21.328 -12.289 1 98.25 353 ARG A N 1
ATOM 2712 C CA . ARG A 1 353 ? -3.971 -21.594 -12.523 1 98.25 353 ARG A CA 1
ATOM 2713 C C . ARG A 1 353 ? -4.234 -21.906 -13.992 1 98.25 353 ARG A C 1
ATOM 2715 O O . ARG A 1 353 ? -5.004 -22.812 -14.312 1 98.25 353 ARG A O 1
ATOM 2722 N N . GLY A 1 354 ? -3.656 -21.109 -14.844 1 98.25 354 GLY A N 1
ATOM 2723 C CA . GLY A 1 354 ? -3.865 -21.297 -16.266 1 98.25 354 GLY A CA 1
ATOM 2724 C C . GLY A 1 354 ? -3.428 -22.672 -16.766 1 98.25 354 GLY A C 1
ATOM 2725 O O . GLY A 1 354 ? -4.168 -23.344 -17.469 1 98.25 354 GLY A O 1
ATOM 2726 N N . THR A 1 355 ? -2.227 -23.109 -16.406 1 98.5 355 THR A N 1
ATOM 2727 C CA . THR A 1 355 ? -1.729 -24.406 -16.844 1 98.5 355 THR A CA 1
ATOM 2728 C C . THR A 1 355 ? -2.49 -25.531 -16.156 1 98.5 355 THR A C 1
ATOM 2730 O O . THR A 1 355 ? -2.656 -26.609 -16.734 1 98.5 355 THR A O 1
ATOM 2733 N N . ALA A 1 356 ? -2.973 -25.281 -14.938 1 98.81 356 ALA A N 1
ATOM 2734 C CA . ALA A 1 356 ? -3.793 -26.266 -14.242 1 98.81 356 ALA A CA 1
ATOM 2735 C C . ALA A 1 356 ? -5.059 -26.578 -15.031 1 98.81 356 ALA A C 1
ATOM 2737 O O . ALA A 1 356 ? -5.48 -27.734 -15.102 1 98.81 356 ALA A O 1
ATOM 2738 N N . LEU A 1 357 ? -5.645 -25.578 -15.641 1 98.5 357 LEU A N 1
ATOM 2739 C CA . LEU A 1 357 ? -6.863 -25.797 -16.406 1 98.5 357 LEU A CA 1
ATOM 2740 C C . LEU A 1 357 ? -6.574 -26.578 -17.688 1 98.5 357 LEU A C 1
ATOM 2742 O O . LEU A 1 357 ? -7.406 -27.359 -18.141 1 98.5 357 LEU A O 1
ATOM 2746 N N . ASP A 1 358 ? -5.41 -26.328 -18.25 1 98.12 358 ASP A N 1
ATOM 2747 C CA . ASP A 1 358 ? -5.02 -27.172 -19.391 1 98.12 358 ASP A CA 1
ATOM 2748 C C . ASP A 1 358 ? -4.805 -28.609 -18.953 1 98.12 358 ASP A C 1
ATOM 2750 O O . ASP A 1 358 ? -5.07 -29.547 -19.719 1 98.12 358 ASP A O 1
ATOM 2754 N N . VAL A 1 359 ? -4.277 -28.844 -17.734 1 98.62 359 VAL A N 1
ATOM 2755 C CA . VAL A 1 359 ? -4.145 -30.188 -17.219 1 98.62 359 VAL A CA 1
ATOM 2756 C C . VAL A 1 359 ? -5.512 -30.875 -17.172 1 98.62 359 VAL A C 1
ATOM 2758 O O . VAL A 1 359 ? -5.641 -32.062 -17.516 1 98.62 359 VAL A O 1
ATOM 2761 N N . VAL A 1 360 ? -6.535 -30.141 -16.75 1 98.25 360 VAL A N 1
ATOM 2762 C CA . VAL A 1 360 ? -7.887 -30.688 -16.703 1 98.25 360 VAL A CA 1
ATOM 2763 C C . VAL A 1 360 ? -8.289 -31.172 -18.094 1 98.25 360 VAL A C 1
ATOM 2765 O O . VAL A 1 360 ? -8.844 -32.25 -18.25 1 98.25 360 VAL A O 1
ATOM 2768 N N . ASP A 1 361 ? -8 -30.344 -19.109 1 96.88 361 ASP A N 1
ATOM 2769 C CA . ASP A 1 361 ? -8.312 -30.719 -20.484 1 96.88 361 ASP A CA 1
ATOM 2770 C C . ASP A 1 361 ? -7.586 -32 -20.875 1 96.88 361 ASP A C 1
ATOM 2772 O O . ASP A 1 361 ? -8.172 -32.875 -21.531 1 96.88 361 ASP A O 1
ATOM 2776 N N . LEU A 1 362 ? -6.344 -32.125 -20.562 1 96.81 362 LEU A N 1
ATOM 2777 C CA . LEU A 1 362 ? -5.539 -33.281 -20.891 1 96.81 362 LEU A CA 1
ATOM 2778 C C . LEU A 1 362 ? -6.039 -34.531 -20.141 1 96.81 362 LEU A C 1
ATOM 2780 O O . LEU A 1 362 ? -6.047 -35.625 -20.703 1 96.81 362 LEU A O 1
ATOM 2784 N N . VAL A 1 363 ? -6.43 -34.344 -18.891 1 96.81 363 VAL A N 1
ATOM 2785 C CA . VAL A 1 363 ? -6.965 -35.438 -18.078 1 96.81 363 VAL A CA 1
ATOM 2786 C C . VAL A 1 363 ? -8.258 -35.969 -18.703 1 96.81 363 VAL A C 1
ATOM 2788 O O . VAL A 1 363 ? -8.492 -37.188 -18.766 1 96.81 363 VAL A O 1
ATOM 2791 N N . ASP A 1 364 ? -9.117 -35.031 -19.188 1 95.56 364 ASP A N 1
ATOM 2792 C CA . ASP A 1 364 ? -10.344 -35.406 -19.891 1 95.56 364 ASP A CA 1
ATOM 2793 C C . ASP A 1 364 ? -10.031 -36.312 -21.078 1 95.56 364 ASP A C 1
ATOM 2795 O O . ASP A 1 364 ? -10.727 -37.312 -21.297 1 95.56 364 ASP A O 1
ATOM 2799 N N . GLN A 1 365 ? -9.016 -35.969 -21.766 1 92.69 365 GLN A N 1
ATOM 2800 C CA . GLN A 1 365 ? -8.609 -36.781 -22.906 1 92.69 365 GLN A CA 1
ATOM 2801 C C . GLN A 1 365 ? -8.102 -38.156 -22.453 1 92.69 365 GLN A C 1
ATOM 2803 O O . GLN A 1 365 ? -8.398 -39.156 -23.078 1 92.69 365 GLN A O 1
ATOM 2808 N N . ALA A 1 366 ? -7.328 -38.156 -21.406 1 92.75 366 ALA A N 1
ATOM 2809 C CA . ALA A 1 366 ? -6.785 -39.406 -20.875 1 92.75 366 ALA A CA 1
ATOM 2810 C C . ALA A 1 366 ? -7.902 -40.344 -20.453 1 92.75 366 ALA A C 1
ATOM 2812 O O . ALA A 1 366 ? -7.828 -41.562 -20.719 1 92.75 366 ALA A O 1
ATOM 2813 N N . LEU A 1 367 ? -8.914 -39.844 -19.812 1 92.25 367 LEU A N 1
ATOM 2814 C CA . LEU A 1 367 ? -9.984 -40.656 -19.266 1 92.25 367 LEU A CA 1
ATOM 2815 C C . LEU A 1 367 ? -10.93 -41.125 -20.359 1 92.25 367 LEU A C 1
ATOM 2817 O O . LEU A 1 367 ? -11.57 -42.156 -20.234 1 92.25 367 LEU A O 1
ATOM 2821 N N . LYS A 1 368 ? -11 -40.344 -21.453 1 88 368 LYS A N 1
ATOM 2822 C CA . LYS A 1 368 ? -11.867 -40.719 -22.562 1 88 368 LYS A CA 1
ATOM 2823 C C . LYS A 1 368 ? -11.188 -41.75 -23.469 1 88 368 LYS A C 1
ATOM 2825 O O . LYS A 1 368 ? -11.852 -42.594 -24.078 1 88 368 LYS A O 1
ATOM 2830 N N . ARG A 1 369 ? -9.875 -41.594 -23.812 1 76.25 369 ARG A N 1
ATOM 2831 C CA . ARG A 1 369 ? -9.148 -42.375 -24.812 1 76.25 369 ARG A CA 1
ATOM 2832 C C . ARG A 1 369 ? -8.906 -43.812 -24.344 1 76.25 369 ARG A C 1
ATOM 2834 O O . ARG A 1 369 ? -8.703 -44.719 -25.156 1 76.25 369 ARG A O 1
ATOM 2841 N N . GLY A 1 370 ? -9.773 -44.438 -23.703 1 59.06 370 GLY A N 1
ATOM 2842 C CA . GLY A 1 370 ? -9.523 -45.812 -23.328 1 59.06 370 GLY A CA 1
ATOM 2843 C C . GLY A 1 370 ? -8.086 -46.25 -23.562 1 59.06 370 GLY A C 1
ATOM 2844 O O . GLY A 1 370 ? -7.23 -45.406 -23.906 1 59.06 370 GLY A O 1
ATOM 2845 N N . THR A 1 371 ? -7.473 -47.469 -23.344 1 54.53 371 THR A N 1
ATOM 2846 C CA . THR A 1 371 ? -6.141 -48.062 -23.422 1 54.53 371 THR A CA 1
ATOM 2847 C C . THR A 1 371 ? -5.66 -48.125 -24.859 1 54.53 371 THR A C 1
ATOM 2849 O O . THR A 1 371 ? -4.613 -48.719 -25.141 1 54.53 371 THR A O 1
ATOM 2852 N N . GLY A 1 372 ? -6.352 -47.438 -25.734 1 54.03 372 GLY A N 1
ATOM 2853 C CA . GLY A 1 372 ? -5.883 -47.719 -27.078 1 54.03 372 GLY A CA 1
ATOM 2854 C C . GLY A 1 372 ? -4.539 -47.062 -27.391 1 54.03 372 GLY A C 1
ATOM 2855 O O . GLY A 1 372 ? -4.086 -46.188 -26.656 1 54.03 372 GLY A O 1
ATOM 2856 N N . GLY A 1 373 ? -3.633 -47.656 -28.312 1 57.69 373 GLY A N 1
ATOM 2857 C CA . GLY A 1 373 ? -2.248 -47.469 -28.719 1 57.69 373 GLY A CA 1
ATOM 2858 C C . GLY A 1 373 ? -1.947 -46.031 -29.188 1 57.69 373 GLY A C 1
ATOM 2859 O O . GLY A 1 373 ? -2.338 -45.656 -30.281 1 57.69 373 GLY A O 1
ATOM 2860 N N . HIS A 1 374 ? -1.893 -45.062 -28.25 1 62.69 374 HIS A N 1
ATOM 2861 C CA . HIS A 1 374 ? -1.444 -43.75 -28.688 1 62.69 374 HIS A CA 1
ATOM 2862 C C . HIS A 1 374 ? 0.078 -43.688 -28.719 1 62.69 374 HIS A C 1
ATOM 2864 O O . HIS A 1 374 ? 0.743 -44.031 -27.734 1 62.69 374 HIS A O 1
ATOM 2870 N N . ALA A 1 375 ? 0.587 -43.438 -29.953 1 65.81 375 ALA A N 1
ATOM 2871 C CA . ALA A 1 375 ? 2.025 -43.5 -30.203 1 65.81 375 ALA A CA 1
ATOM 2872 C C . ALA A 1 375 ? 2.723 -42.219 -29.766 1 65.81 375 ALA A C 1
ATOM 2874 O O . ALA A 1 375 ? 3.91 -42.219 -29.422 1 65.81 375 ALA A O 1
ATOM 2875 N N . MET A 1 376 ? 1.909 -41 -29.641 1 81.31 376 MET A N 1
ATOM 2876 C CA . MET A 1 376 ? 2.609 -39.75 -29.359 1 81.31 376 MET A CA 1
ATOM 2877 C C . MET A 1 376 ? 1.946 -39 -28.219 1 81.31 376 MET A C 1
ATOM 2879 O O . MET A 1 376 ? 0.748 -39.156 -27.969 1 81.31 376 MET A O 1
ATOM 2883 N N . PRO A 1 377 ? 2.785 -38.281 -27.5 1 89.06 377 PRO A N 1
ATOM 2884 C CA . PRO A 1 377 ? 2.199 -37.438 -26.438 1 89.06 377 PRO A CA 1
ATOM 2885 C C . PRO A 1 377 ? 1.169 -36.438 -26.984 1 89.06 377 PRO A C 1
ATOM 2887 O O . PRO A 1 377 ? 1.23 -36.062 -28.156 1 89.06 377 PRO A O 1
ATOM 2890 N N . ILE A 1 378 ? 0.209 -36.156 -26.219 1 89.12 378 ILE A N 1
ATOM 2891 C CA . ILE A 1 378 ? -0.769 -35.125 -26.531 1 89.12 378 ILE A CA 1
ATOM 2892 C C . ILE A 1 378 ? -0.392 -33.844 -25.828 1 89.12 378 ILE A C 1
ATOM 2894 O O . ILE A 1 378 ? -0.377 -33.781 -24.594 1 89.12 378 ILE A O 1
ATOM 2898 N N . LEU A 1 379 ? -0.081 -32.812 -26.609 1 91.44 379 LEU A N 1
ATOM 2899 C CA . LEU A 1 379 ? 0.327 -31.516 -26.062 1 91.44 379 LEU A CA 1
ATOM 2900 C C . LEU A 1 379 ? -0.889 -30.688 -25.672 1 91.44 379 LEU A C 1
ATOM 2902 O O . LEU A 1 379 ? -1.965 -30.844 -26.266 1 91.44 379 LEU A O 1
ATOM 2906 N N . ALA A 1 380 ? -0.724 -29.875 -24.641 1 91.75 380 ALA A N 1
ATOM 2907 C CA . ALA A 1 380 ? -1.778 -28.906 -24.344 1 91.75 380 ALA A CA 1
ATOM 2908 C C . ALA A 1 380 ? -2.104 -28.062 -25.562 1 91.75 380 ALA A C 1
ATOM 2910 O O . ALA A 1 380 ? -1.244 -27.828 -26.422 1 91.75 380 ALA A O 1
ATOM 2911 N N . PRO A 1 381 ? -3.354 -27.531 -25.594 1 86.25 381 PRO A N 1
ATOM 2912 C CA . PRO A 1 381 ? -3.768 -26.781 -26.781 1 86.25 381 PRO A CA 1
ATOM 2913 C C . PRO A 1 381 ? -2.85 -25.609 -27.078 1 86.25 381 PRO A C 1
ATOM 2915 O O . PRO A 1 381 ? -2.549 -24.812 -26.188 1 86.25 381 PRO A O 1
ATOM 2918 N N . GLY A 1 382 ? -2.426 -25.484 -28.312 1 86.75 382 GLY A N 1
ATOM 2919 C CA . GLY A 1 382 ? -1.627 -24.359 -28.766 1 86.75 382 GLY A CA 1
ATOM 2920 C C . GLY A 1 382 ? -0.135 -24.625 -28.703 1 86.75 382 GLY A C 1
ATOM 2921 O O . GLY A 1 382 ? 0.648 -23.953 -29.375 1 86.75 382 GLY A O 1
ATOM 2922 N N . LEU A 1 383 ? 0.302 -25.562 -27.906 1 88.5 383 LEU A N 1
ATOM 2923 C CA . LEU A 1 383 ? 1.725 -25.844 -27.75 1 88.5 383 LEU A CA 1
ATOM 2924 C C . LEU A 1 383 ? 2.271 -26.547 -28.984 1 88.5 383 LEU A C 1
ATOM 2926 O O . LEU A 1 383 ? 3.479 -26.531 -29.234 1 88.5 383 LEU A O 1
ATOM 2930 N N . GLU A 1 384 ? 1.431 -27.188 -29.688 1 79.75 384 GLU A N 1
ATOM 2931 C CA . GLU A 1 384 ? 1.854 -27.859 -30.906 1 79.75 384 GLU A CA 1
ATOM 2932 C C . GLU A 1 384 ? 2.402 -26.875 -31.922 1 79.75 384 GLU A C 1
ATOM 2934 O O . GLU A 1 384 ? 3.131 -27.25 -32.844 1 79.75 384 GLU A O 1
ATOM 2939 N N . LYS A 1 385 ? 1.962 -25.625 -31.719 1 75.88 385 LYS A N 1
ATOM 2940 C CA . LYS A 1 385 ? 2.359 -24.594 -32.688 1 75.88 385 LYS A CA 1
ATOM 2941 C C . LYS A 1 385 ? 3.688 -23.953 -32.281 1 75.88 385 LYS A C 1
ATOM 2943 O O . LYS A 1 385 ? 4.262 -23.172 -33.031 1 75.88 385 LYS A O 1
ATOM 2948 N N . LEU A 1 386 ? 4.051 -24.219 -30.984 1 70.56 386 LEU A N 1
ATOM 2949 C CA . LEU A 1 386 ? 5.277 -23.578 -30.516 1 70.56 386 LEU A CA 1
ATOM 2950 C C . LEU A 1 386 ? 6.504 -24.375 -30.938 1 70.56 386 LEU A C 1
ATOM 2952 O O . LEU A 1 386 ? 6.488 -25.609 -30.906 1 70.56 386 LEU A O 1
ATOM 2956 N N . THR A 1 387 ? 7.254 -23.922 -31.984 1 55.5 387 THR A N 1
ATOM 2957 C CA . THR A 1 387 ? 8.469 -24.594 -32.438 1 55.5 387 THR A CA 1
ATOM 2958 C C . THR A 1 387 ? 9.57 -24.484 -31.391 1 55.5 387 THR A C 1
ATOM 2960 O O . THR A 1 387 ? 9.922 -23.375 -30.969 1 55.5 387 THR A O 1
ATOM 2963 N N . LEU A 1 388 ? 9.594 -25.438 -30.438 1 50.22 388 LEU A N 1
ATOM 2964 C CA . LEU A 1 388 ? 10.758 -25.422 -29.562 1 50.22 388 LEU A CA 1
ATOM 2965 C C . LEU A 1 388 ? 12.055 -25.484 -30.375 1 50.22 388 LEU A C 1
ATOM 2967 O O . LEU A 1 388 ? 12.242 -26.375 -31.188 1 50.22 388 LEU A O 1
ATOM 2971 N N . ASN A 1 389 ? 12.539 -24.438 -30.812 1 42.41 389 ASN A N 1
ATOM 2972 C CA . ASN A 1 389 ? 13.844 -24.594 -31.453 1 42.41 389 ASN A CA 1
ATOM 2973 C C . ASN A 1 389 ? 14.875 -25.172 -30.484 1 42.41 389 ASN A C 1
ATOM 2975 O O . ASN A 1 389 ? 14.852 -24.859 -29.297 1 42.41 389 ASN A O 1
ATOM 2979 N N . MET B 1 1 ? 18 38.156 19.656 1 85.06 1 MET B N 1
ATOM 2980 C CA . MET B 1 1 ? 17.359 36.875 19.984 1 85.06 1 MET B CA 1
ATOM 2981 C C . MET B 1 1 ? 15.875 37.062 20.25 1 85.06 1 MET B C 1
ATOM 2983 O O . MET B 1 1 ? 15.477 37.969 21 1 85.06 1 MET B O 1
ATOM 2987 N N . VAL B 1 2 ? 15.008 36.438 19.484 1 93.06 2 VAL B N 1
ATOM 2988 C CA . VAL B 1 2 ? 13.562 36.562 19.609 1 93.06 2 VAL B CA 1
ATOM 2989 C C . VAL B 1 2 ? 13.008 35.375 20.391 1 93.06 2 VAL B C 1
ATOM 2991 O O . VAL B 1 2 ? 13.438 34.25 20.203 1 93.06 2 VAL B O 1
ATOM 2994 N N . ARG B 1 3 ? 12.188 35.656 21.344 1 95.94 3 ARG B N 1
ATOM 2995 C CA . ARG B 1 3 ? 11.508 34.625 22.109 1 95.94 3 ARG B CA 1
ATOM 2996 C C . ARG B 1 3 ? 10.062 34.438 21.656 1 95.94 3 ARG B C 1
ATOM 2998 O O . ARG B 1 3 ? 9.258 35.375 21.781 1 95.94 3 ARG B O 1
ATOM 3005 N N . PHE B 1 4 ? 9.828 33.25 21.172 1 96.44 4 PHE B N 1
ATOM 3006 C CA . PHE B 1 4 ? 8.484 32.938 20.688 1 96.44 4 PHE B CA 1
ATOM 3007 C C . PHE B 1 4 ? 7.703 32.125 21.719 1 96.44 4 PHE B C 1
ATOM 3009 O O . PHE B 1 4 ? 8.242 31.203 22.312 1 96.44 4 PHE B O 1
ATOM 3016 N N . GLY B 1 5 ? 6.465 32.531 22.016 1 95.88 5 GLY B N 1
ATOM 3017 C CA . GLY B 1 5 ? 5.512 31.734 22.766 1 95.88 5 GLY B CA 1
ATOM 3018 C C . GLY B 1 5 ? 4.418 31.141 21.906 1 95.88 5 GLY B C 1
ATOM 3019 O O . GLY B 1 5 ? 3.605 31.875 21.328 1 95.88 5 GLY B O 1
ATOM 3020 N N . ILE B 1 6 ? 4.371 29.828 21.828 1 96.31 6 ILE B N 1
ATOM 3021 C CA . ILE B 1 6 ? 3.371 29.156 21 1 96.31 6 ILE B CA 1
ATOM 3022 C C . ILE B 1 6 ? 2.367 28.422 21.891 1 96.31 6 ILE B C 1
ATOM 3024 O O . ILE B 1 6 ? 2.75 27.594 22.719 1 96.31 6 ILE B O 1
ATOM 3028 N N . ILE B 1 7 ? 1.086 28.781 21.719 1 95.31 7 ILE B N 1
ATOM 3029 C CA . ILE B 1 7 ? 0.007 28.141 22.469 1 95.31 7 ILE B CA 1
ATOM 3030 C C . ILE B 1 7 ? -0.66 27.078 21.594 1 95.31 7 ILE B C 1
ATOM 3032 O O . ILE B 1 7 ? -1.289 27.406 20.578 1 95.31 7 ILE B O 1
ATOM 3036 N N . GLY B 1 8 ? -0.61 25.828 22.031 1 94.25 8 GLY B N 1
ATOM 3037 C CA . GLY B 1 8 ? -1.07 24.688 21.25 1 94.25 8 GLY B CA 1
ATOM 3038 C C . GLY B 1 8 ? 0.063 23.859 20.672 1 94.25 8 GLY B C 1
ATOM 3039 O O . GLY B 1 8 ? 0.903 24.375 19.938 1 94.25 8 GLY B O 1
ATOM 3040 N N . CYS B 1 9 ? 0.047 22.625 20.969 1 93.06 9 CYS B N 1
ATOM 3041 C CA . CYS B 1 9 ? 1.128 21.734 20.547 1 93.06 9 CYS B CA 1
ATOM 3042 C C . CYS B 1 9 ? 0.62 20.672 19.578 1 93.06 9 CYS B C 1
ATOM 3044 O O . CYS B 1 9 ? 1.147 19.562 19.531 1 93.06 9 CYS B O 1
ATOM 3046 N N . GLY B 1 10 ? -0.491 20.969 18.875 1 95.25 10 GLY B N 1
ATOM 3047 C CA . GLY B 1 10 ? -0.936 20.125 17.781 1 95.25 10 GLY B CA 1
ATOM 3048 C C . GLY B 1 10 ? -0.167 20.359 16.5 1 95.25 10 GLY B C 1
ATOM 3049 O O . GLY B 1 10 ? 0.938 20.906 16.516 1 95.25 10 GLY B O 1
ATOM 3050 N N . VAL B 1 11 ? -0.762 19.938 15.422 1 97.81 11 VAL B N 1
ATOM 3051 C CA . VAL B 1 11 ? -0.059 19.969 14.148 1 97.81 11 VAL B CA 1
ATOM 3052 C C . VAL B 1 11 ? 0.183 21.422 13.734 1 97.81 11 VAL B C 1
ATOM 3054 O O . VAL B 1 11 ? 1.218 21.75 13.141 1 97.81 11 VAL B O 1
ATOM 3057 N N . ILE B 1 12 ? -0.753 22.312 14.047 1 98.25 12 ILE B N 1
ATOM 3058 C CA . ILE B 1 12 ? -0.604 23.719 13.648 1 98.25 12 ILE B CA 1
ATOM 3059 C C . ILE B 1 12 ? 0.498 24.375 14.469 1 98.25 12 ILE B C 1
ATOM 3061 O O . ILE B 1 12 ? 1.376 25.047 13.922 1 98.25 12 ILE B O 1
ATOM 3065 N N . GLY B 1 13 ? 0.5 24.188 15.773 1 96.88 13 GLY B N 1
ATOM 3066 C CA . GLY B 1 13 ? 1.512 24.766 16.641 1 96.88 13 GLY B CA 1
ATOM 3067 C C . GLY B 1 13 ? 2.914 24.281 16.328 1 96.88 13 GLY B C 1
ATOM 3068 O O . GLY B 1 13 ? 3.844 25.078 16.203 1 96.88 13 GLY B O 1
ATOM 3069 N N . LEU B 1 14 ? 3.029 23.016 16.203 1 97 14 LEU B N 1
ATOM 3070 C CA . LEU B 1 14 ? 4.352 22.438 15.977 1 97 14 LEU B CA 1
ATOM 3071 C C . LEU B 1 14 ? 4.863 22.797 14.586 1 97 14 LEU B C 1
ATOM 3073 O O . LEU B 1 14 ? 6.062 23.016 14.391 1 97 14 LEU B O 1
ATOM 3077 N N . SER B 1 15 ? 3.979 22.797 13.578 1 98.31 15 SER B N 1
ATOM 3078 C CA . SER B 1 15 ? 4.379 23.25 12.25 1 98.31 15 SER B CA 1
ATOM 3079 C C . SER B 1 15 ? 4.844 24.703 12.281 1 98.31 15 SER B C 1
ATOM 3081 O O . SER B 1 15 ? 5.816 25.062 11.617 1 98.31 15 SER B O 1
ATOM 3083 N N . THR B 1 16 ? 4.148 25.5 13.023 1 98.5 16 THR B N 1
ATOM 3084 C CA . THR B 1 16 ? 4.5 26.906 13.148 1 98.5 16 THR B CA 1
ATOM 3085 C C . THR B 1 16 ? 5.855 27.062 13.828 1 98.5 16 THR B C 1
ATOM 3087 O O . THR B 1 16 ? 6.699 27.844 13.375 1 98.5 16 THR B O 1
ATOM 3090 N N . ALA B 1 17 ? 6.039 26.312 14.898 1 96.94 17 ALA B N 1
ATOM 3091 C CA . ALA B 1 17 ? 7.316 26.359 15.602 1 96.94 17 ALA B CA 1
ATOM 3092 C C . ALA B 1 17 ? 8.469 25.984 14.68 1 96.94 17 ALA B C 1
ATOM 3094 O O . ALA B 1 17 ? 9.516 26.641 14.68 1 96.94 17 ALA B O 1
ATOM 3095 N N . THR B 1 18 ? 8.281 24.969 13.906 1 96.81 18 THR B N 1
ATOM 3096 C CA . THR B 1 18 ? 9.32 24.516 12.992 1 96.81 18 THR B CA 1
ATOM 3097 C C . THR B 1 18 ? 9.609 25.578 11.938 1 96.81 18 THR B C 1
ATOM 3099 O O . THR B 1 18 ? 10.773 25.812 11.594 1 96.81 18 THR B O 1
ATOM 3102 N N . ALA B 1 19 ? 8.578 26.172 11.359 1 97.62 19 ALA B N 1
ATOM 3103 C CA . ALA B 1 19 ? 8.758 27.203 10.352 1 97.62 19 ALA B CA 1
ATOM 3104 C C . ALA B 1 19 ? 9.492 28.406 10.922 1 97.62 19 ALA B C 1
ATOM 3106 O O . ALA B 1 19 ? 10.406 28.953 10.289 1 97.62 19 ALA B O 1
ATOM 3107 N N . LEU B 1 20 ? 9.133 28.844 12.117 1 97.44 20 LEU B N 1
ATOM 3108 C CA . LEU B 1 20 ? 9.773 29.984 12.766 1 97.44 20 LEU B CA 1
ATOM 3109 C C . LEU B 1 20 ? 11.234 29.688 13.086 1 97.44 20 LEU B C 1
ATOM 3111 O O . LEU B 1 20 ? 12.102 30.531 12.914 1 97.44 20 LEU B O 1
ATOM 3115 N N . GLN B 1 21 ? 11.461 28.469 13.562 1 96 21 GLN B N 1
ATOM 3116 C CA . GLN B 1 21 ? 12.82 28.062 13.891 1 96 21 GLN B CA 1
ATOM 3117 C C . GLN B 1 21 ? 13.719 28.109 12.656 1 96 21 GLN B C 1
ATOM 3119 O O . GLN B 1 21 ? 14.891 28.5 12.75 1 96 21 GLN B O 1
ATOM 3124 N N . SER B 1 22 ? 13.203 27.672 11.539 1 94.88 22 SER B N 1
ATOM 3125 C CA . SER B 1 22 ? 13.969 27.688 10.297 1 94.88 22 SER B CA 1
ATOM 3126 C C . SER B 1 22 ? 14.336 29.125 9.891 1 94.88 22 SER B C 1
ATOM 3128 O O . SER B 1 22 ? 15.398 29.344 9.32 1 94.88 22 SER B O 1
ATOM 3130 N N . GLU B 1 23 ? 13.453 30.047 10.094 1 95 23 GLU B N 1
ATOM 3131 C CA . GLU B 1 23 ? 13.664 31.438 9.688 1 95 23 GLU B CA 1
ATOM 3132 C C . GLU B 1 23 ? 14.461 32.188 10.742 1 95 23 GLU B C 1
ATOM 3134 O O . GLU B 1 23 ? 15.281 33.062 10.406 1 95 23 GLU B O 1
ATOM 3139 N N . TYR B 1 24 ? 14.195 31.969 12.039 1 94.25 24 TYR B N 1
ATOM 3140 C CA . TYR B 1 24 ? 14.859 32.625 13.172 1 94.25 24 TYR B CA 1
ATOM 3141 C C . TYR B 1 24 ? 15.695 31.609 13.961 1 94.25 24 TYR B C 1
ATOM 3143 O O . TYR B 1 24 ? 15.312 31.188 15.055 1 94.25 24 TYR B O 1
ATOM 3151 N N . ARG B 1 2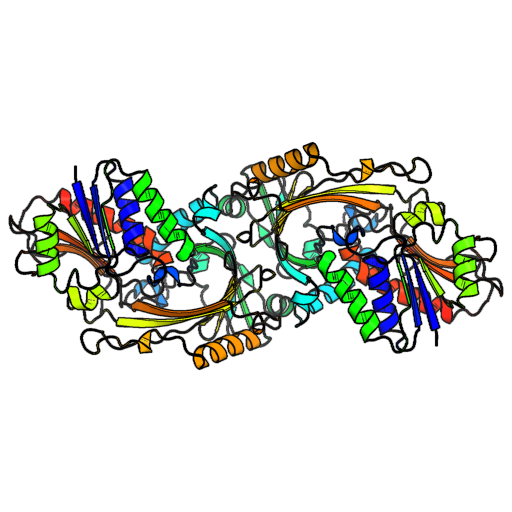5 ? 16.828 31.297 13.539 1 90.19 25 ARG B N 1
ATOM 3152 C CA . ARG B 1 25 ? 17.656 30.172 13.977 1 90.19 25 ARG B CA 1
ATOM 3153 C C . ARG B 1 25 ? 18.125 30.375 15.414 1 90.19 25 ARG B C 1
ATOM 3155 O O . ARG B 1 25 ? 18.391 29.391 16.125 1 90.19 25 ARG B O 1
ATOM 3162 N N . ASP B 1 26 ? 18.203 31.578 15.898 1 90.25 26 ASP B N 1
ATOM 3163 C CA . ASP B 1 26 ? 18.719 31.844 17.234 1 90.25 26 ASP B CA 1
ATOM 3164 C C . ASP B 1 26 ? 17.594 32.156 18.219 1 90.25 26 ASP B C 1
ATOM 3166 O O . ASP B 1 26 ? 17.844 32.625 19.328 1 90.25 26 ASP B O 1
ATOM 3170 N N . SER B 1 27 ? 16.391 31.812 17.828 1 92.75 27 SER B N 1
ATOM 3171 C CA . SER B 1 27 ? 15.227 32.156 18.641 1 92.75 27 SER B CA 1
ATOM 3172 C C . SER B 1 27 ? 15.008 31.125 19.75 1 92.75 27 SER B C 1
ATOM 3174 O O . SER B 1 27 ? 15.539 30.016 19.688 1 92.75 27 SER B O 1
ATOM 3176 N N . GLU B 1 28 ? 14.352 31.562 20.781 1 93.69 28 GLU B N 1
ATOM 3177 C CA . GLU B 1 28 ? 13.898 30.703 21.859 1 93.69 28 GLU B CA 1
ATOM 3178 C C . GLU B 1 28 ? 12.406 30.391 21.734 1 93.69 28 GLU B C 1
ATOM 3180 O O . GLU B 1 28 ? 11.625 31.25 21.312 1 93.69 28 GLU B O 1
ATOM 3185 N N . PHE B 1 29 ? 12.086 29.141 22.156 1 94 29 PHE B N 1
ATOM 3186 C CA . PHE B 1 29 ? 10.695 28.703 22.016 1 94 29 PHE B CA 1
ATOM 3187 C C . PHE B 1 29 ? 10.125 28.266 23.344 1 94 29 PHE B C 1
ATOM 3189 O O . PHE B 1 29 ? 10.742 27.453 24.062 1 94 29 PHE B O 1
ATOM 3196 N N . LEU B 1 30 ? 9.016 28.812 23.703 1 93.25 30 LEU B N 1
ATOM 3197 C CA . LEU B 1 30 ? 8.164 28.328 24.781 1 93.25 30 LEU B CA 1
ATOM 3198 C C . LEU B 1 30 ? 6.863 27.75 24.234 1 93.25 30 LEU B C 1
ATOM 3200 O O . LEU B 1 30 ? 6.039 28.5 23.703 1 93.25 30 LEU B O 1
ATOM 3204 N N . LEU B 1 31 ? 6.707 26.438 24.344 1 92.88 31 LEU B N 1
ATOM 3205 C CA . LEU B 1 31 ? 5.488 25.781 23.891 1 92.88 31 LEU B CA 1
ATOM 3206 C C . LEU B 1 31 ? 4.566 25.469 25.062 1 92.88 31 LEU B C 1
ATOM 3208 O O . LEU B 1 31 ? 5 24.906 26.062 1 92.88 31 LEU B O 1
ATOM 3212 N N . ALA B 1 32 ? 3.379 25.953 24.906 1 91.06 32 ALA B N 1
ATOM 3213 C CA . ALA B 1 32 ? 2.369 25.688 25.938 1 91.06 32 ALA B CA 1
ATOM 3214 C C . ALA B 1 32 ? 1.141 25.016 25.328 1 91.06 32 ALA B C 1
ATOM 3216 O O . ALA B 1 32 ? 0.697 25.391 24.234 1 91.06 32 ALA B O 1
ATOM 3217 N N . GLY B 1 33 ? 0.708 23.922 25.922 1 86 33 GLY B N 1
ATOM 3218 C CA . GLY B 1 33 ? -0.481 23.25 25.438 1 86 33 GLY B CA 1
ATOM 3219 C C . GLY B 1 33 ? -1.276 22.562 26.531 1 86 33 GLY B C 1
ATOM 3220 O O . GLY B 1 33 ? -0.723 22.203 27.578 1 86 33 GLY B O 1
ATOM 3221 N N . ALA B 1 34 ? -2.576 22.484 26.297 1 75.12 34 ALA B N 1
ATOM 3222 C CA . ALA B 1 34 ? -3.449 21.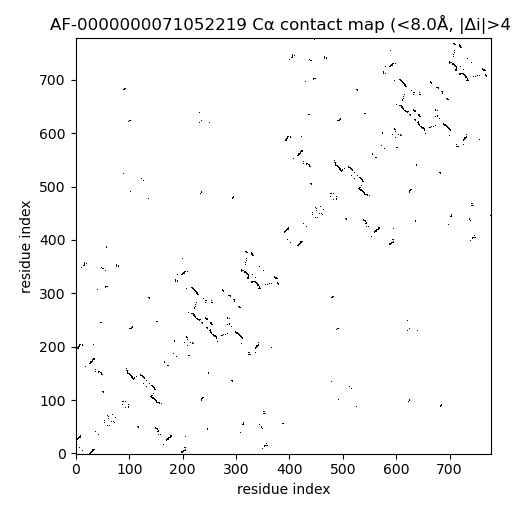797 27.234 1 75.12 34 ALA B CA 1
ATOM 3223 C C . ALA B 1 34 ? -3.242 20.281 27.188 1 75.12 34 ALA B C 1
ATOM 3225 O O . ALA B 1 34 ? -3.404 19.594 28.188 1 75.12 34 ALA B O 1
ATOM 3226 N N . GLU B 1 35 ? -2.945 19.828 26.016 1 77.12 35 GLU B N 1
ATOM 3227 C CA . GLU B 1 35 ? -2.832 18.391 25.75 1 77.12 35 GLU B CA 1
ATOM 3228 C C . GLU B 1 35 ? -1.491 18.047 25.109 1 77.12 35 GLU B C 1
ATOM 3230 O O . GLU B 1 35 ? -0.775 18.938 24.641 1 77.12 35 GLU B O 1
ATOM 3235 N N . GLN B 1 36 ? -1.175 16.75 25.312 1 73.06 36 GLN B N 1
ATOM 3236 C CA . GLN B 1 36 ? 0.024 16.25 24.641 1 73.06 36 GLN B CA 1
ATOM 3237 C C . GLN B 1 36 ? -0.16 14.812 24.188 1 73.06 36 GLN B C 1
ATOM 3239 O O . GLN B 1 36 ? -1.106 14.141 24.594 1 73.06 36 GLN B O 1
ATOM 3244 N N . GLY B 1 37 ? 0.673 14.516 23.219 1 77.25 37 GLY B N 1
ATOM 3245 C CA . GLY B 1 37 ? 0.698 13.133 22.781 1 77.25 37 GLY B CA 1
ATOM 3246 C C . GLY B 1 37 ? -0.63 12.656 22.234 1 77.25 37 GLY B C 1
ATOM 3247 O O . GLY B 1 37 ? -1.208 13.312 21.359 1 77.25 37 GLY B O 1
ATOM 3248 N N . SER B 1 38 ? -1.15 11.508 22.781 1 81.25 38 SER B N 1
ATOM 3249 C CA . SER B 1 38 ? -2.309 10.812 22.234 1 81.25 38 SER B CA 1
ATOM 3250 C C . SER B 1 38 ? -3.598 11.578 22.516 1 81.25 38 SER B C 1
ATOM 3252 O O . SER B 1 38 ? -4.641 11.281 21.922 1 81.25 38 SER B O 1
ATOM 3254 N N . SER B 1 39 ? -3.482 12.617 23.297 1 80.81 39 SER B N 1
ATOM 3255 C CA . SER B 1 39 ? -4.672 13.406 23.609 1 80.81 39 SER B CA 1
ATOM 3256 C C . SER B 1 39 ? -4.895 14.492 22.562 1 80.81 39 SER B C 1
ATOM 3258 O O . SER B 1 39 ? -5.965 15.109 22.516 1 80.81 39 SER B O 1
ATOM 3260 N N . LEU B 1 40 ? -3.953 14.672 21.781 1 86.38 40 LEU B N 1
ATOM 3261 C CA . LEU B 1 40 ? -4.078 15.656 20.719 1 86.38 40 LEU B CA 1
ATOM 3262 C C . LEU B 1 40 ? -4.977 15.141 19.594 1 86.38 40 LEU B C 1
ATOM 3264 O O . LEU B 1 40 ? -4.891 13.969 19.219 1 86.38 40 LEU B O 1
ATOM 3268 N N . ILE B 1 41 ? -5.742 16.016 19.062 1 89.88 41 ILE B N 1
ATOM 3269 C CA . ILE B 1 41 ? -6.656 15.648 17.984 1 89.88 41 ILE B CA 1
ATOM 3270 C C . ILE B 1 41 ? -5.863 15.25 16.734 1 89.88 41 ILE B C 1
ATOM 3272 O O . ILE B 1 41 ? -6.199 14.266 16.062 1 89.88 41 ILE B O 1
ATOM 3276 N N . SER B 1 42 ? -4.844 15.984 16.469 1 95.44 42 SER B N 1
ATOM 3277 C CA . SER B 1 42 ? -4.051 15.695 15.273 1 95.44 42 SER B CA 1
ATOM 3278 C C . SER B 1 42 ? -3.297 14.375 15.422 1 95.44 42 SER B C 1
ATOM 3280 O O . SER B 1 42 ? -2.811 13.828 14.43 1 95.44 42 SER B O 1
ATOM 3282 N N . HIS B 1 43 ? -3.172 13.891 16.641 1 94.38 43 HIS B N 1
ATOM 3283 C CA . HIS B 1 43 ? -2.555 12.586 16.859 1 94.38 43 HIS B CA 1
ATOM 3284 C C . HIS B 1 43 ? -3.414 11.461 16.281 1 94.38 43 HIS B C 1
ATOM 3286 O O . HIS B 1 43 ? -2.893 10.516 15.688 1 94.38 43 HIS B O 1
ATOM 3292 N N . GLY B 1 44 ? -4.68 11.547 16.469 1 94.31 44 GLY B N 1
ATOM 3293 C CA . GLY B 1 44 ? -5.582 10.469 16.109 1 94.31 44 GLY B CA 1
ATOM 3294 C C . GLY B 1 44 ? -6.207 10.648 14.734 1 94.31 44 GLY B C 1
ATOM 3295 O O . GLY B 1 44 ? -6.801 9.719 14.188 1 94.31 44 GLY B O 1
ATOM 3296 N N . ALA B 1 45 ? -6.016 11.828 14.109 1 95.31 45 ALA B N 1
ATOM 3297 C CA . ALA B 1 45 ? -6.602 12.141 12.812 1 95.31 45 ALA B CA 1
ATOM 3298 C C . ALA B 1 45 ? -6.051 11.211 11.727 1 95.31 45 ALA B C 1
ATOM 3300 O O . ALA B 1 45 ? -4.977 10.633 11.891 1 95.31 45 ALA B O 1
ATOM 3301 N N . ALA B 1 46 ? -6.77 11.031 10.617 1 95.69 46 ALA B N 1
ATOM 3302 C CA . ALA B 1 46 ? -6.355 10.156 9.523 1 95.69 46 ALA B CA 1
ATOM 3303 C C . ALA B 1 46 ? -5.047 10.641 8.906 1 95.69 46 ALA B C 1
ATOM 3305 O O . ALA B 1 46 ? -4.16 9.836 8.602 1 95.69 46 ALA B O 1
ATOM 3306 N N . GLY B 1 47 ? -4.949 12.008 8.805 1 96.56 47 GLY B N 1
ATOM 3307 C CA . GLY B 1 47 ? -3.686 12.57 8.352 1 96.56 47 GLY B CA 1
ATOM 3308 C C . GLY B 1 47 ? -3.387 12.281 6.895 1 96.56 47 GLY B C 1
ATOM 3309 O O . GLY B 1 47 ? -2.285 11.844 6.559 1 96.56 47 GLY B O 1
ATOM 3310 N N . VAL B 1 48 ? -4.273 12.484 5.992 1 97.25 48 VAL B N 1
ATOM 3311 C CA . VAL B 1 48 ? -4.07 12.312 4.555 1 97.25 48 VAL B CA 1
ATOM 3312 C C . VAL B 1 48 ? -4.102 13.672 3.863 1 97.25 48 VAL B C 1
ATOM 3314 O O . VAL B 1 48 ? -4.988 14.492 4.133 1 97.25 48 VAL B O 1
ATOM 3317 N N . PHE B 1 49 ? -3.098 13.922 3.041 1 98.25 49 PHE B N 1
ATOM 3318 C CA . PHE B 1 49 ? -3.059 15.172 2.285 1 98.25 49 PHE B CA 1
ATOM 3319 C C . PHE B 1 49 ? -4.109 15.164 1.182 1 98.25 49 PHE B C 1
ATOM 3321 O O . PHE B 1 49 ? -3.838 14.727 0.061 1 98.25 49 PHE B O 1
ATOM 3328 N N . ARG B 1 50 ? -5.227 15.688 1.467 1 96.44 50 ARG B N 1
ATOM 3329 C CA . ARG B 1 50 ? -6.355 15.82 0.551 1 96.44 50 ARG B CA 1
ATOM 3330 C C . ARG B 1 50 ? -7.152 17.094 0.841 1 96.44 50 ARG B C 1
ATOM 3332 O O . ARG B 1 50 ? -8.312 17.016 1.245 1 96.44 50 ARG B O 1
ATOM 3339 N N . PRO B 1 51 ? -6.523 18.219 0.62 1 95.38 51 PRO B N 1
ATOM 3340 C CA . PRO B 1 51 ? -7.258 19.469 0.862 1 95.38 51 PRO B CA 1
ATOM 3341 C C . PRO B 1 51 ? -8.508 19.594 -0.004 1 95.38 51 PRO B C 1
ATOM 3343 O O . PRO B 1 51 ? -8.516 19.141 -1.157 1 95.38 51 PRO B O 1
ATOM 3346 N N . GLU B 1 52 ? -9.492 20.125 0.54 1 92.44 52 GLU B N 1
ATOM 3347 C CA . GLU B 1 52 ? -10.789 20.297 -0.097 1 92.44 52 GLU B CA 1
ATOM 3348 C C . GLU B 1 52 ? -11.383 21.672 0.227 1 92.44 52 GLU B C 1
ATOM 3350 O O . GLU B 1 52 ? -11.844 21.906 1.345 1 92.44 52 GLU B O 1
ATOM 3355 N N . PRO B 1 53 ? -11.453 22.5 -0.784 1 90.5 53 PRO B N 1
ATOM 3356 C CA . PRO B 1 53 ? -11.938 23.875 -0.543 1 90.5 53 PRO B CA 1
ATOM 3357 C C . PRO B 1 53 ? -13.352 23.906 0.04 1 90.5 53 PRO B C 1
ATOM 3359 O O . PRO B 1 53 ? -13.672 24.797 0.83 1 90.5 53 PRO B O 1
ATOM 3362 N N . SER B 1 54 ? -14.172 22.938 -0.276 1 88.44 54 SER B N 1
ATOM 3363 C CA . SER B 1 54 ? -15.562 22.922 0.172 1 88.44 54 SER B CA 1
ATOM 3364 C C . SER B 1 54 ? -15.656 22.75 1.685 1 88.44 54 SER B C 1
ATOM 3366 O O . SER B 1 54 ? -16.703 23.016 2.283 1 88.44 54 SER B O 1
ATOM 3368 N N . LEU B 1 55 ? -14.57 22.359 2.312 1 90.5 55 LEU B N 1
ATOM 3369 C CA . LEU B 1 55 ? -14.562 22.156 3.758 1 90.5 55 LEU B CA 1
ATOM 3370 C C . LEU B 1 55 ? -14.227 23.453 4.484 1 90.5 55 LEU B C 1
ATOM 3372 O O . LEU B 1 55 ? -14.242 23.5 5.719 1 90.5 55 LEU B O 1
ATOM 3376 N N . MET B 1 56 ? -13.953 24.453 3.793 1 90.44 56 MET B N 1
ATOM 3377 C CA . MET B 1 56 ? -13.797 25.828 4.277 1 90.44 56 MET B CA 1
ATOM 3378 C C . MET B 1 56 ? -14.75 26.766 3.547 1 90.44 56 MET B C 1
ATOM 3380 O O . MET B 1 56 ? -14.336 27.484 2.631 1 90.44 56 MET B O 1
ATOM 3384 N N . PRO B 1 57 ? -15.945 26.844 4.004 1 86.06 57 PRO B N 1
ATOM 3385 C CA . PRO B 1 57 ? -17.016 27.484 3.236 1 86.06 57 PRO B CA 1
ATOM 3386 C C . PRO B 1 57 ? -16.781 28.984 3.053 1 86.06 57 PRO B C 1
ATOM 3388 O O . PRO B 1 57 ? -17.375 29.594 2.156 1 86.06 57 PRO B O 1
ATOM 3391 N N . GLY B 1 58 ? -15.922 29.547 3.828 1 85.12 58 GLY B N 1
ATOM 3392 C CA . GLY B 1 58 ? -15.633 30.969 3.686 1 85.12 58 GLY B CA 1
ATOM 3393 C C . GLY B 1 58 ? -14.797 31.297 2.463 1 85.12 58 GLY B C 1
ATOM 3394 O O . GLY B 1 58 ? -14.672 32.438 2.074 1 85.12 58 GLY B O 1
ATOM 3395 N N . LEU B 1 59 ? -14.258 30.203 1.835 1 84 59 LEU B N 1
ATOM 3396 C CA . LEU B 1 59 ? -13.484 30.375 0.608 1 84 59 LEU B CA 1
ATOM 3397 C C . LEU B 1 59 ? -14.406 30.406 -0.611 1 84 59 LEU B C 1
ATOM 3399 O O . LEU B 1 59 ? -14.445 29.453 -1.389 1 84 59 LEU B O 1
ATOM 3403 N N . ILE B 1 60 ? -14.953 31.391 -0.948 1 76.44 60 ILE B N 1
ATOM 3404 C CA . ILE B 1 60 ? -15.969 31.484 -1.991 1 76.44 60 ILE B CA 1
ATOM 3405 C C . ILE B 1 60 ? -15.312 31.344 -3.363 1 76.44 60 ILE B C 1
ATOM 3407 O O . ILE B 1 60 ? -15.883 30.734 -4.27 1 76.44 60 ILE B O 1
ATOM 3411 N N . CYS B 1 61 ? -14.125 31.844 -3.529 1 73.75 61 CYS B N 1
ATOM 3412 C CA . CYS B 1 61 ? -13.438 31.844 -4.816 1 73.75 61 CYS B CA 1
ATOM 3413 C C . CYS B 1 61 ? -13.109 30.422 -5.258 1 73.75 61 CYS B C 1
ATOM 3415 O O . CYS B 1 61 ? -13.258 30.078 -6.438 1 73.75 61 CYS B O 1
ATOM 3417 N N . CYS B 1 62 ? -12.742 29.656 -4.395 1 71.25 62 CYS B N 1
ATOM 3418 C CA . CYS B 1 62 ? -12.312 28.297 -4.723 1 71.25 62 CYS B CA 1
ATOM 3419 C C . CYS B 1 62 ? -13.5 27.344 -4.812 1 71.25 62 CYS B C 1
ATOM 3421 O O . CYS B 1 62 ? -13.383 26.25 -5.352 1 71.25 62 CYS B O 1
ATOM 3423 N N . ASN B 1 63 ? -14.57 27.812 -4.312 1 68.62 63 ASN B N 1
ATOM 3424 C CA . ASN B 1 63 ? -15.773 27 -4.336 1 68.62 63 ASN B CA 1
ATOM 3425 C C . ASN B 1 63 ? -16.672 27.344 -5.523 1 68.62 63 ASN B C 1
ATOM 3427 O O . ASN B 1 63 ? -17.703 26.719 -5.73 1 68.62 63 ASN B O 1
ATOM 3431 N N . SER B 1 64 ? -16.109 28.297 -6.211 1 68.06 64 SER B N 1
ATOM 3432 C CA . SER B 1 64 ? -16.797 28.688 -7.43 1 68.06 64 SER B CA 1
ATOM 3433 C C . SER B 1 64 ? -16.266 27.938 -8.648 1 68.06 64 SER B C 1
ATOM 3435 O O . SER B 1 64 ? -15.43 27.031 -8.508 1 68.06 64 SER B O 1
ATOM 3437 N N . ASP B 1 65 ? -16.797 28.219 -9.781 1 65.19 65 ASP B N 1
ATOM 3438 C CA . ASP B 1 65 ? -16.547 27.469 -11 1 65.19 65 ASP B CA 1
ATOM 3439 C C . ASP B 1 65 ? -15.078 27.578 -11.422 1 65.19 65 ASP B C 1
ATOM 3441 O O . ASP B 1 65 ? -14.594 26.781 -12.227 1 65.19 65 ASP B O 1
ATOM 3445 N N . THR B 1 66 ? -14.383 28.703 -10.961 1 60.34 66 THR B N 1
ATOM 3446 C CA . THR B 1 66 ? -12.984 28.859 -11.352 1 60.34 66 THR B CA 1
ATOM 3447 C C . THR B 1 66 ? -12.07 28.859 -10.133 1 60.34 66 THR B C 1
ATOM 3449 O O . THR B 1 66 ? -12.383 29.484 -9.117 1 60.34 66 THR B O 1
ATOM 3452 N N . VAL B 1 67 ? -11.156 27.906 -10.125 1 61.97 67 VAL B N 1
ATOM 3453 C CA . VAL B 1 67 ? -10.172 27.906 -9.047 1 61.97 67 VAL B CA 1
ATOM 3454 C C . VAL B 1 67 ? -9.32 29.172 -9.133 1 61.97 67 VAL B C 1
ATOM 3456 O O . VAL B 1 67 ? -8.734 29.469 -10.18 1 61.97 67 VAL B O 1
ATOM 3459 N N . CYS B 1 68 ? -9.477 29.984 -8.109 1 66.25 68 CYS B N 1
ATOM 3460 C CA . CYS B 1 68 ? -8.68 31.219 -8.023 1 66.25 68 CYS B CA 1
ATOM 3461 C C . CYS B 1 68 ? -7.223 30.906 -7.719 1 66.25 68 CYS B C 1
ATOM 3463 O O . CYS B 1 68 ? -6.914 30.312 -6.684 1 66.25 68 CYS B O 1
ATOM 3465 N N . THR B 1 69 ? -6.391 31.219 -8.594 1 65.62 69 THR B N 1
ATOM 3466 C CA . THR B 1 69 ? -4.969 30.938 -8.453 1 65.62 69 THR B CA 1
ATOM 3467 C C . THR B 1 69 ? -4.34 31.828 -7.398 1 65.62 69 THR B C 1
ATOM 3469 O O . THR B 1 69 ? -3.264 31.531 -6.875 1 65.62 69 THR B O 1
ATOM 3472 N N . GLU B 1 70 ? -5.039 32.875 -7.047 1 72.94 70 GLU B N 1
ATOM 3473 C CA . GLU B 1 70 ? -4.469 33.812 -6.094 1 72.94 70 GLU B CA 1
ATOM 3474 C C . GLU B 1 70 ? -5.035 33.594 -4.695 1 72.94 70 GLU B C 1
ATOM 3476 O O . GLU B 1 70 ? -4.691 34.344 -3.762 1 72.94 70 GLU B O 1
ATOM 3481 N N . CYS B 1 71 ? -5.691 32.531 -4.602 1 85.44 71 CYS B N 1
ATOM 3482 C CA . CYS B 1 71 ? -6.312 32.219 -3.32 1 85.44 71 CYS B CA 1
ATOM 3483 C C . CYS B 1 71 ? -5.277 31.734 -2.322 1 85.44 71 CYS B C 1
ATOM 3485 O O . CYS B 1 71 ? -4.426 30.906 -2.668 1 85.44 71 CYS B O 1
ATOM 3487 N N . PRO B 1 72 ? -5.266 32.281 -1.069 1 91.5 72 PRO B N 1
ATOM 3488 C CA . PRO B 1 72 ? -4.324 31.797 -0.059 1 91.5 72 PRO B CA 1
ATOM 3489 C C . PRO B 1 72 ? -4.441 30.297 0.177 1 91.5 72 PRO B C 1
ATOM 3491 O O . PRO B 1 72 ? -3.443 29.641 0.484 1 91.5 72 PRO B O 1
ATOM 3494 N N . PHE B 1 73 ? -5.633 29.812 -0.062 1 93.19 73 PHE B N 1
ATOM 3495 C CA . PHE B 1 73 ? -5.848 28.391 0.119 1 93.19 73 PHE B CA 1
ATOM 3496 C C . PHE B 1 73 ? -4.961 27.578 -0.824 1 93.19 73 PHE B C 1
ATOM 3498 O O . PHE B 1 73 ? -4.316 26.625 -0.407 1 93.19 73 PHE B O 1
ATOM 3505 N N . ASN B 1 74 ? -4.918 28 -2.072 1 92.5 74 ASN B N 1
ATOM 3506 C CA . ASN B 1 74 ? -4.066 27.328 -3.047 1 92.5 74 ASN B CA 1
ATOM 3507 C C . ASN B 1 74 ? -2.594 27.406 -2.656 1 92.5 74 ASN B C 1
ATOM 3509 O O . ASN B 1 74 ? -1.86 26.422 -2.785 1 92.5 74 ASN B O 1
ATOM 3513 N N . ARG B 1 75 ? -2.223 28.562 -2.215 1 94.19 75 ARG B N 1
ATOM 3514 C CA . ARG B 1 75 ? -0.839 28.75 -1.793 1 94.19 75 ARG B CA 1
ATOM 3515 C C . ARG B 1 75 ? -0.495 27.859 -0.608 1 94.19 75 ARG B C 1
ATOM 3517 O O . ARG B 1 75 ? 0.564 27.234 -0.587 1 94.19 75 ARG B O 1
ATOM 3524 N N . TRP B 1 76 ? -1.393 27.781 0.401 1 97.19 76 TRP B N 1
ATOM 3525 C CA . TRP B 1 76 ? -1.163 26.922 1.56 1 97.19 76 TRP B CA 1
ATOM 3526 C C . TRP B 1 76 ? -1.037 25.469 1.14 1 97.19 76 TRP B C 1
ATOM 3528 O O . TRP B 1 76 ? -0.157 24.75 1.622 1 97.19 76 TRP B O 1
ATOM 3538 N N . CYS B 1 77 ? -1.895 25.047 0.201 1 96.69 77 CYS B N 1
ATOM 3539 C CA . CYS B 1 77 ? -1.9 23.672 -0.257 1 96.69 77 CYS B CA 1
ATOM 3540 C C . CYS B 1 77 ? -0.617 23.344 -1.01 1 96.69 77 CYS B C 1
ATOM 3542 O O . CYS B 1 77 ? -0.021 22.281 -0.793 1 96.69 77 CYS B O 1
ATOM 3544 N N . LYS B 1 78 ? -0.173 24.219 -1.86 1 96.56 78 LYS B N 1
ATOM 3545 C CA . LYS B 1 78 ? 1.042 24 -2.635 1 96.56 78 LYS B CA 1
ATOM 3546 C C . LYS B 1 78 ? 2.268 23.922 -1.729 1 96.56 78 LYS B C 1
ATOM 3548 O O . LYS B 1 78 ? 3.131 23.062 -1.908 1 96.56 78 LYS B O 1
ATOM 3553 N N . ARG B 1 79 ? 2.326 24.812 -0.758 1 97.56 79 ARG B N 1
ATOM 3554 C CA . ARG B 1 79 ? 3.424 24.812 0.202 1 97.56 79 ARG B CA 1
ATOM 3555 C C . ARG B 1 79 ? 3.436 23.531 1.021 1 97.56 79 ARG B C 1
ATOM 3557 O O . ARG B 1 79 ? 4.5 22.969 1.273 1 97.56 79 ARG B O 1
ATOM 3564 N N . GLY B 1 80 ? 2.254 23.125 1.441 1 98.12 80 GLY B N 1
ATOM 3565 C CA . GLY B 1 80 ? 2.145 21.844 2.133 1 98.12 80 GLY B CA 1
ATOM 3566 C C . GLY B 1 80 ? 2.561 20.672 1.275 1 98.12 80 GLY B C 1
ATOM 3567 O O . GLY B 1 80 ? 3.318 19.797 1.726 1 98.12 80 GLY B O 1
ATOM 3568 N N . GLN B 1 81 ? 2.084 20.672 0.031 1 98.19 81 GLN B N 1
ATOM 3569 C CA . GLN B 1 81 ? 2.402 19.594 -0.903 1 98.19 81 GLN B CA 1
ATOM 3570 C C . GLN B 1 81 ? 3.91 19.438 -1.077 1 98.19 81 GLN B C 1
ATOM 3572 O O . GLN B 1 81 ? 4.445 18.344 -0.972 1 98.19 81 GLN B O 1
ATOM 3577 N N . VAL B 1 82 ? 4.602 20.5 -1.3 1 98 82 VAL B N 1
ATOM 3578 C CA . VAL B 1 82 ? 6.047 20.484 -1.499 1 98 82 VAL B CA 1
ATOM 3579 C C . VAL B 1 82 ? 6.73 19.922 -0.251 1 98 82 VAL B C 1
ATOM 3581 O O . VAL B 1 82 ? 7.582 19.031 -0.346 1 98 82 VAL B O 1
ATOM 3584 N N . TYR B 1 83 ? 6.363 20.375 0.874 1 98.31 83 TYR B N 1
ATOM 3585 C CA . TYR B 1 83 ? 6.969 19.969 2.139 1 98.31 83 TYR B CA 1
ATOM 3586 C C . TYR B 1 83 ? 6.773 18.484 2.383 1 98.31 83 TYR B C 1
ATOM 3588 O O . TYR B 1 83 ? 7.727 17.766 2.717 1 98.31 83 TYR B O 1
ATOM 3596 N N . TYR B 1 84 ? 5.559 18 2.24 1 98.56 84 TYR B N 1
ATOM 3597 C CA . TYR B 1 84 ? 5.242 16.625 2.576 1 98.56 84 TYR B CA 1
ATOM 3598 C C . TYR B 1 84 ? 5.828 15.664 1.545 1 98.56 84 TYR B C 1
ATOM 3600 O O . TYR B 1 84 ? 6.258 14.555 1.888 1 98.56 84 TYR B O 1
ATOM 3608 N N . TRP B 1 85 ? 5.828 16.047 0.26 1 98.25 85 TRP B N 1
ATOM 3609 C CA . TRP B 1 85 ? 6.465 15.227 -0.758 1 98.25 85 TRP B CA 1
ATOM 3610 C C . TRP B 1 85 ? 7.961 15.102 -0.498 1 98.25 85 TRP B C 1
ATOM 3612 O O . TRP B 1 85 ? 8.523 14.008 -0.604 1 98.25 85 TRP B O 1
ATOM 3622 N N . ASP B 1 86 ? 8.562 16.219 -0.16 1 98 86 ASP B N 1
ATOM 3623 C CA . ASP B 1 86 ? 9.984 16.172 0.168 1 98 86 ASP B CA 1
ATOM 3624 C C . ASP B 1 86 ? 10.25 15.258 1.356 1 98 86 ASP B C 1
ATOM 3626 O O . ASP B 1 86 ? 11.227 14.5 1.355 1 98 86 ASP B O 1
ATOM 3630 N N . LEU B 1 87 ? 9.453 15.375 2.285 1 98.25 87 LEU B N 1
ATOM 3631 C CA . LEU B 1 87 ? 9.594 14.539 3.475 1 98.25 87 LEU B CA 1
ATOM 3632 C C . LEU B 1 87 ? 9.398 13.07 3.131 1 98.25 87 LEU B C 1
ATOM 3634 O O . LEU B 1 87 ? 10.172 12.211 3.572 1 98.25 87 LEU B O 1
ATOM 3638 N N . ALA B 1 88 ? 8.383 12.75 2.33 1 97.94 88 ALA B N 1
ATOM 3639 C CA . ALA B 1 88 ? 8.047 11.375 1.965 1 97.94 88 ALA B CA 1
ATOM 3640 C C . ALA B 1 88 ? 9.164 10.742 1.137 1 97.94 88 ALA B C 1
ATOM 3642 O O . ALA B 1 88 ? 9.328 9.523 1.141 1 97.94 88 ALA B O 1
ATOM 3643 N N . ARG B 1 89 ? 9.945 11.539 0.471 1 95.25 89 ARG B N 1
ATOM 3644 C CA . ARG B 1 89 ? 11.039 11.039 -0.361 1 95.25 89 ARG B CA 1
ATOM 3645 C C . ARG B 1 89 ? 12.344 10.969 0.427 1 95.25 89 ARG B C 1
ATOM 3647 O O . ARG B 1 89 ? 13.344 10.445 -0.065 1 95.25 89 ARG B O 1
ATOM 3654 N N . SER B 1 90 ? 12.344 11.445 1.602 1 96.62 90 SER B N 1
ATOM 3655 C CA . SER B 1 90 ? 13.586 11.57 2.357 1 96.62 90 SER B CA 1
ATOM 3656 C C . SER B 1 90 ? 13.836 10.328 3.213 1 96.62 90 SER B C 1
ATOM 3658 O O . SER B 1 90 ? 12.961 9.469 3.342 1 96.62 90 SER B O 1
ATOM 3660 N N . GLN B 1 91 ? 15 10.305 3.824 1 96 91 GLN B N 1
ATOM 3661 C CA . GLN B 1 91 ? 15.375 9.219 4.727 1 96 91 GLN B CA 1
ATOM 3662 C C . GLN B 1 91 ? 14.586 9.289 6.027 1 96 91 GLN B C 1
ATOM 3664 O O . GLN B 1 91 ? 14.531 8.312 6.781 1 96 91 GLN B O 1
ATOM 3669 N N . ASP B 1 92 ? 13.836 10.414 6.293 1 96.94 92 ASP B N 1
ATOM 3670 C CA . ASP B 1 92 ? 13.086 10.602 7.531 1 96.94 92 ASP B CA 1
ATOM 3671 C C . ASP B 1 92 ? 11.633 10.141 7.367 1 96.94 92 ASP B C 1
ATOM 3673 O O . ASP B 1 92 ? 10.859 10.18 8.328 1 96.94 92 ASP B O 1
ATOM 3677 N N . ALA B 1 93 ? 11.312 9.719 6.18 1 97.44 93 ALA B N 1
ATOM 3678 C CA . ALA B 1 93 ? 9.922 9.406 5.848 1 97.44 93 ALA B CA 1
ATOM 3679 C C . ALA B 1 93 ? 9.312 8.461 6.871 1 97.44 93 ALA B C 1
ATOM 3681 O O . ALA B 1 93 ? 8.242 8.734 7.43 1 97.44 93 ALA B O 1
ATOM 3682 N N . ALA B 1 94 ? 10.008 7.414 7.168 1 95.5 94 ALA B N 1
ATOM 3683 C CA . ALA B 1 94 ? 9.5 6.391 8.078 1 95.5 94 ALA B CA 1
ATOM 3684 C C . ALA B 1 94 ? 9.32 6.949 9.484 1 95.5 94 ALA B C 1
ATOM 3686 O O . ALA B 1 94 ? 8.281 6.742 10.117 1 95.5 94 ALA B O 1
ATOM 3687 N N . THR B 1 95 ? 10.266 7.645 9.992 1 96.69 95 THR B N 1
ATOM 3688 C CA . THR B 1 95 ? 10.234 8.211 11.336 1 96.69 95 THR B CA 1
ATOM 3689 C C . THR B 1 95 ? 9.164 9.289 11.438 1 96.69 95 THR B C 1
ATOM 3691 O O . THR B 1 95 ? 8.492 9.414 12.469 1 96.69 95 THR B O 1
ATOM 3694 N N . ALA B 1 96 ? 8.992 10.047 10.391 1 97.94 96 ALA B N 1
ATOM 3695 C CA . ALA B 1 96 ? 8.055 11.164 10.375 1 97.94 96 ALA B CA 1
ATOM 3696 C C . ALA B 1 96 ? 6.625 10.68 10.148 1 97.94 96 ALA B C 1
ATOM 3698 O O . 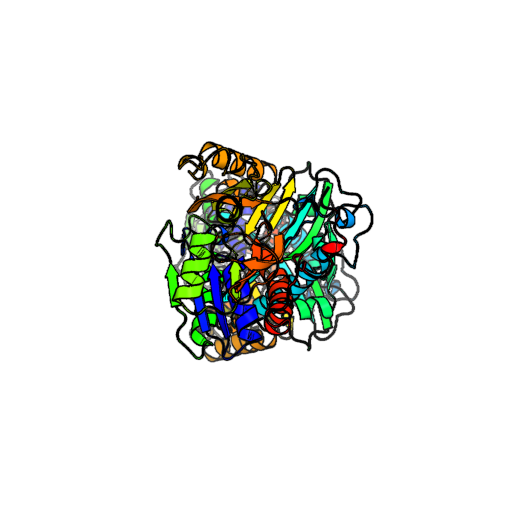ALA B 1 96 ? 5.668 11.43 10.367 1 97.94 96 ALA B O 1
ATOM 3699 N N . GLY B 1 97 ? 6.484 9.43 9.68 1 97.69 97 GLY B N 1
ATOM 3700 C CA . GLY B 1 97 ? 5.16 8.93 9.344 1 97.69 97 GLY B CA 1
ATOM 3701 C C . GLY B 1 97 ? 4.582 9.57 8.094 1 97.69 97 GLY B C 1
ATOM 3702 O O . GLY B 1 97 ? 3.375 9.812 8.016 1 97.69 97 GLY B O 1
ATOM 3703 N N . ALA B 1 98 ? 5.41 10.008 7.184 1 98.31 98 ALA B N 1
ATOM 3704 C CA . ALA B 1 98 ? 5.016 10.586 5.902 1 98.31 98 ALA B CA 1
ATOM 3705 C C . ALA B 1 98 ? 5.352 9.641 4.75 1 98.31 98 ALA B C 1
ATOM 3707 O O . ALA B 1 98 ? 6.512 9.258 4.57 1 98.31 98 ALA B O 1
ATOM 3708 N N . PHE B 1 99 ? 4.398 9.219 3.984 1 98.38 99 PHE B N 1
ATOM 3709 C CA . PHE B 1 99 ? 4.656 8.289 2.893 1 98.38 99 PHE B CA 1
ATOM 3710 C C . PHE B 1 99 ? 3.6 8.422 1.805 1 98.38 99 PHE B C 1
ATOM 3712 O O . PHE B 1 99 ? 2.514 8.961 2.049 1 98.38 99 PHE B O 1
ATOM 3719 N N . PHE B 1 100 ? 3.928 7.98 0.616 1 98.31 100 PHE B N 1
ATOM 3720 C CA . PHE B 1 100 ? 3.049 8.086 -0.542 1 98.31 100 PHE B CA 1
ATOM 3721 C C . PHE B 1 100 ? 1.951 7.027 -0.488 1 98.31 100 PHE B C 1
ATOM 3723 O O . PHE B 1 100 ? 2.195 5.895 -0.074 1 98.31 100 PHE B O 1
ATOM 3730 N N . MET B 1 101 ? 0.791 7.426 -0.907 1 97.88 101 MET B N 1
ATOM 3731 C CA . MET B 1 101 ? -0.374 6.547 -0.865 1 97.88 101 MET B CA 1
ATOM 3732 C C . MET B 1 101 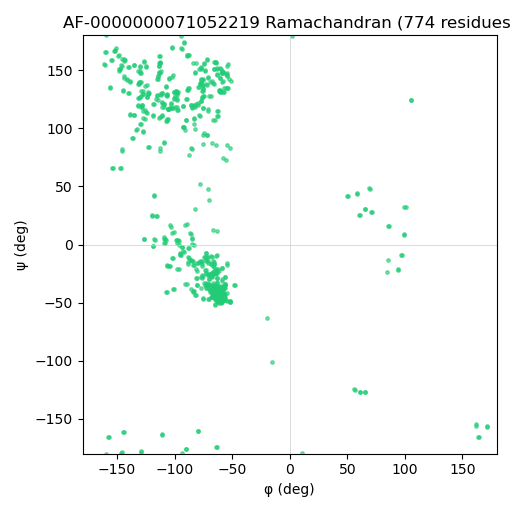? -1.161 6.625 -2.168 1 97.88 101 MET B C 1
ATOM 3734 O O . MET B 1 101 ? -1.776 7.648 -2.467 1 97.88 101 MET B O 1
ATOM 3738 N N . PRO B 1 102 ? -1.175 5.539 -2.977 1 98.25 102 PRO B N 1
ATOM 3739 C CA . PRO B 1 102 ? -2.145 5.484 -4.074 1 98.25 102 PRO B CA 1
ATOM 3740 C C . PRO B 1 102 ? -3.59 5.543 -3.586 1 98.25 102 PRO B C 1
ATOM 3742 O O . PRO B 1 102 ? -3.949 4.871 -2.617 1 98.25 102 PRO B O 1
ATOM 3745 N N . LEU B 1 103 ? -4.383 6.414 -4.219 1 98.44 103 LEU B N 1
ATOM 3746 C CA . LEU B 1 103 ? -5.738 6.633 -3.725 1 98.44 103 LEU B CA 1
ATOM 3747 C C . LEU B 1 103 ? -6.73 6.73 -4.883 1 98.44 103 LEU B C 1
ATOM 3749 O O . LEU B 1 103 ? -6.414 7.301 -5.926 1 98.44 103 LEU B O 1
ATOM 3753 N N . TYR B 1 104 ? -7.926 6.152 -4.746 1 98.19 104 TYR B N 1
ATOM 3754 C CA . TYR B 1 104 ? -9.07 6.293 -5.641 1 98.19 104 TYR B CA 1
ATOM 3755 C C . TYR B 1 104 ? -10.141 7.184 -5.023 1 98.19 104 TYR B C 1
ATOM 3757 O O . TYR B 1 104 ? -10.641 6.895 -3.936 1 98.19 104 TYR B O 1
ATOM 3765 N N . ASN B 1 105 ? -10.414 8.289 -5.637 1 98.12 105 ASN B N 1
ATOM 3766 C CA . ASN B 1 105 ? -11.617 9.07 -5.352 1 98.12 105 ASN B CA 1
ATOM 3767 C C . ASN B 1 105 ? -12.781 8.648 -6.234 1 98.12 105 ASN B C 1
ATOM 3769 O O . ASN B 1 105 ? -12.812 8.945 -7.426 1 98.12 105 ASN B O 1
ATOM 3773 N N . VAL B 1 106 ? -13.781 7.953 -5.66 1 98.44 106 VAL B N 1
ATOM 3774 C CA . VAL B 1 106 ? -14.781 7.262 -6.469 1 98.44 106 VAL B CA 1
ATOM 3775 C C . VAL B 1 106 ? -16.141 7.914 -6.277 1 98.44 106 VAL B C 1
ATOM 3777 O O . VAL B 1 106 ? -16.422 8.492 -5.223 1 98.44 106 VAL B O 1
ATOM 3780 N N . TYR B 1 107 ? -17.047 7.812 -7.301 1 98.06 107 TYR B N 1
ATOM 3781 C CA . TYR B 1 107 ? -18.312 8.539 -7.312 1 98.06 107 TYR B CA 1
ATOM 3782 C C . TYR B 1 107 ? -19.422 7.676 -7.875 1 98.06 107 TYR B C 1
ATOM 3784 O O . TYR B 1 107 ? -19.203 6.859 -8.773 1 98.06 107 TYR B O 1
ATOM 3792 N N . GLU B 1 108 ? -20.625 7.816 -7.266 1 97.31 108 GLU B N 1
ATOM 3793 C CA . GLU B 1 108 ? -21.812 7.258 -7.891 1 97.31 108 GLU B CA 1
ATOM 3794 C C . GLU B 1 108 ? -22.141 7.977 -9.195 1 97.31 108 GLU B C 1
ATOM 3796 O O . GLU B 1 108 ? -22.594 7.352 -10.156 1 97.31 108 GLU B O 1
ATOM 3801 N N . HIS B 1 109 ? -21.906 9.297 -9.18 1 94.81 109 HIS B N 1
ATOM 3802 C CA . HIS B 1 109 ? -22.016 10.172 -10.336 1 94.81 109 HIS B CA 1
ATOM 3803 C C . HIS B 1 109 ? -20.797 11.07 -10.477 1 94.81 109 HIS B C 1
ATOM 3805 O O . HIS B 1 109 ? -20.531 11.891 -9.594 1 94.81 109 HIS B O 1
ATOM 3811 N N . LEU B 1 110 ? -20.125 10.922 -11.586 1 92.56 110 LEU B N 1
ATOM 3812 C CA . LEU B 1 110 ? -18.891 11.688 -11.766 1 92.56 110 LEU B CA 1
ATOM 3813 C C . LEU B 1 110 ? -19.172 13.188 -11.719 1 92.56 110 LEU B C 1
ATOM 3815 O O . LEU B 1 110 ? -20.094 13.672 -12.391 1 92.56 110 LEU B O 1
ATOM 3819 N N . PRO B 1 111 ? -18.391 13.875 -10.953 1 89.19 111 PRO B N 1
ATOM 3820 C CA . PRO B 1 111 ? -18.578 15.328 -10.953 1 89.19 111 PRO B CA 1
ATOM 3821 C C . PRO B 1 111 ? -18.094 15.984 -12.242 1 89.19 111 PRO B C 1
ATOM 3823 O O . PRO B 1 111 ? -17.297 15.391 -12.984 1 89.19 111 PRO B O 1
ATOM 3826 N N . ARG B 1 112 ? -18.578 17.156 -12.508 1 85.44 112 ARG B N 1
ATOM 3827 C CA . ARG B 1 112 ? -18.188 17.906 -13.703 1 85.44 112 ARG B CA 1
ATOM 3828 C C . ARG B 1 112 ? -16.703 18.297 -13.648 1 85.44 112 ARG B C 1
ATOM 3830 O O . ARG B 1 112 ? -16.016 18.25 -14.672 1 85.44 112 ARG B O 1
ATOM 3837 N N . ARG B 1 113 ? -16.297 18.594 -12.383 1 87.88 113 ARG B N 1
ATOM 3838 C CA . ARG B 1 113 ? -14.898 18.984 -12.211 1 87.88 113 ARG B CA 1
ATOM 3839 C C . ARG B 1 113 ? -14.125 17.938 -11.406 1 87.88 113 ARG B C 1
ATOM 3841 O O . ARG B 1 113 ? -14.664 17.344 -10.461 1 87.88 113 ARG B O 1
ATOM 3848 N N . PRO B 1 114 ? -12.852 17.812 -11.742 1 91.19 114 PRO B N 1
ATOM 3849 C CA . PRO B 1 114 ? -12.016 16.922 -10.938 1 91.19 114 PRO B CA 1
ATOM 3850 C C . PRO B 1 114 ? -11.836 17.422 -9.5 1 91.19 114 PRO B C 1
ATOM 3852 O O . PRO B 1 114 ? -11.922 18.625 -9.25 1 91.19 114 PRO B O 1
ATOM 3855 N N . PRO B 1 115 ? -11.656 16.547 -8.609 1 92.31 115 PRO B N 1
ATOM 3856 C CA . PRO B 1 115 ? -11.375 16.984 -7.238 1 92.31 115 PRO B CA 1
ATOM 3857 C C . PRO B 1 115 ? -10.133 17.859 -7.145 1 92.31 115 PRO B C 1
ATOM 3859 O O . PRO B 1 115 ? -9.156 17.641 -7.867 1 92.31 115 PRO B O 1
ATOM 3862 N N . PHE B 1 116 ? -10.117 18.797 -6.199 1 92.31 116 PHE B N 1
ATOM 3863 C CA . PHE B 1 116 ? -9.078 19.812 -6.047 1 92.31 116 PHE B CA 1
ATOM 3864 C C . PHE B 1 116 ? -7.707 19.172 -5.906 1 92.31 116 PHE B C 1
ATOM 3866 O O . PHE B 1 116 ? -6.715 19.672 -6.43 1 92.31 116 PHE B O 1
ATOM 3873 N N . ILE B 1 117 ? -7.625 18.062 -5.273 1 94.88 117 ILE B N 1
ATOM 3874 C CA . ILE B 1 117 ? -6.371 17.391 -4.953 1 94.88 117 ILE B CA 1
ATOM 3875 C C . ILE B 1 117 ? -5.652 17 -6.242 1 94.88 117 ILE B C 1
ATOM 3877 O O . ILE B 1 117 ? -4.422 16.938 -6.277 1 94.88 117 ILE B O 1
ATOM 3881 N N . THR B 1 118 ? -6.395 16.75 -7.336 1 94 118 THR B N 1
ATOM 3882 C CA . THR B 1 118 ? -5.789 16.312 -8.586 1 94 118 THR B CA 1
ATOM 3883 C C . THR B 1 118 ? -4.91 17.406 -9.172 1 94 118 THR B C 1
ATOM 3885 O O . THR B 1 118 ? -4.035 17.141 -10 1 94 118 THR B O 1
ATOM 3888 N N . THR B 1 119 ? -5.109 18.672 -8.758 1 91.81 119 THR B N 1
ATOM 3889 C CA . THR B 1 119 ? -4.285 19.781 -9.227 1 91.81 119 THR B CA 1
ATOM 3890 C C . THR B 1 119 ? -2.932 19.781 -8.523 1 91.81 119 THR B C 1
ATOM 3892 O O . THR B 1 119 ? -2 20.469 -8.961 1 91.81 119 THR B O 1
ATOM 3895 N N . LEU B 1 120 ? -2.828 19.031 -7.445 1 94.62 120 LEU B N 1
ATOM 3896 C CA . LEU B 1 120 ? -1.628 19.062 -6.617 1 94.62 120 LEU B CA 1
ATOM 3897 C C . LEU B 1 120 ? -0.805 17.781 -6.816 1 94.62 120 LEU B C 1
ATOM 3899 O O . LEU B 1 120 ? 0.363 17.734 -6.426 1 94.62 120 LEU B O 1
ATOM 3903 N N . CYS B 1 121 ? -1.437 16.75 -7.367 1 93.31 121 CYS B N 1
ATOM 3904 C CA . CYS B 1 121 ? -0.768 15.453 -7.527 1 93.31 121 CYS B CA 1
ATOM 3905 C C . CYS B 1 121 ? -0.406 15.203 -8.984 1 93.31 121 CYS B C 1
ATOM 3907 O O . CYS B 1 121 ? -1.276 15.227 -9.859 1 93.31 121 CYS B O 1
ATOM 3909 N N . CYS B 1 122 ? 0.799 14.852 -9.18 1 88.06 122 CYS B N 1
ATOM 3910 C CA . CYS B 1 122 ? 1.219 14.484 -10.523 1 88.06 122 CYS B CA 1
ATOM 3911 C C . CYS B 1 122 ? 0.646 13.133 -10.93 1 88.06 122 CYS B C 1
ATOM 3913 O O . CYS B 1 122 ? 0.561 12.219 -10.109 1 88.06 122 CYS B O 1
ATOM 3915 N N . GLY B 1 123 ? 0.203 13.023 -12.094 1 89.69 123 GLY B N 1
ATOM 3916 C CA . GLY B 1 123 ? -0.182 11.727 -12.641 1 89.69 123 GLY B CA 1
ATOM 3917 C C . GLY B 1 123 ? -1.607 11.336 -12.297 1 89.69 123 GLY B C 1
ATOM 3918 O O . GLY B 1 123 ? -1.965 10.156 -12.359 1 89.69 123 GLY B O 1
ATOM 3919 N N . SER B 1 124 ? -2.406 12.289 -11.859 1 94.75 124 SER B N 1
ATOM 3920 C CA . SER B 1 124 ? -3.816 11.984 -11.633 1 94.75 124 SER B CA 1
ATOM 3921 C C . SER B 1 124 ? -4.512 11.586 -12.93 1 94.75 124 SER B C 1
ATOM 3923 O O . SER B 1 124 ? -4.152 12.078 -14.008 1 94.75 124 SER B O 1
ATOM 3925 N N . ARG B 1 125 ? -5.484 10.695 -12.875 1 94.56 125 ARG B N 1
ATOM 3926 C CA . ARG B 1 125 ? -6.188 10.258 -14.078 1 94.56 125 ARG B CA 1
ATOM 3927 C C . ARG B 1 125 ? -7.629 9.883 -13.758 1 94.56 125 ARG B C 1
ATOM 3929 O O . ARG B 1 125 ? -7.953 9.547 -12.617 1 94.56 125 ARG B O 1
ATOM 3936 N N . VAL B 1 126 ? -8.422 9.836 -14.805 1 95.81 126 VAL B N 1
ATOM 3937 C CA . VAL B 1 126 ? -9.805 9.375 -14.711 1 95.81 126 VAL B CA 1
ATOM 3938 C C . VAL B 1 126 ? -9.836 7.852 -14.641 1 95.81 126 VAL B C 1
ATOM 3940 O O . VAL B 1 126 ? -9.047 7.176 -15.305 1 95.81 126 VAL B O 1
ATOM 3943 N N . VAL B 1 127 ? -10.68 7.344 -13.797 1 97.12 127 VAL B N 1
ATOM 3944 C CA . VAL B 1 127 ? -10.867 5.902 -13.648 1 97.12 127 VAL B CA 1
ATOM 3945 C C . VAL B 1 127 ? -12.258 5.512 -14.148 1 97.12 127 VAL B C 1
ATOM 3947 O O . VAL B 1 127 ? -13.266 6.078 -13.711 1 97.12 127 VAL B O 1
ATOM 3950 N N . GLU B 1 128 ? -12.297 4.562 -14.984 1 96.44 128 GLU B N 1
ATOM 3951 C CA . GLU B 1 128 ? -13.562 4.105 -15.547 1 96.44 128 GLU B CA 1
ATOM 3952 C C . GLU B 1 128 ? -14.219 3.047 -14.664 1 96.44 128 GLU B C 1
ATOM 3954 O O . GLU B 1 128 ? -13.547 2.443 -13.82 1 96.44 128 GLU B O 1
ATOM 3959 N N . LYS B 1 129 ? -15.531 2.844 -14.922 1 97.25 129 LYS B N 1
ATOM 3960 C CA . LYS B 1 129 ? -16.328 1.922 -14.125 1 97.25 129 LYS B CA 1
ATOM 3961 C C . LYS B 1 129 ? -15.75 0.513 -14.156 1 97.25 129 LYS B C 1
ATOM 3963 O O . LYS B 1 129 ? -15.695 -0.168 -13.133 1 97.25 129 LYS B O 1
ATOM 3968 N N . ASP B 1 130 ? -15.266 0.048 -15.266 1 96.62 130 ASP B N 1
ATOM 3969 C CA . ASP B 1 130 ? -14.75 -1.31 -15.406 1 96.62 130 ASP B CA 1
ATOM 3970 C C . ASP B 1 130 ? -13.516 -1.523 -14.531 1 96.62 130 ASP B C 1
ATOM 3972 O O . ASP B 1 130 ? -13.336 -2.6 -13.953 1 96.62 130 ASP B O 1
ATOM 3976 N N . GLU B 1 131 ? -12.68 -0.535 -14.5 1 96.88 131 GLU B N 1
ATOM 3977 C CA . GLU B 1 131 ? -11.516 -0.632 -13.625 1 96.88 131 GLU B CA 1
ATOM 3978 C C . GLU B 1 131 ? -11.93 -0.73 -12.164 1 96.88 131 GLU B C 1
ATOM 3980 O O . GLU B 1 131 ? -11.406 -1.561 -11.414 1 96.88 131 GLU B O 1
ATOM 3985 N N . LEU B 1 132 ? -12.859 0.121 -11.766 1 97.94 132 LEU B N 1
ATOM 3986 C CA . LEU B 1 132 ? -13.344 0.081 -10.391 1 97.94 132 LEU B CA 1
ATOM 3987 C C . LEU B 1 132 ? -13.914 -1.291 -10.055 1 97.94 132 LEU B C 1
ATOM 3989 O O . LEU B 1 132 ? -13.594 -1.87 -9.016 1 97.94 132 LEU B O 1
ATOM 3993 N N . SER B 1 133 ? -14.727 -1.786 -10.945 1 96.94 133 SER B N 1
ATOM 3994 C CA . SER B 1 133 ? -15.336 -3.096 -10.734 1 96.94 133 SER B CA 1
ATOM 3995 C C . SER B 1 133 ? -14.273 -4.188 -10.633 1 96.94 133 SER B C 1
ATOM 3997 O O . SER B 1 133 ? -14.391 -5.102 -9.812 1 96.94 133 SER B O 1
ATOM 3999 N N . SER B 1 134 ? -13.289 -4.09 -11.438 1 97 134 SER B N 1
ATOM 4000 C CA . SER B 1 134 ? -12.234 -5.098 -11.453 1 97 134 SER B CA 1
ATOM 4001 C C . SER B 1 134 ? -11.461 -5.105 -10.133 1 97 134 SER B C 1
ATOM 4003 O O . SER B 1 134 ? -10.875 -6.121 -9.758 1 97 134 SER B O 1
ATOM 4005 N N . LEU B 1 135 ? -11.445 -4.023 -9.406 1 97.69 135 LEU B N 1
ATOM 4006 C CA . LEU B 1 135 ? -10.688 -3.906 -8.164 1 97.69 135 LEU B CA 1
ATOM 4007 C C . LEU B 1 135 ? -11.578 -4.145 -6.957 1 97.69 135 LEU B C 1
ATOM 4009 O O . LEU B 1 135 ? -11.156 -3.934 -5.816 1 97.69 135 LEU B O 1
ATOM 4013 N N . GLY B 1 136 ? -12.844 -4.492 -7.184 1 97.5 136 GLY B N 1
ATOM 4014 C CA . GLY B 1 136 ? -13.711 -4.93 -6.098 1 97.5 136 GLY B CA 1
ATOM 4015 C C . GLY B 1 136 ? -14.633 -3.836 -5.59 1 97.5 136 GLY B C 1
ATOM 4016 O O . GLY B 1 136 ? -15.297 -4.004 -4.57 1 97.5 136 GLY B O 1
ATOM 4017 N N . PHE B 1 137 ? -14.672 -2.691 -6.293 1 98.38 137 PHE B N 1
ATOM 4018 C CA . PHE B 1 137 ? -15.578 -1.624 -5.879 1 98.38 137 PHE B CA 1
ATOM 4019 C C . PHE B 1 137 ? -17.016 -1.968 -6.23 1 98.38 137 PHE B C 1
ATOM 4021 O O . PHE B 1 137 ? -17.266 -2.734 -7.164 1 98.38 137 PHE B O 1
ATOM 4028 N N . SER B 1 138 ? -17.906 -1.357 -5.496 1 97.5 138 SER B N 1
ATOM 4029 C CA . SER B 1 138 ? -19.344 -1.559 -5.695 1 97.5 138 SER B CA 1
ATOM 4030 C C . SER B 1 138 ? -19.766 -1.163 -7.105 1 97.5 138 SER B C 1
ATOM 4032 O O . SER B 1 138 ? -19.281 -0.172 -7.652 1 97.5 138 SER B O 1
ATOM 4034 N N . GLU B 1 139 ? -20.75 -1.838 -7.617 1 96.75 139 GLU B N 1
ATOM 4035 C CA . GLU B 1 139 ? -21.25 -1.604 -8.969 1 96.75 139 GLU B CA 1
ATOM 4036 C C . GLU B 1 139 ? -22.031 -0.299 -9.055 1 96.75 139 GLU B C 1
ATOM 4038 O O . GLU B 1 139 ? -22.281 0.21 -10.141 1 96.75 139 GLU B O 1
ATOM 4043 N N . VAL B 1 140 ? -22.391 0.263 -7.98 1 97.12 140 VAL B N 1
ATOM 4044 C CA . VAL B 1 140 ? -23.156 1.504 -7.961 1 97.12 140 VAL B CA 1
ATOM 4045 C C . VAL B 1 140 ? -22.25 2.672 -8.359 1 97.12 140 VAL B C 1
ATOM 4047 O O . VAL B 1 140 ? -22.75 3.74 -8.734 1 97.12 140 VAL B O 1
ATOM 4050 N N . LEU B 1 141 ? -20.953 2.438 -8.195 1 97.94 141 LEU B N 1
ATOM 4051 C CA . LEU B 1 141 ? -20 3.49 -8.547 1 97.94 141 LEU B CA 1
ATOM 4052 C C . LEU B 1 141 ? -19.812 3.572 -10.062 1 97.94 141 LEU B C 1
ATOM 4054 O O . LEU B 1 141 ? -19.734 2.543 -10.734 1 97.94 141 LEU B O 1
ATOM 4058 N N . SER B 1 142 ? -19.734 4.738 -10.617 1 97.06 142 SER B N 1
ATOM 4059 C CA . SER B 1 142 ? -19.703 4.926 -12.07 1 97.06 142 SER B CA 1
ATOM 4060 C C . SER B 1 142 ? -18.297 5.273 -12.547 1 97.06 142 SER B C 1
ATOM 4062 O O . SER B 1 142 ? -18.016 5.203 -13.742 1 97.06 142 SER B O 1
ATOM 4064 N N . GLY B 1 143 ? -17.453 5.711 -11.656 1 97.56 143 GLY B N 1
ATOM 4065 C CA . GLY B 1 143 ? -16.094 6.121 -11.992 1 97.56 143 GLY B CA 1
ATOM 4066 C C . GLY B 1 143 ? -15.438 6.949 -10.906 1 97.56 143 GLY B C 1
ATOM 4067 O O . GLY B 1 143 ? -15.883 6.941 -9.758 1 97.56 143 GLY B O 1
ATOM 4068 N N . GLY B 1 144 ? -14.32 7.582 -11.305 1 98 144 GLY B N 1
ATOM 4069 C CA . GLY B 1 144 ? -13.617 8.414 -10.336 1 98 144 GLY B CA 1
ATOM 4070 C C . GLY B 1 144 ? -12.273 8.906 -10.836 1 98 144 GLY B C 1
ATOM 4071 O O . GLY B 1 144 ? -12.102 9.148 -12.031 1 98 144 GLY B O 1
ATOM 4072 N N . TYR B 1 145 ? -11.43 9.227 -9.914 1 97.56 145 TYR B N 1
ATOM 4073 C CA . TYR B 1 145 ? -10.07 9.695 -10.164 1 97.56 145 TYR B CA 1
ATOM 4074 C C . TYR B 1 145 ? -9.062 8.914 -9.336 1 97.56 145 TYR B C 1
ATOM 4076 O O . TYR B 1 145 ? -9.344 8.555 -8.188 1 97.56 145 TYR B O 1
ATOM 4084 N N . SER B 1 146 ? -7.957 8.602 -9.93 1 97.31 146 SER B N 1
ATOM 4085 C CA . SER B 1 146 ? -6.848 8 -9.195 1 97.31 146 SER B CA 1
ATOM 4086 C C . SER B 1 146 ? -5.637 8.938 -9.172 1 97.31 146 SER B C 1
ATOM 4088 O O . SER B 1 146 ? -5.387 9.656 -10.141 1 97.31 146 SER B O 1
ATOM 4090 N N . TYR B 1 147 ? -4.922 8.992 -8.109 1 97.19 147 TYR B N 1
ATOM 4091 C CA . TYR B 1 147 ? -3.705 9.773 -7.918 1 97.19 147 TYR B CA 1
ATOM 4092 C C . TYR B 1 147 ? -2.889 9.227 -6.75 1 97.19 147 TYR B C 1
ATOM 4094 O O . TYR B 1 147 ? -3.357 8.367 -6.004 1 97.19 147 TYR B O 1
ATOM 4102 N N . VAL B 1 148 ? -1.657 9.625 -6.641 1 98.06 148 VAL B N 1
ATOM 4103 C CA . VAL B 1 148 ? -0.828 9.328 -5.477 1 98.06 148 VAL B CA 1
ATOM 4104 C C . VAL B 1 148 ? -0.709 10.57 -4.594 1 98.06 148 VAL B C 1
ATOM 4106 O O . VAL B 1 148 ? -0.278 11.625 -5.055 1 98.06 148 VAL B O 1
ATOM 4109 N N . THR B 1 149 ? -1.205 10.438 -3.412 1 98.19 149 THR B N 1
ATOM 4110 C CA . THR B 1 149 ? -1.07 11.516 -2.432 1 98.19 149 THR B CA 1
ATOM 4111 C C . THR B 1 149 ? -0.128 11.102 -1.306 1 98.19 149 THR B C 1
ATOM 4113 O O . THR B 1 149 ? 0.726 10.227 -1.49 1 98.19 149 THR B O 1
ATOM 4116 N N . CYS B 1 150 ? -0.181 11.828 -0.168 1 98.12 150 CYS B N 1
ATOM 4117 C CA . CYS B 1 150 ? 0.722 11.586 0.95 1 98.12 150 CYS B CA 1
ATOM 4118 C C . CYS B 1 150 ? -0.054 11.398 2.248 1 98.12 150 CYS B C 1
ATOM 4120 O O . CYS B 1 150 ? -0.98 12.164 2.535 1 98.12 150 CYS B O 1
ATOM 4122 N N . ALA B 1 151 ? 0.269 10.352 2.91 1 98.31 151 ALA B N 1
ATOM 4123 C CA . ALA B 1 151 ? -0.196 10.195 4.285 1 98.31 151 ALA B CA 1
ATOM 4124 C C . ALA B 1 151 ? 0.784 10.82 5.27 1 98.31 151 ALA B C 1
ATOM 4126 O O . ALA B 1 151 ? 2 10.695 5.117 1 98.31 151 ALA B O 1
ATOM 4127 N N . ILE B 1 152 ? 0.299 11.57 6.188 1 98.5 152 ILE B N 1
ATOM 4128 C CA . ILE B 1 152 ? 1.051 12.156 7.293 1 98.5 152 ILE B CA 1
ATOM 4129 C C . ILE B 1 152 ? 0.36 11.828 8.617 1 98.5 152 ILE B C 1
ATOM 4131 O O . ILE B 1 152 ? -0.52 12.562 9.062 1 98.5 152 ILE B O 1
ATOM 4135 N N . GLU B 1 153 ? 0.814 10.828 9.273 1 97.94 153 GLU B N 1
ATOM 4136 C CA . GLU B 1 153 ? 0.143 10.398 10.492 1 97.94 153 GLU B CA 1
ATOM 4137 C C . GLU B 1 153 ? 0.633 11.18 11.703 1 97.94 153 GLU B C 1
ATOM 4139 O O . GLU B 1 153 ? 1.807 11.094 12.07 1 97.94 153 GLU B O 1
ATOM 4144 N N . GLY B 1 154 ? -0.326 11.859 12.32 1 97.62 154 GLY B N 1
ATOM 4145 C CA . GLY B 1 154 ? 0.017 12.719 13.445 1 97.62 154 GLY B CA 1
ATOM 4146 C C . GLY B 1 154 ? 0.739 11.992 14.555 1 97.62 154 GLY B C 1
ATOM 4147 O O . GLY B 1 154 ? 1.599 12.562 15.227 1 97.62 154 GLY B O 1
ATOM 4148 N N . ARG B 1 155 ? 0.417 10.727 14.797 1 96.56 155 ARG B N 1
ATOM 4149 C CA . ARG B 1 155 ? 0.985 9.961 15.898 1 96.56 155 ARG B CA 1
ATOM 4150 C C . ARG B 1 155 ? 2.49 9.797 15.734 1 96.56 155 ARG B C 1
ATOM 4152 O O . ARG B 1 155 ? 3.207 9.555 16.703 1 96.56 155 ARG B O 1
ATOM 4159 N N . TYR B 1 156 ? 2.971 9.93 14.547 1 97.62 156 TYR B N 1
ATOM 4160 C CA . TYR B 1 156 ? 4.402 9.875 14.273 1 97.62 156 TYR B CA 1
ATOM 4161 C C . TYR B 1 156 ? 4.945 11.266 13.945 1 97.62 156 TYR B C 1
ATOM 4163 O O . TYR B 1 156 ? 6.043 11.625 14.383 1 97.62 156 TYR B O 1
ATOM 4171 N N . PHE B 1 157 ? 4.195 12.008 13.195 1 98.38 157 PHE B N 1
ATOM 4172 C CA . PHE B 1 157 ? 4.629 13.297 12.664 1 98.38 157 PHE B CA 1
ATOM 4173 C C . PHE B 1 157 ? 4.84 14.297 13.789 1 98.38 157 PHE B C 1
ATOM 4175 O O . PHE B 1 157 ? 5.812 15.062 13.773 1 98.38 157 PHE B O 1
ATOM 4182 N N . LEU B 1 158 ? 3.959 14.344 14.766 1 97.31 158 LEU B N 1
ATOM 4183 C CA . LEU B 1 158 ? 4.047 15.328 15.836 1 97.31 158 LEU B CA 1
ATOM 4184 C C . LEU B 1 158 ? 5.301 15.117 16.672 1 97.31 158 LEU B C 1
ATOM 4186 O O . LEU B 1 158 ? 6.086 16.047 16.875 1 97.31 158 LEU B O 1
ATOM 4190 N N . PRO B 1 159 ? 5.535 13.883 17.141 1 96.25 159 PRO B N 1
ATOM 4191 C CA . PRO B 1 159 ? 6.801 13.656 17.859 1 96.25 159 PRO B CA 1
ATOM 4192 C C . PRO B 1 159 ? 8.016 13.984 17 1 96.25 159 PRO B C 1
ATOM 4194 O O . PRO B 1 159 ? 9.031 14.461 17.516 1 96.25 159 PRO B O 1
ATOM 4197 N N . TYR B 1 160 ? 7.965 13.711 15.742 1 97.56 160 TYR B N 1
ATOM 4198 C CA . TYR B 1 160 ? 9.055 14.031 14.828 1 97.56 160 TYR B CA 1
ATOM 4199 C C . TYR B 1 160 ? 9.32 15.531 14.797 1 97.56 160 TYR B C 1
ATOM 4201 O O . TYR B 1 160 ? 10.469 15.961 14.891 1 97.56 160 TYR B O 1
ATOM 4209 N N . LEU B 1 161 ? 8.211 16.328 14.625 1 97 161 LEU B N 1
ATOM 4210 C CA . LEU B 1 161 ? 8.352 17.781 14.625 1 97 161 LEU B CA 1
ATOM 4211 C C . LEU B 1 161 ? 8.953 18.266 15.938 1 97 161 LEU B C 1
ATOM 4213 O O . LEU B 1 161 ? 9.875 19.094 15.938 1 97 161 LEU B O 1
ATOM 4217 N N . LEU B 1 162 ? 8.406 17.781 17.016 1 94.69 162 LEU B N 1
ATOM 4218 C CA . LEU B 1 162 ? 8.875 18.203 18.328 1 94.69 162 LEU B CA 1
ATOM 4219 C C . LEU B 1 162 ? 10.352 17.875 18.516 1 94.69 162 LEU B C 1
ATOM 4221 O O . LEU B 1 162 ? 11.117 18.719 19 1 94.69 162 LEU B O 1
ATOM 4225 N N . SER B 1 163 ? 10.734 16.688 18.156 1 95.19 163 SER B N 1
ATOM 4226 C CA . SER B 1 163 ? 12.125 16.266 18.266 1 95.19 163 SER B CA 1
ATOM 4227 C C . SER B 1 163 ? 13.039 17.172 17.438 1 95.19 163 SER B C 1
ATOM 4229 O O . SER B 1 163 ? 14.141 17.5 17.875 1 95.19 163 SER B O 1
ATOM 4231 N N . ASN B 1 164 ? 12.633 17.5 16.266 1 94.62 164 ASN B N 1
ATOM 4232 C CA . ASN B 1 164 ? 13.414 18.375 15.406 1 94.62 164 ASN B CA 1
ATOM 4233 C C . ASN B 1 164 ? 13.57 19.766 16.016 1 94.62 164 ASN B C 1
ATOM 4235 O O . ASN B 1 164 ? 14.648 20.359 15.93 1 94.62 164 ASN B O 1
ATOM 4239 N N . ILE B 1 165 ? 12.461 20.281 16.531 1 94.25 165 ILE B N 1
ATOM 4240 C CA . ILE B 1 165 ? 12.508 21.578 17.188 1 94.25 165 ILE B CA 1
ATOM 4241 C C . ILE B 1 165 ? 13.531 21.547 18.312 1 94.25 165 ILE B C 1
ATOM 4243 O O . ILE B 1 165 ? 14.367 22.453 18.438 1 94.25 165 ILE B O 1
ATOM 4247 N N . GLN B 1 166 ? 13.508 20.5 19.094 1 93.81 166 GLN B N 1
ATOM 4248 C CA . GLN B 1 166 ? 14.406 20.375 20.234 1 93.81 166 GLN B CA 1
ATOM 4249 C C . GLN B 1 166 ? 15.852 20.188 19.781 1 93.81 166 GLN B C 1
ATOM 4251 O O . GLN B 1 166 ? 16.766 20.781 20.359 1 93.81 166 GLN B O 1
ATOM 4256 N N . ARG B 1 167 ? 16.062 19.438 18.797 1 92.94 167 ARG B N 1
ATOM 4257 C CA . ARG B 1 167 ? 17.391 19.125 18.312 1 92.94 167 ARG B CA 1
ATOM 4258 C C . ARG B 1 167 ? 18.047 20.344 17.656 1 92.94 167 ARG B C 1
ATOM 4260 O O . ARG B 1 167 ? 19.25 20.547 17.75 1 92.94 167 ARG B O 1
ATOM 4267 N N . ASN B 1 168 ? 17.266 21.156 17 1 91.56 168 ASN B N 1
ATOM 4268 C CA . ASN B 1 168 ? 17.797 22.25 16.203 1 91.56 168 ASN B CA 1
ATOM 4269 C C . ASN B 1 168 ? 17.844 23.547 17 1 91.56 168 ASN B C 1
ATOM 4271 O O . ASN B 1 168 ? 18.375 24.562 16.531 1 91.56 168 ASN B O 1
ATOM 4275 N N . ALA B 1 169 ? 17.25 23.5 18.141 1 89 169 ALA B N 1
ATOM 4276 C CA . ALA B 1 169 ? 17.219 24.719 18.953 1 89 169 ALA B CA 1
ATOM 4277 C C . ALA B 1 169 ? 18.578 24.969 19.609 1 89 169 ALA B C 1
ATOM 4279 O O . ALA B 1 169 ? 19.25 24.031 20.047 1 89 169 ALA B O 1
ATOM 4280 N N . LYS B 1 170 ? 19.016 26.172 19.609 1 85.25 170 LYS B N 1
ATOM 4281 C CA . LYS B 1 170 ? 20.266 26.547 20.297 1 85.25 170 LYS B CA 1
ATOM 4282 C C . LYS B 1 170 ? 20.078 26.578 21.812 1 85.25 170 LYS B C 1
ATOM 4284 O O . LYS B 1 170 ? 21 26.281 22.562 1 85.25 170 LYS B O 1
ATOM 4289 N N . LEU B 1 171 ? 18.859 26.969 22.188 1 81.75 171 LEU B N 1
ATOM 4290 C CA . LEU B 1 171 ? 18.484 26.984 23.594 1 81.75 171 LEU B CA 1
ATOM 4291 C C . LEU B 1 171 ? 17.406 25.938 23.875 1 81.75 171 LEU B C 1
ATOM 4293 O O . LEU B 1 171 ? 16.641 25.578 22.984 1 81.75 171 LEU B O 1
ATOM 4297 N N . PRO B 1 172 ? 17.359 25.547 25.109 1 77.5 172 PRO B N 1
ATOM 4298 C CA . PRO B 1 172 ? 16.359 24.547 25.438 1 77.5 172 PRO B CA 1
ATOM 4299 C C . PRO B 1 172 ? 14.93 25.031 25.172 1 77.5 172 PRO B C 1
ATOM 4301 O O . PRO B 1 172 ? 14.594 26.172 25.484 1 77.5 172 PRO B O 1
ATOM 4304 N N . VAL B 1 173 ? 14.195 24.203 24.547 1 82 173 VAL B N 1
ATOM 4305 C CA . VAL B 1 173 ? 12.789 24.469 24.281 1 82 173 VAL B CA 1
ATOM 4306 C C . VAL B 1 173 ? 11.961 24.172 25.531 1 82 173 VAL B C 1
ATOM 4308 O O . VAL B 1 173 ? 12 23.062 26.062 1 82 173 VAL B O 1
ATOM 4311 N N . SER B 1 174 ? 11.312 25.219 25.969 1 82.19 174 SER B N 1
ATOM 4312 C CA . SER B 1 174 ? 10.43 25 27.109 1 82.19 174 SER B CA 1
ATOM 4313 C C . SER B 1 174 ? 9.086 24.422 26.672 1 82.19 174 SER B C 1
ATOM 4315 O O . SER B 1 174 ? 8.43 24.984 25.797 1 82.19 174 SER B O 1
ATOM 4317 N N . LEU B 1 175 ? 8.805 23.281 27.203 1 76.75 175 LEU B N 1
ATOM 4318 C CA . LEU B 1 175 ? 7.535 22.625 26.906 1 76.75 175 LEU B CA 1
ATOM 4319 C C . LEU B 1 175 ? 6.66 22.562 28.156 1 76.75 175 LEU B C 1
ATOM 4321 O O . LEU B 1 175 ? 7.051 21.953 29.156 1 76.75 175 LEU B O 1
ATOM 4325 N N . SER B 1 176 ? 5.668 23.312 28.141 1 75.56 176 SER B N 1
ATOM 4326 C CA . SER B 1 176 ? 4.684 23.266 29.219 1 75.56 176 SER B CA 1
ATOM 4327 C C . SER B 1 176 ? 3.373 22.656 28.75 1 75.56 176 SER B C 1
ATOM 4329 O O . SER B 1 176 ? 2.52 23.344 28.188 1 75.56 176 SER B O 1
ATOM 4331 N N . VAL B 1 177 ? 3.342 21.25 28.891 1 67.06 177 VAL B N 1
ATOM 4332 C CA . VAL B 1 177 ? 2.176 20.531 28.391 1 67.06 177 VAL B CA 1
ATOM 4333 C C . VAL B 1 177 ? 1.413 19.906 29.547 1 67.06 177 VAL B C 1
ATOM 4335 O O . VAL B 1 177 ? 2.002 19.594 30.594 1 67.06 177 VAL B O 1
ATOM 4338 N N . GLY B 1 178 ? 0.035 19.625 29.375 1 62.22 178 GLY B N 1
ATOM 4339 C CA . GLY B 1 178 ? -0.797 18.938 30.344 1 62.22 178 GLY B CA 1
ATOM 4340 C C . GLY B 1 178 ? -1.389 19.844 31.406 1 62.22 178 GLY B C 1
ATOM 4341 O O . GLY B 1 178 ? -2.113 19.406 32.281 1 62.22 178 GLY B O 1
ATOM 4342 N N . GLN B 1 179 ? -0.937 20.969 31.516 1 52.62 179 GLN B N 1
ATOM 4343 C CA . GLN B 1 179 ? -1.598 21.812 32.531 1 52.62 179 GLN B CA 1
ATOM 4344 C C . GLN B 1 179 ? -2.805 22.531 31.922 1 52.62 179 GLN B C 1
ATOM 4346 O O . GLN B 1 179 ? -2.65 23.438 31.109 1 52.62 179 GLN B O 1
ATOM 4351 N N . PRO B 1 180 ? -3.998 21.75 31.734 1 49.75 180 PRO B N 1
ATOM 4352 C CA . PRO B 1 180 ? -5.25 22.266 31.188 1 49.75 180 PRO B CA 1
ATOM 4353 C C . PRO B 1 180 ? -5.359 23.781 31.281 1 49.75 180 PRO B C 1
ATOM 4355 O O . PRO B 1 180 ? -5.891 24.438 30.375 1 49.75 180 PRO B O 1
ATOM 4358 N N . VAL B 1 181 ? -5.371 24.25 32.562 1 51.09 181 VAL B N 1
ATOM 4359 C CA . VAL B 1 181 ? -5.961 25.516 33 1 51.09 181 VAL B CA 1
ATOM 4360 C C . VAL B 1 181 ? -4.973 26.656 32.75 1 51.09 181 VAL B C 1
ATOM 4362 O O . VAL B 1 181 ? -4.961 27.641 33.5 1 51.09 181 VAL B O 1
ATOM 4365 N N . GLN B 1 182 ? -4.125 26.453 31.641 1 62.22 182 GLN B N 1
ATOM 4366 C CA . GLN B 1 182 ? -3.121 27.516 31.75 1 62.22 182 GLN B CA 1
ATOM 4367 C C . GLN B 1 182 ? -3.684 28.859 31.297 1 62.22 182 GLN B C 1
ATOM 4369 O O . GLN B 1 182 ? -3.451 29.875 31.953 1 62.22 182 GLN B O 1
ATOM 4374 N N . PHE B 1 183 ? -4.59 28.719 30.141 1 84.06 183 PHE B N 1
ATOM 4375 C CA . PHE B 1 183 ? -5.074 30.031 29.75 1 84.06 183 PHE B CA 1
ATOM 4376 C C . PHE B 1 183 ? -6.598 30.062 29.703 1 84.06 183 PHE B C 1
ATOM 4378 O O . PHE B 1 183 ? -7.219 29.281 28.984 1 84.06 183 PHE B O 1
ATOM 4385 N N . LYS B 1 184 ? -7.254 30.844 30.547 1 84.44 184 LYS B N 1
ATOM 4386 C CA . LYS B 1 184 ? -8.703 30.984 30.562 1 84.44 184 LYS B CA 1
ATOM 4387 C C . LYS B 1 184 ? -9.148 32.219 29.797 1 84.44 184 LYS B C 1
ATOM 4389 O O . LYS B 1 184 ? -10.328 32.344 29.453 1 84.44 184 LYS B O 1
ATOM 4394 N N . SER B 1 185 ? -8.219 33.125 29.656 1 91.38 185 SER B N 1
ATOM 4395 C CA . SER B 1 185 ? -8.531 34.375 28.969 1 91.38 185 SER B CA 1
ATOM 4396 C C . SER B 1 185 ? -7.293 34.938 28.297 1 91.38 185 SER B C 1
ATOM 4398 O O . SER B 1 185 ? -6.172 34.5 28.547 1 91.38 185 SER B O 1
ATOM 4400 N N . MET B 1 186 ? -7.527 35.938 27.469 1 94.69 186 MET B N 1
ATOM 4401 C CA . MET B 1 186 ? -6.418 36.625 26.812 1 94.69 186 MET B CA 1
ATOM 4402 C C . MET B 1 186 ? -5.582 37.406 27.828 1 94.69 186 MET B C 1
ATOM 4404 O O . MET B 1 186 ? -4.395 37.625 27.609 1 94.69 186 MET B O 1
ATOM 4408 N N . ARG B 1 187 ? -6.137 37.781 28.938 1 94.44 187 ARG B N 1
ATOM 4409 C CA . ARG B 1 187 ? -5.371 38.406 30.016 1 94.44 187 ARG B CA 1
ATOM 4410 C C . ARG B 1 187 ? -4.324 37.438 30.562 1 94.44 187 ARG B C 1
ATOM 4412 O O . ARG B 1 187 ? -3.203 37.844 30.891 1 94.44 187 ARG B O 1
ATOM 4419 N N . ASP B 1 188 ? -4.816 36.188 30.672 1 93.25 188 ASP B N 1
ATOM 4420 C CA . ASP B 1 188 ? -3.885 35.156 31.125 1 93.25 188 ASP B CA 1
ATOM 4421 C C . ASP B 1 188 ? -2.725 35 30.156 1 93.25 188 ASP B C 1
ATOM 4423 O O . ASP B 1 188 ? -1.58 34.812 30.562 1 93.25 188 ASP B O 1
ATOM 4427 N N . VAL B 1 189 ? -3.061 35.031 28.891 1 95.12 189 VAL B N 1
ATOM 4428 C CA . VAL B 1 189 ? -2.047 34.906 27.859 1 95.12 189 VAL B CA 1
ATOM 4429 C C . VAL B 1 189 ? -1.053 36.062 27.953 1 95.12 189 VAL B C 1
ATOM 4431 O O . VAL B 1 189 ? 0.16 35.875 27.875 1 95.12 189 VAL B O 1
ATOM 4434 N N . TYR B 1 190 ? -1.552 37.281 28.125 1 94.94 190 TYR B N 1
ATOM 4435 C CA . TYR B 1 190 ? -0.684 38.438 28.281 1 94.94 190 TYR B CA 1
ATOM 4436 C C . TYR B 1 190 ? 0.24 38.281 29.469 1 94.94 190 TYR B C 1
ATOM 4438 O O . TYR B 1 190 ? 1.439 38.562 29.391 1 94.94 190 TYR B O 1
ATOM 4446 N N . SER B 1 191 ? -0.351 37.906 30.609 1 94.06 191 SER B N 1
ATOM 4447 C CA . SER B 1 191 ? 0.43 37.75 31.828 1 94.06 191 SER B CA 1
ATOM 4448 C C . SER B 1 191 ? 1.543 36.719 31.625 1 94.06 191 SER B C 1
ATOM 4450 O O . SER B 1 191 ? 2.672 36.938 32.062 1 94.06 191 SER B O 1
ATOM 4452 N N . TRP B 1 192 ? 1.19 35.625 31.047 1 93.19 192 TRP B N 1
ATOM 4453 C CA . TRP B 1 192 ? 2.164 34.594 30.75 1 93.19 192 TRP B CA 1
ATOM 4454 C C . TRP B 1 192 ? 3.275 35.094 29.859 1 93.19 192 TRP B C 1
ATOM 4456 O O . TRP B 1 192 ? 4.457 34.875 30.109 1 93.19 192 TRP B O 1
ATOM 4466 N N . ALA B 1 193 ? 2.898 35.812 28.781 1 94.94 193 ALA B N 1
ATOM 4467 C CA . ALA B 1 193 ? 3.861 36.344 27.812 1 94.94 193 ALA B CA 1
ATOM 4468 C C . ALA B 1 193 ? 4.781 37.375 28.469 1 94.94 193 ALA B C 1
ATOM 4470 O O . ALA B 1 193 ? 5.992 37.344 28.25 1 94.94 193 ALA B O 1
ATOM 4471 N N . SER B 1 194 ? 4.164 38.25 29.25 1 94.56 194 SER B N 1
ATOM 4472 C CA . SER B 1 194 ? 4.93 39.281 29.938 1 94.56 194 SER B CA 1
ATOM 4473 C C . SER B 1 194 ? 5.91 38.688 30.938 1 94.56 194 SER B C 1
ATOM 4475 O O . SER B 1 194 ? 7.082 39.062 30.969 1 94.56 194 SER B O 1
ATOM 4477 N N . THR B 1 195 ? 5.449 37.781 31.734 1 93.62 195 THR B N 1
ATOM 4478 C CA . THR B 1 195 ? 6.266 37.125 32.75 1 93.62 195 THR B CA 1
ATOM 4479 C C . THR B 1 195 ? 7.449 36.406 32.125 1 93.62 195 THR B C 1
ATOM 4481 O O . THR B 1 195 ? 8.547 36.406 32.688 1 93.62 195 THR B O 1
ATOM 4484 N N . ASN B 1 196 ? 7.23 35.844 31 1 93.25 196 ASN B N 1
ATOM 4485 C CA . ASN B 1 196 ? 8.266 35.031 30.359 1 93.25 196 ASN B CA 1
ATOM 4486 C C . ASN B 1 196 ? 9.047 35.844 29.328 1 93.25 196 ASN B C 1
ATOM 4488 O O . ASN B 1 196 ? 9.844 35.281 28.578 1 93.25 196 ASN B O 1
ATOM 4492 N N . LYS B 1 197 ? 8.773 37.156 29.156 1 94.75 197 LYS B N 1
ATOM 4493 C CA . LYS B 1 197 ? 9.461 38.094 28.266 1 94.75 197 LYS B CA 1
ATOM 4494 C C . LYS B 1 197 ? 9.375 37.594 26.812 1 94.75 197 LYS B C 1
ATOM 4496 O O . LYS B 1 197 ? 10.383 37.562 26.109 1 94.75 197 LYS B O 1
ATOM 4501 N N . ILE B 1 198 ? 8.188 37.156 26.453 1 95.38 198 ILE B N 1
ATOM 4502 C CA . ILE B 1 198 ? 7.926 36.719 25.094 1 95.38 198 ILE B CA 1
ATOM 4503 C C . ILE B 1 198 ? 7.797 37.906 24.172 1 95.38 198 ILE B C 1
ATOM 4505 O O . ILE B 1 198 ? 7.117 38.875 24.484 1 95.38 198 ILE B O 1
ATOM 4509 N N . ASN B 1 199 ? 8.477 37.812 23 1 95.12 199 ASN B N 1
ATOM 4510 C CA . ASN B 1 199 ? 8.438 38.906 22.031 1 95.12 199 ASN B CA 1
ATOM 4511 C C . ASN B 1 199 ? 7.211 38.812 21.141 1 95.12 199 ASN B C 1
ATOM 4513 O O . ASN B 1 199 ? 6.637 39.812 20.75 1 95.12 199 ASN B O 1
ATOM 4517 N N . VAL B 1 200 ? 6.852 37.594 20.734 1 96.75 200 VAL B N 1
ATOM 4518 C CA . VAL B 1 200 ? 5.688 37.375 19.875 1 96.75 200 VAL B CA 1
ATOM 4519 C C . VAL B 1 200 ? 4.953 36.125 20.344 1 96.75 200 VAL B C 1
ATOM 4521 O O . VAL B 1 200 ? 5.57 35.062 20.547 1 96.75 200 VAL B O 1
ATOM 4524 N N . VAL B 1 201 ? 3.652 36.219 20.531 1 96.94 201 VAL B N 1
ATOM 4525 C CA . VAL B 1 201 ? 2.801 35.094 20.859 1 96.94 201 VAL B CA 1
ATOM 4526 C C . VAL B 1 201 ? 2.139 34.562 19.609 1 96.94 201 VAL B C 1
ATOM 4528 O O . VAL B 1 201 ? 1.68 35.312 18.75 1 96.94 201 VAL B O 1
ATOM 4531 N N . ILE B 1 202 ? 2.193 33.25 19.406 1 98.31 202 ILE B N 1
ATOM 4532 C CA . ILE B 1 202 ? 1.43 32.625 18.344 1 98.31 202 ILE B CA 1
ATOM 4533 C C . ILE B 1 202 ? 0.316 31.766 18.953 1 98.31 202 ILE B C 1
ATOM 4535 O O . ILE B 1 202 ? 0.584 30.828 19.703 1 98.31 202 ILE B O 1
ATOM 4539 N N . ASN B 1 203 ? -0.922 32.094 18.656 1 97.69 203 ASN B N 1
ATOM 4540 C CA . ASN B 1 203 ? -2.084 31.375 19.156 1 97.69 203 ASN B CA 1
ATOM 4541 C C . ASN B 1 203 ? -2.52 30.281 18.188 1 97.69 203 ASN B C 1
ATOM 4543 O O . ASN B 1 203 ? -3.242 30.547 17.234 1 97.69 203 ASN B O 1
ATOM 4547 N N . CYS B 1 204 ? -2.164 29.062 18.484 1 97.25 204 CYS B N 1
ATOM 4548 C CA . CYS B 1 204 ? -2.555 27.844 17.766 1 97.25 204 CYS B CA 1
ATOM 4549 C C . CYS B 1 204 ? -3.342 26.922 18.688 1 97.25 204 CYS B C 1
ATOM 4551 O O . CYS B 1 204 ? -3.158 25.703 18.641 1 97.25 204 CYS B O 1
ATOM 4553 N N . SER B 1 205 ? -4.223 27.406 19.469 1 94.56 205 SER B N 1
ATOM 4554 C CA . SER B 1 205 ? -4.844 26.672 20.578 1 94.56 205 SER B CA 1
ATOM 4555 C C . SER B 1 205 ? -6.047 25.859 20.094 1 94.56 205 SER B C 1
ATOM 4557 O O . SER B 1 205 ? -6.816 25.344 20.906 1 94.56 205 SER B O 1
ATOM 4559 N N . GLY B 1 206 ? -6.246 25.781 18.734 1 94.06 206 GLY B N 1
ATOM 4560 C CA . GLY B 1 206 ? -7.34 24.969 18.219 1 94.06 206 GLY B CA 1
ATOM 4561 C C . GLY B 1 206 ? -8.695 25.375 18.781 1 94.06 206 GLY B C 1
ATOM 4562 O O . GLY B 1 206 ? -9.055 26.547 18.75 1 94.06 206 GLY B O 1
ATOM 4563 N N . LEU B 1 207 ? -9.398 24.453 19.359 1 92.88 207 LEU B N 1
ATOM 4564 C CA . LEU B 1 207 ? -10.734 24.719 19.891 1 92.88 207 LEU B CA 1
ATOM 4565 C C . LEU B 1 207 ? -10.672 25.656 21.078 1 92.88 207 LEU B C 1
ATOM 4567 O O . LEU B 1 207 ? -11.633 26.375 21.375 1 92.88 207 LEU B O 1
ATOM 4571 N N . GLY B 1 208 ? -9.555 25.625 21.766 1 92.12 208 GLY B N 1
ATOM 4572 C CA . GLY B 1 208 ? -9.391 26.531 22.891 1 92.12 208 GLY B CA 1
ATOM 4573 C C . GLY B 1 208 ? -9.5 28 22.516 1 92.12 208 GLY B C 1
ATOM 4574 O O . GLY B 1 208 ? -9.805 28.844 23.359 1 92.12 208 GLY B O 1
ATOM 4575 N N . ALA B 1 209 ? -9.305 28.266 21.266 1 95.12 209 ALA B N 1
ATOM 4576 C CA . ALA B 1 209 ? -9.344 29.641 20.797 1 95.12 209 ALA B CA 1
ATOM 4577 C C . ALA B 1 209 ? -10.758 30.219 20.891 1 95.12 209 ALA B C 1
ATOM 4579 O O . ALA B 1 209 ? -10.945 31.438 20.953 1 95.12 209 ALA B O 1
ATOM 4580 N N . SER B 1 210 ? -11.734 29.328 20.797 1 94.38 210 SER B N 1
ATOM 4581 C CA . SER B 1 210 ? -13.109 29.797 20.938 1 94.38 210 SER B CA 1
ATOM 4582 C C . SER B 1 210 ? -13.305 30.562 22.234 1 94.38 210 SER B C 1
ATOM 4584 O O . SER B 1 210 ? -13.828 31.688 22.219 1 94.38 210 SER B O 1
ATOM 4586 N N . THR B 1 211 ? -12.859 30.016 23.312 1 91.12 211 THR B N 1
ATOM 4587 C CA . THR B 1 211 ? -12.977 30.641 24.625 1 91.12 211 THR B CA 1
ATOM 4588 C C . THR B 1 211 ? -11.977 31.766 24.781 1 91.12 211 THR B C 1
ATOM 4590 O O . THR B 1 211 ? -12.32 32.875 25.25 1 91.12 211 THR B O 1
ATOM 4593 N N . LEU B 1 212 ? -10.727 31.547 24.422 1 92.69 212 LEU B N 1
ATOM 4594 C CA . LEU B 1 212 ? -9.664 32.531 24.609 1 92.69 212 LEU B CA 1
ATOM 4595 C C . LEU B 1 212 ? -9.977 33.812 23.875 1 92.69 212 LEU B C 1
ATOM 4597 O O . LEU B 1 212 ? -9.75 34.906 24.422 1 92.69 212 LEU B O 1
ATOM 4601 N N . CYS B 1 213 ? -10.516 33.688 22.656 1 94.38 213 CYS B N 1
ATOM 4602 C CA . CYS B 1 213 ? -10.703 34.844 21.797 1 94.38 213 CYS B CA 1
ATOM 4603 C C . CYS B 1 213 ? -12.188 35.188 21.672 1 94.38 213 CYS B C 1
ATOM 4605 O O . CYS B 1 213 ? -12.562 36.062 20.875 1 94.38 213 CYS B O 1
ATOM 4607 N N . ALA B 1 214 ? -13.039 34.531 22.406 1 93.81 214 ALA B N 1
ATOM 4608 C CA . ALA B 1 214 ? -14.484 34.719 22.297 1 93.81 214 ALA B CA 1
ATOM 4609 C C . ALA B 1 214 ? -14.938 34.625 20.844 1 93.81 214 ALA B C 1
ATOM 4611 O O . ALA B 1 214 ? -15.68 35.469 20.359 1 93.81 214 ALA B O 1
ATOM 4612 N N . ASP B 1 215 ? -14.375 33.688 20.156 1 95.44 215 ASP B N 1
ATOM 4613 C CA . ASP B 1 215 ? -14.664 33.5 18.75 1 95.44 215 ASP B CA 1
ATOM 4614 C C . ASP B 1 215 ? -15.812 32.5 18.547 1 95.44 215 ASP B C 1
ATOM 4616 O O . ASP B 1 215 ? -15.594 31.297 18.469 1 95.44 215 ASP B O 1
ATOM 4620 N N . ARG B 1 216 ? -16.953 32.938 18.297 1 95.25 216 ARG B N 1
ATOM 4621 C CA . ARG B 1 216 ? -18.156 32.125 18.188 1 95.25 216 ARG B CA 1
ATOM 4622 C C . ARG B 1 216 ? -18.203 31.406 16.828 1 95.25 216 ARG B C 1
ATOM 4624 O O . ARG B 1 216 ? -18.984 30.469 16.641 1 95.25 216 ARG B O 1
ATOM 4631 N N . LYS B 1 217 ? -17.422 31.812 15.898 1 94.94 217 LYS B N 1
ATOM 4632 C CA . LYS B 1 217 ? -17.391 31.172 14.586 1 94.94 217 LYS B CA 1
ATOM 4633 C C . LYS B 1 217 ? -16.625 29.844 14.641 1 94.94 217 LYS B C 1
ATOM 4635 O O . LYS B 1 217 ? -16.734 29.031 13.734 1 94.94 217 LYS B O 1
ATOM 4640 N N . LEU B 1 218 ? -15.883 29.688 15.664 1 96.94 218 LEU B N 1
ATOM 4641 C CA . LEU B 1 218 ? -15.148 28.453 15.859 1 96.94 218 LEU B CA 1
ATOM 4642 C C . LEU B 1 218 ? -16.016 27.406 16.547 1 96.94 218 LEU B C 1
ATOM 4644 O O . LEU B 1 218 ? -16.469 27.609 17.672 1 96.94 218 LEU B O 1
ATOM 4648 N N . VAL B 1 219 ? -16.266 26.281 15.898 1 96.81 219 VAL B N 1
ATOM 4649 C CA . VAL B 1 219 ? -17.141 25.25 16.453 1 96.81 219 VAL B CA 1
ATOM 4650 C C . VAL B 1 219 ? -16.453 23.891 16.375 1 96.81 219 VAL B C 1
ATOM 4652 O O . VAL B 1 219 ? -15.625 23.656 15.492 1 96.81 219 VAL B O 1
ATOM 4655 N N . PRO B 1 220 ? -16.734 23.031 17.328 1 96.75 220 PRO B N 1
ATOM 4656 C CA . PRO B 1 220 ? -16.234 21.656 17.203 1 96.75 220 PRO B CA 1
ATOM 4657 C C . PRO B 1 220 ? -16.922 20.859 16.094 1 96.75 220 PRO B C 1
ATOM 4659 O O . PRO B 1 220 ? -18.141 20.891 15.984 1 96.75 220 PRO B O 1
ATOM 4662 N N . LEU B 1 221 ? -16.156 20.312 15.281 1 96.56 221 LEU B N 1
ATOM 4663 C CA . LEU B 1 221 ? -16.625 19.344 14.297 1 96.56 221 LEU B CA 1
ATOM 4664 C C . LEU B 1 221 ? -16.188 17.938 14.688 1 96.56 221 LEU B C 1
ATOM 4666 O O . LEU B 1 221 ? -15 17.594 14.586 1 96.56 221 LEU B O 1
ATOM 4670 N N . ARG B 1 222 ? -17.125 17.141 15.117 1 96.19 222 ARG B N 1
ATOM 4671 C CA . ARG B 1 222 ? -16.828 15.805 15.617 1 96.19 222 ARG B CA 1
ATOM 4672 C C . ARG B 1 222 ? -16.547 14.836 14.469 1 96.19 222 ARG B C 1
ATOM 4674 O O . ARG B 1 222 ? -17.328 14.75 13.523 1 96.19 222 ARG B O 1
ATOM 4681 N N . GLY B 1 223 ? -15.367 14.234 14.531 1 95.44 223 GLY B N 1
ATOM 4682 C CA . GLY B 1 223 ? -14.984 13.172 13.617 1 95.44 223 GLY B CA 1
ATOM 4683 C C . GLY B 1 223 ? -14.797 11.836 14.305 1 95.44 223 GLY B C 1
ATOM 4684 O O . GLY B 1 223 ? -14.414 11.773 15.477 1 95.44 223 GLY B O 1
ATOM 4685 N N . ARG B 1 224 ? -15.133 10.766 13.648 1 95.62 224 ARG B N 1
ATOM 4686 C CA . ARG B 1 224 ? -14.945 9.406 14.141 1 95.62 224 ARG B CA 1
ATOM 4687 C C . ARG B 1 224 ? -14.281 8.531 13.086 1 95.62 224 ARG B C 1
ATOM 4689 O O . ARG B 1 224 ? -14.562 8.672 11.891 1 95.62 224 ARG B O 1
ATOM 4696 N N . LEU B 1 225 ? -13.383 7.707 13.523 1 96.19 225 LEU B N 1
ATOM 4697 C CA . LEU B 1 225 ? -12.758 6.738 12.633 1 96.19 225 LEU B CA 1
ATOM 4698 C C . LEU B 1 225 ? -12.453 5.438 13.367 1 96.19 225 LEU B C 1
ATOM 4700 O O . LEU B 1 225 ? -12.508 5.391 14.602 1 96.19 225 LEU B O 1
ATOM 4704 N N . VAL B 1 226 ? -12.281 4.379 12.633 1 97.38 226 VAL B N 1
ATOM 4705 C CA . VAL B 1 226 ? -11.914 3.059 13.133 1 97.38 226 VAL B CA 1
ATOM 4706 C C . VAL B 1 226 ? -10.633 2.59 12.453 1 97.38 226 VAL B C 1
ATOM 4708 O O . VAL B 1 226 ? -10.477 2.725 11.242 1 97.38 226 VAL B O 1
ATOM 4711 N N . ARG B 1 227 ? -9.688 2.131 13.234 1 97.69 227 ARG B N 1
ATOM 4712 C CA . ARG B 1 227 ? -8.492 1.495 12.688 1 97.69 227 ARG B CA 1
ATOM 4713 C C . ARG B 1 227 ? -8.609 -0.024 12.734 1 97.69 227 ARG B C 1
ATOM 4715 O O . ARG B 1 227 ? -8.945 -0.594 13.773 1 97.69 227 ARG B O 1
ATOM 4722 N N . VAL B 1 228 ? -8.312 -0.631 11.602 1 98.44 228 VAL B N 1
ATOM 4723 C CA . VAL B 1 228 ? -8.391 -2.086 11.531 1 98.44 228 VAL B CA 1
ATOM 4724 C C . VAL B 1 228 ? -7.059 -2.656 11.055 1 98.44 228 VAL B C 1
ATOM 4726 O O . VAL B 1 228 ? -6.27 -1.955 10.414 1 98.44 228 VAL B O 1
ATOM 4729 N N . GLY B 1 229 ? -6.805 -3.896 11.469 1 97.94 229 GLY B N 1
ATOM 4730 C CA . GLY B 1 229 ? -5.66 -4.613 10.938 1 97.94 229 GLY B CA 1
ATOM 4731 C C . GLY B 1 229 ? -5.898 -5.18 9.547 1 97.94 229 GLY B C 1
ATOM 4732 O O . GLY B 1 229 ? -6.68 -6.117 9.383 1 97.94 229 GLY B O 1
ATOM 4733 N N . ALA B 1 230 ? -5.258 -4.676 8.523 1 97.81 230 ALA B N 1
ATOM 4734 C CA . ALA B 1 230 ? -5.348 -5.121 7.133 1 97.81 230 ALA B CA 1
ATOM 4735 C C . ALA B 1 230 ? -4.066 -4.797 6.371 1 97.81 230 ALA B C 1
ATOM 4737 O O . ALA B 1 230 ? -4.086 -4.027 5.406 1 97.81 230 ALA B O 1
ATOM 4738 N N . PRO B 1 231 ? -2.971 -5.453 6.766 1 96.94 231 PRO B N 1
ATOM 4739 C CA . PRO B 1 231 ? -1.664 -5.105 6.199 1 96.94 231 PRO B CA 1
ATOM 4740 C C . PRO B 1 231 ? -1.583 -5.371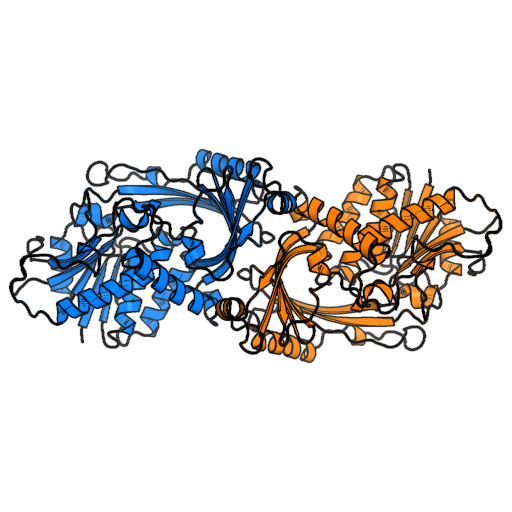 4.695 1 96.94 231 PRO B C 1
ATOM 4742 O O . PRO B 1 231 ? -0.646 -4.918 4.035 1 96.94 231 PRO B O 1
ATOM 4745 N N . TRP B 1 232 ? -2.588 -6.059 4.098 1 96.94 232 TRP B N 1
ATOM 4746 C CA . TRP B 1 232 ? -2.629 -6.387 2.678 1 96.94 232 TRP B CA 1
ATOM 4747 C C . TRP B 1 232 ? -3.236 -5.246 1.87 1 96.94 232 TRP B C 1
ATOM 4749 O O . TRP B 1 232 ? -3.189 -5.254 0.638 1 96.94 232 TRP B O 1
ATOM 4759 N N . MET B 1 233 ? -3.879 -4.273 2.486 1 97.75 233 MET B N 1
ATOM 4760 C CA . MET B 1 233 ? -4.469 -3.137 1.785 1 97.75 233 MET B CA 1
ATOM 4761 C C . MET B 1 233 ? -3.389 -2.154 1.338 1 97.75 233 MET B C 1
ATOM 4763 O O . MET B 1 233 ? -2.719 -1.542 2.17 1 97.75 233 MET B O 1
ATOM 4767 N N . LYS B 1 234 ? -3.246 -1.941 0.013 1 98.06 234 LYS B N 1
ATOM 4768 C CA . LYS B 1 234 ? -2.102 -1.178 -0.477 1 98.06 234 LYS B CA 1
ATOM 4769 C C . LYS B 1 234 ? -2.555 0.085 -1.204 1 98.06 234 LYS B C 1
ATOM 4771 O O . LYS B 1 234 ? -1.726 0.855 -1.694 1 98.06 234 LYS B O 1
ATOM 4776 N N . PHE B 1 235 ? -3.805 0.351 -1.35 1 98.06 235 PHE B N 1
ATOM 4777 C CA . PHE B 1 235 ? -4.336 1.609 -1.857 1 98.06 235 PHE B CA 1
ATOM 4778 C C . PHE B 1 235 ? -5.508 2.086 -1.007 1 98.06 235 PHE B C 1
ATOM 4780 O O . PHE B 1 235 ? -6.148 1.287 -0.321 1 98.06 235 PHE B O 1
ATOM 4787 N N . GLY B 1 236 ? -5.727 3.371 -1.006 1 98.38 236 GLY B N 1
ATOM 4788 C CA . GLY B 1 236 ? -6.863 3.939 -0.299 1 98.38 236 GLY B CA 1
ATOM 4789 C C . GLY B 1 236 ? -8.008 4.316 -1.218 1 98.38 236 GLY B C 1
ATOM 4790 O O . GLY B 1 236 ? -7.859 4.305 -2.441 1 98.38 236 GLY B O 1
ATOM 4791 N N . PHE B 1 237 ? -9.125 4.633 -0.633 1 98.56 237 PHE B N 1
ATOM 4792 C CA . PHE B 1 237 ? -10.227 5.191 -1.409 1 98.56 237 PHE B CA 1
ATOM 4793 C C . PHE B 1 237 ? -11.031 6.172 -0.571 1 98.56 237 PHE B C 1
ATOM 4795 O O . PHE B 1 237 ? -11.008 6.113 0.66 1 98.56 237 PHE B O 1
ATOM 4802 N N . TYR B 1 238 ? -11.602 7.098 -1.174 1 98 238 TYR B N 1
ATOM 4803 C CA . TYR B 1 238 ? -12.562 8.07 -0.674 1 98 238 TYR B CA 1
ATOM 4804 C C . TYR B 1 238 ? -13.789 8.133 -1.574 1 98 238 TYR B C 1
ATOM 4806 O O . TYR B 1 238 ? -13.672 8.25 -2.795 1 98 238 TYR B O 1
ATOM 4814 N N . GLY B 1 239 ? -14.977 7.98 -0.989 1 97 239 GLY B N 1
ATOM 4815 C CA . GLY B 1 239 ? -16.172 7.898 -1.819 1 97 239 GLY B CA 1
ATOM 4816 C C . GLY B 1 239 ? -17.375 8.562 -1.191 1 97 239 GLY B C 1
ATOM 4817 O O . GLY B 1 239 ? -17.25 9.445 -0.345 1 97 239 GLY B O 1
ATOM 4818 N N . PRO B 1 240 ? -18.609 8.242 -1.655 1 95.62 240 PRO B N 1
ATOM 4819 C CA . PRO B 1 240 ? -19.859 8.836 -1.2 1 95.62 240 PRO B CA 1
ATOM 4820 C C . PRO B 1 240 ? -20.047 8.75 0.313 1 95.62 240 PRO B C 1
ATOM 4822 O O . PRO B 1 240 ? -19.609 7.77 0.933 1 95.62 240 PRO B O 1
ATOM 4825 N N . HIS B 1 241 ? -20.656 9.773 0.896 1 93.25 241 HIS B N 1
ATOM 4826 C CA . HIS B 1 241 ? -20.984 9.836 2.314 1 93.25 241 HIS B CA 1
ATOM 4827 C C . HIS B 1 241 ? -19.734 9.867 3.178 1 93.25 241 HIS B C 1
ATOM 4829 O O . HIS B 1 241 ? -19.703 9.266 4.25 1 93.25 241 HIS B O 1
ATOM 4835 N N . ASP B 1 242 ? -18.672 10.438 2.652 1 93.75 242 ASP B N 1
ATOM 4836 C CA . ASP B 1 242 ? -17.406 10.625 3.348 1 93.75 242 ASP B CA 1
ATOM 4837 C C . ASP B 1 242 ? -16.812 9.281 3.771 1 93.75 242 ASP B C 1
ATOM 4839 O O . ASP B 1 242 ? -16.109 9.195 4.781 1 93.75 242 ASP B O 1
ATOM 4843 N N . THR B 1 243 ? -17.203 8.227 3.029 1 97.31 243 THR B N 1
ATOM 4844 C CA . THR B 1 243 ? -16.641 6.914 3.312 1 97.31 243 THR B CA 1
ATOM 4845 C C . THR B 1 243 ? -15.203 6.82 2.803 1 97.31 243 THR B C 1
ATOM 4847 O O . THR B 1 243 ? -14.93 7.148 1.647 1 97.31 243 THR B O 1
ATOM 4850 N N . TYR B 1 244 ? -14.32 6.395 3.717 1 98.25 244 TYR B N 1
ATOM 4851 C CA . TYR B 1 244 ? -12.953 6.266 3.219 1 98.25 244 TYR B CA 1
ATOM 4852 C C . TYR B 1 244 ? -12.234 5.105 3.895 1 98.25 244 TYR B C 1
ATOM 4854 O O . TYR B 1 244 ? -12.625 4.68 4.984 1 98.25 244 TYR B O 1
ATOM 4862 N N . ALA B 1 245 ? -11.281 4.555 3.262 1 98.69 245 ALA B N 1
ATOM 4863 C CA . ALA B 1 245 ? -10.258 3.643 3.758 1 98.69 245 ALA B CA 1
ATOM 4864 C C . ALA B 1 245 ? -8.859 4.117 3.361 1 98.69 245 ALA B C 1
ATOM 4866 O O . ALA B 1 245 ? -8.562 4.262 2.174 1 98.69 245 ALA B O 1
ATOM 4867 N N . TYR B 1 246 ? -8.039 4.41 4.34 1 98.62 246 TYR B N 1
ATOM 4868 C CA . TYR B 1 246 ? -6.672 4.875 4.109 1 98.62 246 TYR B CA 1
ATOM 4869 C C . TYR B 1 246 ? -5.66 3.912 4.719 1 98.62 246 TYR B C 1
ATOM 4871 O O . TYR B 1 246 ? -5.578 3.777 5.941 1 98.62 246 TYR B O 1
ATOM 4879 N N . PRO B 1 247 ? -4.898 3.209 3.873 1 98.38 247 PRO B N 1
ATOM 4880 C CA . PRO B 1 247 ? -3.809 2.422 4.453 1 98.38 247 PRO B CA 1
ATOM 4881 C C . PRO B 1 247 ? -2.77 3.285 5.164 1 98.38 247 PRO B C 1
ATOM 4883 O O . PRO B 1 247 ? -2.037 4.035 4.516 1 98.38 247 PRO B O 1
ATOM 4886 N N . ALA B 1 248 ? -2.768 3.139 6.449 1 97.81 248 ALA B N 1
ATOM 4887 C CA . ALA B 1 248 ? -1.798 3.846 7.285 1 97.81 248 ALA B CA 1
ATOM 4888 C C . ALA B 1 248 ? -0.536 3.014 7.484 1 97.81 248 ALA B C 1
ATOM 4890 O O . ALA B 1 248 ? -0.351 1.986 6.828 1 97.81 248 ALA B O 1
ATOM 4891 N N . ARG B 1 249 ? 0.393 3.512 8.289 1 96.56 249 ARG B N 1
ATOM 4892 C CA . ARG B 1 249 ? 1.668 2.828 8.484 1 96.56 249 ARG B CA 1
ATOM 4893 C C . ARG B 1 249 ? 1.459 1.446 9.094 1 96.56 249 ARG B C 1
ATOM 4895 O O . ARG B 1 249 ? 2.045 0.464 8.641 1 96.56 249 ARG B O 1
ATOM 4902 N N . ASP B 1 250 ? 0.586 1.34 10.109 1 96.06 250 ASP B N 1
ATOM 4903 C CA . ASP B 1 250 ? 0.511 0.093 10.867 1 96.06 250 ASP B CA 1
ATOM 4904 C C . ASP B 1 250 ? -0.922 -0.434 10.914 1 96.06 250 ASP B C 1
ATOM 4906 O O . ASP B 1 250 ? -1.219 -1.375 11.656 1 96.06 250 ASP B O 1
ATOM 4910 N N . SER B 1 251 ? -1.823 0.197 10.242 1 97.75 251 SER B N 1
ATOM 4911 C CA . SER B 1 251 ? -3.24 -0.149 10.188 1 97.75 251 SER B CA 1
ATOM 4912 C C . SER B 1 251 ? -3.91 0.458 8.961 1 97.75 251 SER B C 1
ATOM 4914 O O . SER B 1 251 ? -3.242 1.052 8.117 1 97.75 251 SER B O 1
ATOM 4916 N N . VAL B 1 252 ? -5.156 0.205 8.836 1 98.62 252 VAL B N 1
ATOM 4917 C CA . VAL B 1 252 ? -5.984 0.893 7.852 1 98.62 252 VAL B CA 1
ATOM 4918 C C . VAL B 1 252 ? -7.039 1.737 8.562 1 98.62 252 VAL B C 1
ATOM 4920 O O . VAL B 1 252 ? -7.734 1.251 9.453 1 98.62 252 VAL B O 1
ATOM 4923 N N . ILE B 1 253 ? -7.133 2.988 8.219 1 98.62 253 ILE B N 1
ATOM 4924 C CA . ILE B 1 253 ? -8.062 3.918 8.852 1 98.62 253 ILE B CA 1
ATOM 4925 C C . ILE B 1 253 ? -9.375 3.953 8.07 1 98.62 253 ILE B C 1
ATOM 4927 O O . ILE B 1 253 ? -9.383 4.27 6.879 1 98.62 253 ILE B O 1
ATOM 4931 N N . LEU B 1 254 ? -10.438 3.596 8.695 1 98.62 254 LEU B N 1
ATOM 4932 C CA . LEU B 1 254 ? -11.766 3.609 8.094 1 98.62 254 LEU B CA 1
ATOM 4933 C C . LEU B 1 254 ? -12.609 4.75 8.664 1 98.62 254 LEU B C 1
ATOM 4935 O O . LEU B 1 254 ? -12.602 4.984 9.875 1 98.62 254 LEU B O 1
ATOM 4939 N N . GLY B 1 255 ? -13.328 5.461 7.754 1 96.75 255 GLY B N 1
ATOM 4940 C CA . GLY B 1 255 ? -14.211 6.543 8.156 1 96.75 255 GLY B CA 1
ATOM 4941 C C . GLY B 1 255 ? -15.289 6.848 7.129 1 96.75 255 GLY B C 1
ATOM 4942 O O . GLY B 1 255 ? -15.414 6.145 6.125 1 96.75 255 GLY B O 1
ATOM 4943 N N . GLY B 1 256 ? -15.953 7.973 7.25 1 86.06 256 GLY B N 1
ATOM 4944 C CA . GLY B 1 256 ? -15.805 8.836 8.414 1 86.06 256 GLY B CA 1
ATOM 4945 C C . GLY B 1 256 ? -17.094 9.547 8.789 1 86.06 256 GLY B C 1
ATOM 4946 O O . GLY B 1 256 ? -18.156 9.258 8.242 1 86.06 256 GLY B O 1
ATOM 4947 N N . PHE B 1 257 ? -16.969 10.359 9.828 1 87.5 257 PHE B N 1
ATOM 4948 C CA . PHE B 1 257 ? -18.078 11.148 10.336 1 87.5 257 PHE B CA 1
ATOM 4949 C C . PHE B 1 257 ? -17.719 12.625 10.406 1 87.5 257 PHE B C 1
ATOM 4951 O O . PHE B 1 257 ? -16.578 12.969 10.703 1 87.5 257 PHE B O 1
ATOM 4958 N N . ARG B 1 258 ? -18.609 13.438 10 1 90.38 258 ARG B N 1
ATOM 4959 C CA . ARG B 1 258 ? -18.562 14.883 10.227 1 90.38 258 ARG B CA 1
ATOM 4960 C C . ARG B 1 258 ? -19.859 15.375 10.867 1 90.38 258 ARG B C 1
ATOM 4962 O O . ARG B 1 258 ? -20.906 15.422 10.219 1 90.38 258 ARG B O 1
ATOM 4969 N N . GLU B 1 259 ? -19.703 15.734 12.141 1 93.12 259 GLU B N 1
ATOM 4970 C CA . GLU B 1 259 ? -20.875 16.172 12.906 1 93.12 259 GLU B CA 1
ATOM 4971 C C . GLU B 1 259 ? -20.594 17.5 13.617 1 93.12 259 GLU B C 1
ATOM 4973 O O . GLU B 1 259 ? -19.969 17.516 14.68 1 93.12 259 GLU B O 1
ATOM 4978 N N . PRO B 1 260 ? -21.109 18.531 13.109 1 93.75 260 PRO B N 1
ATOM 4979 C CA . PRO B 1 260 ? -20.906 19.812 13.789 1 93.75 260 PRO B CA 1
ATOM 4980 C C . PRO B 1 260 ? -21.609 19.859 15.148 1 93.75 260 PRO B C 1
ATOM 4982 O O . PRO B 1 260 ? -22.703 19.344 15.305 1 93.75 260 PRO B O 1
ATOM 4985 N N . LEU B 1 261 ? -20.953 20.406 16.094 1 95.75 261 LEU B N 1
ATOM 4986 C CA . LEU B 1 261 ? -21.484 20.672 17.422 1 95.75 261 LEU B CA 1
ATOM 4987 C C . LEU B 1 261 ? -21.609 22.172 17.656 1 95.75 261 LEU B C 1
ATOM 4989 O O . LEU B 1 261 ? -21 22.984 16.938 1 95.75 261 LEU B O 1
ATOM 4993 N N . PRO B 1 262 ? -22.391 22.547 18.641 1 95.12 262 PRO B N 1
ATOM 4994 C CA . PRO B 1 262 ? -22.5 23.969 18.938 1 95.12 262 PRO B CA 1
ATOM 4995 C C . PRO B 1 262 ? -21.188 24.562 19.453 1 95.12 262 PRO B C 1
ATOM 4997 O O . PRO B 1 262 ? -20.344 23.844 19.969 1 95.12 262 PRO B O 1
ATOM 5000 N N . CYS B 1 263 ? -21.125 25.859 19.266 1 95.44 263 CYS B N 1
ATOM 5001 C CA . CYS B 1 263 ? -19.969 26.578 19.766 1 95.44 263 CYS B CA 1
ATOM 5002 C C . CYS B 1 263 ? -19.75 26.281 21.25 1 95.44 263 CYS B C 1
ATOM 5004 O O . CYS B 1 263 ? -20.703 26.219 22.031 1 95.44 263 CYS B O 1
ATOM 5006 N N . THR B 1 264 ? -18.547 26.172 21.625 1 93.56 264 THR B N 1
ATOM 5007 C CA . THR B 1 264 ? -18.219 25.75 22.969 1 93.56 264 THR B CA 1
ATOM 5008 C C . THR B 1 264 ? -18.547 26.844 23.984 1 93.56 264 THR B C 1
ATOM 5010 O O . THR B 1 264 ? -18.766 26.562 25.156 1 93.56 264 THR B O 1
ATOM 5013 N N . ILE B 1 265 ? -18.531 28.109 23.531 1 93.12 265 ILE B N 1
ATOM 5014 C CA . ILE B 1 265 ? -18.891 29.234 24.391 1 93.12 265 ILE B CA 1
ATOM 5015 C C . ILE B 1 265 ? -20.344 29.094 24.828 1 93.12 265 ILE B C 1
ATOM 5017 O O . ILE B 1 265 ? -20.672 29.359 25.984 1 93.12 265 ILE B O 1
ATOM 5021 N N . ASP B 1 266 ? -21.125 28.594 23.953 1 94.25 266 ASP B N 1
ATOM 5022 C CA . ASP B 1 266 ? -22.562 28.469 24.203 1 94.25 266 ASP B CA 1
ATOM 5023 C C . ASP B 1 266 ? -22.891 27.109 24.828 1 94.25 266 ASP B C 1
ATOM 5025 O O . ASP B 1 266 ? -23.859 26.984 25.578 1 94.25 266 ASP B O 1
ATOM 5029 N N . SER B 1 267 ? -22.188 26.141 24.453 1 94.12 267 SER B N 1
ATOM 5030 C CA . SER B 1 267 ? -22.391 24.781 24.922 1 94.12 267 SER B CA 1
ATOM 5031 C C . SER B 1 267 ? -21.062 24.109 25.266 1 94.12 267 SER B C 1
ATOM 5033 O O . SER B 1 267 ? -20.469 23.422 24.406 1 94.12 267 SER B O 1
ATOM 5035 N N . PRO B 1 268 ? -20.656 24.203 26.469 1 91.19 268 PRO B N 1
ATOM 5036 C CA . PRO B 1 268 ? -19.375 23.609 26.859 1 91.19 268 PRO B CA 1
ATOM 5037 C C . PRO B 1 268 ? -19.297 22.125 26.531 1 91.19 268 PRO B C 1
ATOM 5039 O O . PRO B 1 268 ? -20.281 21.406 26.625 1 91.19 268 PRO B O 1
ATOM 5042 N N . LEU B 1 269 ? -18.062 21.656 26.188 1 91.06 269 LEU B N 1
ATOM 5043 C CA . LEU B 1 269 ? -17.828 20.281 25.797 1 91.06 269 LEU B CA 1
ATOM 5044 C C . LEU B 1 269 ? -18.047 19.328 26.969 1 91.06 269 LEU B C 1
ATOM 5046 O O . LEU B 1 269 ? -17.734 19.672 28.109 1 91.06 269 LEU B O 1
ATOM 5050 N N . ARG B 1 270 ? -18.688 18.062 26.734 1 90.81 270 ARG B N 1
ATOM 5051 C CA . ARG B 1 270 ? -18.891 16.984 27.688 1 90.81 270 ARG B CA 1
ATOM 5052 C C . ARG B 1 270 ? -18.078 15.758 27.312 1 90.81 270 ARG B C 1
ATOM 5054 O O . ARG B 1 270 ? -17.719 15.57 26.141 1 90.81 270 ARG B O 1
ATOM 5061 N N . PRO B 1 271 ? -17.672 15.039 28.25 1 88.88 271 PRO B N 1
ATOM 5062 C CA . PRO B 1 271 ? -16.906 13.828 27.969 1 88.88 271 PRO B CA 1
ATOM 5063 C C . PRO B 1 271 ? -17.531 12.953 26.891 1 88.88 271 PRO B C 1
ATOM 5065 O O . PRO B 1 271 ? -16.828 12.312 26.125 1 88.88 271 PRO B O 1
ATOM 5068 N N . GLU B 1 272 ? -18.75 12.906 26.828 1 90.81 272 GLU B N 1
ATOM 5069 C CA . GLU B 1 272 ? -19.484 12.086 25.859 1 90.81 272 GLU B CA 1
ATOM 5070 C C . GLU B 1 272 ? -19.234 12.555 24.438 1 90.81 272 GLU B C 1
ATOM 5072 O O . GLU B 1 272 ? -19.438 11.805 23.484 1 90.81 272 GLU B O 1
ATOM 5077 N N . ASP B 1 273 ? -18.891 13.812 24.359 1 91.94 273 ASP B N 1
ATOM 5078 C CA . ASP B 1 273 ? -18.656 14.383 23.031 1 91.94 273 ASP B CA 1
ATOM 5079 C C . ASP B 1 273 ? -17.469 13.727 22.344 1 91.94 273 ASP B C 1
ATOM 5081 O O . ASP B 1 273 ? -17.375 13.719 21.125 1 91.94 273 ASP B O 1
ATOM 5085 N N . THR B 1 274 ? -16.562 13.148 23.109 1 91.12 274 THR B N 1
ATOM 5086 C CA . THR B 1 274 ? -15.359 12.555 22.531 1 91.12 274 THR B CA 1
ATOM 5087 C C . THR B 1 274 ? -15.32 11.047 22.797 1 91.12 274 THR B C 1
ATOM 5089 O O . THR B 1 274 ? -14.328 10.383 22.5 1 91.12 274 THR B O 1
ATOM 5092 N N . ALA B 1 275 ? -16.344 10.5 23.391 1 91.38 275 ALA B N 1
ATOM 5093 C CA . ALA B 1 275 ? -16.391 9.07 23.688 1 91.38 275 ALA B CA 1
ATOM 5094 C C . ALA B 1 275 ? -16.562 8.258 22.406 1 91.38 275 ALA B C 1
ATOM 5096 O O . ALA B 1 275 ? -17.25 8.695 21.469 1 91.38 275 ALA B O 1
ATOM 5097 N N . PRO B 1 276 ? -15.898 7.113 22.391 1 87.81 276 PRO B N 1
ATOM 5098 C CA . PRO B 1 276 ? -16.156 6.23 21.25 1 87.81 276 PRO B CA 1
ATOM 5099 C C . PRO B 1 276 ? -17.625 5.816 21.156 1 87.81 276 PRO B C 1
ATOM 5101 O O . PRO B 1 276 ? -18.328 5.789 22.172 1 87.81 276 PRO B O 1
ATOM 5104 N N . SER B 1 277 ? -18.109 5.559 20.016 1 90.75 277 SER B N 1
ATOM 5105 C CA . SER B 1 277 ? -19.484 5.141 19.75 1 90.75 277 SER B CA 1
ATOM 5106 C C . SER B 1 277 ? -19.531 3.826 18.984 1 90.75 277 SER B C 1
ATOM 5108 O O . SER B 1 277 ? -19.156 3.779 17.797 1 90.75 277 SER B O 1
ATOM 5110 N N . GLY B 1 278 ? -20.016 2.822 19.594 1 92.88 278 GLY B N 1
ATOM 5111 C CA . GLY B 1 278 ? -20.188 1.551 18.906 1 92.88 278 GLY B CA 1
ATOM 5112 C C . GLY B 1 278 ? -21.078 1.649 17.688 1 92.88 278 GLY B C 1
ATOM 5113 O O . GLY B 1 278 ? -20.828 0.994 16.672 1 92.88 278 GLY B O 1
ATOM 5114 N N . GLU B 1 279 ? -22.094 2.441 17.797 1 94.44 279 GLU B N 1
ATOM 5115 C CA . GLU B 1 279 ? -23 2.666 16.672 1 94.44 279 GLU B CA 1
ATOM 5116 C C . GLU B 1 279 ? -22.266 3.301 15.5 1 94.44 279 GLU B C 1
ATOM 5118 O O . GLU B 1 279 ? -22.484 2.912 14.344 1 94.44 279 GLU B O 1
ATOM 5123 N N . ALA B 1 280 ? -21.469 4.281 15.828 1 94.31 280 ALA B N 1
ATOM 5124 C CA . ALA B 1 280 ? -20.688 4.926 14.773 1 94.31 280 ALA B CA 1
ATOM 5125 C C . ALA B 1 280 ? -19.734 3.932 14.109 1 94.31 280 ALA B C 1
ATOM 5127 O O . ALA B 1 280 ? -19.578 3.939 12.883 1 94.31 280 ALA B O 1
ATOM 5128 N N . THR B 1 281 ? -19.172 3.08 14.891 1 96.75 281 THR B N 1
ATOM 5129 C CA . THR B 1 281 ? -18.266 2.059 14.375 1 96.75 281 THR B CA 1
ATOM 5130 C C . THR B 1 281 ? -19 1.114 13.43 1 96.75 281 THR B C 1
ATOM 5132 O O . THR B 1 281 ? -18.531 0.842 12.32 1 96.75 281 THR B O 1
ATOM 5135 N N . LYS B 1 282 ? -20.125 0.645 13.82 1 97.38 282 LYS B N 1
ATOM 5136 C CA . LYS B 1 282 ? -20.922 -0.242 12.984 1 97.38 282 LYS B CA 1
ATOM 5137 C C . LYS B 1 282 ? -21.312 0.437 11.672 1 97.38 282 LYS B C 1
ATOM 5139 O O . LYS B 1 282 ? -21.281 -0.188 10.609 1 97.38 282 LYS B O 1
ATOM 5144 N N . ASN B 1 283 ? -21.688 1.69 11.789 1 97.56 283 ASN B N 1
ATOM 5145 C CA . ASN B 1 283 ? -22.047 2.463 10.609 1 97.56 283 ASN B CA 1
ATOM 5146 C C . ASN B 1 283 ? -20.875 2.557 9.625 1 97.56 283 ASN B C 1
ATOM 5148 O O . ASN B 1 283 ? -21.062 2.334 8.43 1 97.56 283 ASN B O 1
ATOM 5152 N N . ILE B 1 284 ? -19.719 2.822 10.109 1 97.75 284 ILE B N 1
ATOM 5153 C CA . ILE B 1 284 ? -18.516 2.943 9.281 1 97.75 284 ILE B CA 1
ATOM 5154 C C . ILE B 1 284 ? -18.234 1.609 8.594 1 97.75 284 ILE B C 1
ATOM 5156 O O . ILE B 1 284 ? -18.031 1.56 7.379 1 97.75 284 ILE B O 1
ATOM 5160 N N . LEU B 1 285 ? -18.25 0.513 9.352 1 98.19 285 LEU B N 1
ATOM 5161 C CA . LEU B 1 285 ? -17.922 -0.805 8.82 1 98.19 285 LEU B CA 1
ATOM 5162 C C . LEU B 1 285 ? -18.938 -1.223 7.762 1 98.19 285 LEU B C 1
ATOM 5164 O O . LEU B 1 285 ? -18.578 -1.823 6.746 1 98.19 285 LEU B O 1
ATOM 5168 N N . ASN B 1 286 ? -20.203 -0.859 7.973 1 97.81 286 ASN B N 1
ATOM 5169 C CA . ASN B 1 286 ? -21.25 -1.174 7 1 97.81 286 ASN B CA 1
ATOM 5170 C C . ASN B 1 286 ? -21.047 -0.417 5.691 1 97.81 286 ASN B C 1
ATOM 5172 O O . ASN B 1 286 ? -21.219 -0.979 4.609 1 97.81 286 ASN B O 1
ATOM 5176 N N . ARG B 1 287 ? -20.703 0.828 5.77 1 98 287 ARG B N 1
ATOM 5177 C CA . ARG B 1 287 ? -20.453 1.613 4.566 1 98 287 ARG B CA 1
ATOM 5178 C C . ARG B 1 287 ? -19.25 1.065 3.795 1 98 287 ARG B C 1
ATOM 5180 O O . ARG B 1 287 ? -19.266 1.032 2.562 1 98 287 ARG B O 1
ATOM 5187 N N . ILE B 1 288 ? -18.25 0.635 4.535 1 98.25 288 ILE B N 1
ATOM 5188 C CA . ILE B 1 288 ? -17.078 0.04 3.893 1 98.25 288 ILE B CA 1
ATOM 5189 C C . ILE B 1 288 ? -17.484 -1.242 3.17 1 98.25 288 ILE B C 1
ATOM 5191 O O . ILE B 1 288 ? -17.094 -1.47 2.025 1 98.25 288 ILE B O 1
ATOM 5195 N N . LYS B 1 289 ? -18.266 -2.055 3.822 1 97.5 289 LYS B N 1
ATOM 5196 C CA . LYS B 1 289 ? -18.734 -3.314 3.256 1 97.5 289 LYS B CA 1
ATOM 5197 C C . LYS B 1 289 ? -19.469 -3.084 1.943 1 97.5 289 LYS B C 1
ATOM 5199 O O . LYS B 1 289 ? -19.328 -3.861 0.998 1 97.5 289 LYS B O 1
ATOM 5204 N N . TYR B 1 290 ? -20.188 -2.002 1.894 1 96.38 290 TYR B N 1
ATOM 5205 C CA . TYR B 1 290 ? -20.984 -1.695 0.71 1 96.38 290 TYR B CA 1
ATOM 5206 C C . TYR B 1 290 ? -20.109 -1.084 -0.385 1 96.38 290 TYR B C 1
ATOM 5208 O O . TYR B 1 290 ? -20.422 -1.227 -1.573 1 96.38 290 TYR B O 1
ATOM 5216 N N . MET B 1 291 ? -19.078 -0.423 -0.032 1 97.12 291 MET B N 1
ATOM 5217 C CA . MET B 1 291 ? -18.219 0.314 -0.959 1 97.12 291 MET B CA 1
ATOM 5218 C C . MET B 1 291 ? -17.234 -0.621 -1.652 1 97.12 291 MET B C 1
ATOM 5220 O O . MET B 1 291 ? -16.922 -0.431 -2.828 1 97.12 291 MET B O 1
ATOM 5224 N N . TRP B 1 292 ? -16.766 -1.642 -0.958 1 97.19 292 TRP B N 1
ATOM 5225 C CA . TRP B 1 292 ? -15.68 -2.496 -1.432 1 97.19 292 TRP B CA 1
ATOM 5226 C C . TRP B 1 292 ? -15.883 -3.939 -0.988 1 97.19 292 TRP B C 1
ATOM 5228 O O . TRP B 1 292 ? -16.109 -4.207 0.196 1 97.19 292 TRP B O 1
ATOM 5238 N N . LEU B 1 293 ? -15.742 -4.879 -1.856 1 95.56 293 LEU B N 1
ATOM 5239 C CA . LEU B 1 293 ? -16.156 -6.266 -1.692 1 95.56 293 LEU B CA 1
ATOM 5240 C C . LEU B 1 293 ? -15.195 -7.027 -0.794 1 95.56 293 LEU B C 1
ATOM 5242 O O . LEU B 1 293 ? -15.578 -7.992 -0.13 1 95.56 293 LEU B O 1
ATOM 5246 N N . GLY B 1 294 ? -13.969 -6.68 -0.736 1 94.88 294 GLY B N 1
ATOM 5247 C CA . GLY B 1 294 ? -12.953 -7.422 -0.003 1 94.88 294 GLY B CA 1
ATOM 5248 C C . GLY B 1 294 ? -13.211 -7.465 1.492 1 94.88 294 GLY B C 1
ATOM 5249 O O . GLY B 1 294 ? -14.25 -6.992 1.963 1 94.88 294 GLY B O 1
ATOM 5250 N N . PRO B 1 295 ? -12.336 -7.988 2.275 1 96.56 295 PRO B N 1
ATOM 5251 C CA . PRO B 1 295 ? -12.586 -8.297 3.686 1 96.56 295 PRO B CA 1
ATOM 5252 C C . PRO B 1 295 ? -12.227 -7.145 4.617 1 96.56 295 PRO B C 1
ATOM 5254 O O . PRO B 1 295 ? -12.055 -7.348 5.824 1 96.56 295 PRO B O 1
ATOM 5257 N N . LEU B 1 296 ? -12.094 -6.039 4.125 1 97.12 296 LEU B N 1
ATOM 5258 C CA . LEU B 1 296 ? -11.625 -4.906 4.914 1 97.12 296 LEU B CA 1
ATOM 5259 C C . LEU B 1 296 ? -12.547 -4.645 6.102 1 97.12 296 LEU B C 1
ATOM 5261 O O . LEU B 1 296 ? -12.078 -4.406 7.215 1 97.12 296 LEU B O 1
ATOM 5265 N N . SER B 1 297 ? -13.883 -4.691 5.883 1 96.81 297 SER B N 1
ATOM 5266 C CA . SER B 1 297 ? -14.875 -4.383 6.914 1 96.81 297 SER B CA 1
ATOM 5267 C C . SER B 1 297 ? -14.867 -5.438 8.016 1 96.81 297 SER B C 1
ATOM 5269 O O . SER B 1 297 ? -15.438 -5.223 9.086 1 96.81 297 SER B O 1
ATOM 5271 N N . GLN B 1 298 ? -14.164 -6.543 7.797 1 95.44 298 GLN B N 1
ATOM 5272 C CA . GLN B 1 298 ? -14.125 -7.629 8.773 1 95.44 298 GLN B CA 1
ATOM 5273 C C . GLN B 1 298 ? -12.758 -7.707 9.445 1 95.44 298 GLN B C 1
ATOM 5275 O O . GLN B 1 298 ? -12.492 -8.641 10.211 1 95.44 298 GLN B O 1
ATOM 5280 N N . GLY B 1 299 ? -11.891 -6.781 9.148 1 95.75 299 GLY B N 1
ATOM 5281 C CA . GLY B 1 299 ? -10.578 -6.773 9.773 1 95.75 299 GLY B CA 1
ATOM 5282 C C . GLY B 1 299 ? -10.641 -6.574 11.281 1 95.75 299 GLY B C 1
ATOM 5283 O O . GLY B 1 299 ? -11.594 -5.984 11.797 1 95.75 299 GLY B O 1
ATOM 5284 N N . PRO B 1 300 ? -9.664 -7.09 11.992 1 97.31 300 PRO B N 1
ATOM 5285 C CA . PRO B 1 300 ? -9.641 -6.875 13.438 1 97.31 300 PRO B CA 1
ATOM 5286 C C . PRO B 1 300 ? -9.555 -5.398 13.812 1 97.31 300 PRO B C 1
ATOM 5288 O O . PRO B 1 300 ? -8.68 -4.68 13.32 1 97.31 300 PRO B O 1
ATOM 5291 N N . ILE B 1 301 ? -10.398 -4.926 14.727 1 97.75 301 ILE B N 1
ATOM 5292 C CA . ILE B 1 301 ? -10.422 -3.537 15.172 1 97.75 301 ILE B CA 1
ATOM 5293 C C . ILE B 1 301 ? -9.258 -3.285 16.125 1 97.75 301 ILE B C 1
ATOM 5295 O O . ILE B 1 301 ? -9.109 -3.982 17.125 1 97.75 301 ILE B O 1
ATOM 5299 N N . ILE B 1 302 ? -8.484 -2.33 15.844 1 97.5 302 ILE B N 1
ATOM 5300 C CA . ILE B 1 302 ? -7.316 -1.962 16.641 1 97.5 302 ILE B CA 1
ATOM 5301 C C . ILE B 1 302 ? -7.645 -0.757 17.516 1 97.5 302 ILE B C 1
ATOM 5303 O O . ILE B 1 302 ? -7.16 -0.656 18.641 1 97.5 302 ILE B O 1
ATOM 5307 N N . GLU B 1 303 ? -8.43 0.194 16.969 1 95.81 303 GLU B N 1
ATOM 5308 C CA . GLU B 1 303 ? -8.711 1.449 17.656 1 95.81 303 GLU B CA 1
ATOM 5309 C C . GLU B 1 303 ? -10.008 2.072 17.156 1 95.81 303 GLU B C 1
ATOM 5311 O O . GLU B 1 303 ? -10.312 2.018 15.961 1 95.81 303 GLU B O 1
ATOM 5316 N N . GLU B 1 304 ? -10.797 2.504 18.062 1 95.81 304 GLU B N 1
ATOM 5317 C CA . GLU B 1 304 ? -11.906 3.41 17.797 1 95.81 304 GLU B CA 1
ATOM 5318 C C . GLU B 1 304 ? -11.609 4.816 18.297 1 95.81 304 GLU B C 1
ATOM 5320 O O . GLU B 1 304 ? -11.25 5.004 19.453 1 95.81 304 GLU B O 1
ATOM 5325 N N . TRP B 1 305 ? -11.758 5.805 17.453 1 94.5 305 TRP B N 1
ATOM 5326 C CA . TRP B 1 305 ? -11.297 7.148 17.781 1 94.5 305 TRP B CA 1
ATOM 5327 C C . TRP B 1 305 ? -12.391 8.18 17.516 1 94.5 305 TRP B C 1
ATOM 5329 O O . TRP B 1 305 ? -13.109 8.094 16.516 1 94.5 305 TRP B O 1
ATOM 5339 N N . THR B 1 306 ? -12.547 9.109 18.391 1 95 306 THR B N 1
ATOM 5340 C CA . THR B 1 306 ? -13.391 10.289 18.25 1 95 306 THR B CA 1
ATOM 5341 C C . THR B 1 306 ? -12.594 11.555 18.547 1 95 306 THR B C 1
ATOM 5343 O O . THR B 1 306 ? -11.859 11.609 19.547 1 95 306 THR B O 1
ATOM 5346 N N . GLY B 1 307 ? -12.68 12.547 17.719 1 94.31 307 GLY B N 1
ATOM 5347 C CA . GLY B 1 307 ? -12.016 13.82 17.922 1 94.31 307 GLY B CA 1
ATOM 5348 C C . GLY B 1 307 ? -12.859 15.016 17.531 1 94.31 307 GLY B C 1
ATOM 5349 O O . GLY B 1 307 ? -13.742 14.891 16.672 1 94.31 307 GLY B O 1
ATOM 5350 N N . LEU B 1 308 ? -12.578 16.141 18.188 1 95.75 308 LEU B N 1
ATOM 5351 C CA . LEU B 1 308 ? -13.281 17.391 17.891 1 95.75 308 LEU B CA 1
ATOM 5352 C C . LEU B 1 308 ? -12.375 18.359 17.125 1 95.75 308 LEU B C 1
ATOM 5354 O O . LEU B 1 308 ? -11.469 18.953 17.719 1 95.75 308 LEU B O 1
ATOM 5358 N N . ARG B 1 309 ? -12.625 18.531 15.797 1 96.25 309 ARG B N 1
ATOM 5359 C CA . ARG B 1 309 ? -11.836 19.406 14.938 1 96.25 309 ARG B CA 1
ATOM 5360 C C . ARG B 1 309 ? -12.234 20.859 15.117 1 96.25 309 ARG B C 1
ATOM 5362 O O . ARG B 1 309 ? -13.414 21.172 15.266 1 96.25 309 ARG B O 1
ATOM 5369 N N . PRO B 1 310 ? -11.266 21.734 15.219 1 97.06 310 PRO B N 1
ATOM 5370 C CA . PRO B 1 310 ? -11.586 23.172 15.297 1 97.06 310 PRO B CA 1
ATOM 5371 C C . PRO B 1 310 ? -12.008 23.75 13.953 1 97.06 310 PRO B C 1
ATOM 5373 O O . PRO B 1 310 ? -11.156 24.172 13.164 1 97.06 310 PRO B O 1
ATOM 5376 N N . GLN B 1 311 ? -13.258 23.828 13.711 1 97 311 GLN B N 1
ATOM 5377 C CA . GLN B 1 311 ? -13.789 24.234 12.422 1 97 311 GLN B CA 1
ATOM 5378 C C . GLN B 1 311 ? -14.203 25.703 12.438 1 97 311 GLN B C 1
ATOM 5380 O O . GLN B 1 311 ? -14.906 26.156 13.344 1 97 311 GLN B O 1
ATOM 5385 N N . ARG B 1 312 ? -13.742 26.453 11.508 1 96.19 312 ARG B N 1
ATOM 5386 C CA . ARG B 1 312 ? -14.133 27.828 11.227 1 96.19 312 ARG B CA 1
ATOM 5387 C C . ARG B 1 312 ? -14.469 28.031 9.758 1 96.19 312 ARG B C 1
ATOM 5389 O O . ARG B 1 312 ? -14.055 27.234 8.906 1 96.19 312 ARG B O 1
ATOM 5396 N N . PRO B 1 313 ? -15.312 28.984 9.406 1 92.5 313 PRO B N 1
ATOM 5397 C CA . PRO B 1 313 ? -15.586 29.203 7.98 1 92.5 313 PRO B CA 1
ATOM 5398 C C . PRO B 1 313 ? -14.32 29.484 7.18 1 92.5 313 PRO B C 1
ATOM 5400 O O . PRO B 1 313 ? -14.227 29.094 6.012 1 92.5 313 PRO B O 1
ATOM 5403 N N . VAL B 1 314 ? -13.453 30.203 7.816 1 92.5 314 VAL B N 1
ATOM 5404 C CA . VAL B 1 314 ? -12.117 30.422 7.285 1 92.5 314 VAL B CA 1
ATOM 5405 C C . VAL B 1 314 ? -11.102 30.453 8.43 1 92.5 314 VAL B C 1
ATOM 5407 O O . VAL B 1 314 ? -11.398 30.953 9.516 1 92.5 314 VAL B O 1
ATOM 5410 N N . VAL B 1 315 ? -9.977 29.953 8.148 1 96.19 315 VAL B N 1
ATOM 5411 C CA . VAL B 1 315 ? -8.914 30 9.148 1 96.19 315 VAL B CA 1
ATOM 5412 C C . VAL B 1 315 ? -8.703 31.438 9.609 1 96.19 315 VAL B C 1
ATOM 5414 O O . VAL B 1 315 ? -8.742 32.375 8.805 1 96.19 315 VAL B O 1
ATOM 5417 N N . ARG B 1 316 ? -8.594 31.641 10.93 1 96.75 316 ARG B N 1
ATOM 5418 C CA . ARG B 1 316 ? -8.141 32.938 11.422 1 96.75 316 ARG B CA 1
ATOM 5419 C C . ARG B 1 316 ? -6.621 33.031 11.406 1 96.75 316 ARG B C 1
ATOM 5421 O O . ARG B 1 316 ? -5.945 32.344 12.164 1 96.75 316 ARG B O 1
ATOM 5428 N N . LEU B 1 317 ? -6.113 33.781 10.547 1 97.56 317 LEU B N 1
ATOM 5429 C CA . LEU B 1 317 ? -4.68 33.969 10.359 1 97.56 317 LEU B CA 1
ATOM 5430 C C . LEU B 1 317 ? -4.352 35.469 10.242 1 97.56 317 LEU B C 1
ATOM 5432 O O . LEU B 1 317 ? -4.445 36.031 9.156 1 97.56 317 LEU B O 1
ATOM 5436 N N . GLU B 1 318 ? -3.926 36 11.344 1 96.25 318 GLU B N 1
ATOM 5437 C CA . GLU B 1 318 ? -3.76 37.438 11.398 1 96.25 318 GLU B CA 1
ATOM 5438 C C . GLU B 1 318 ? -2.832 37.875 12.539 1 96.25 318 GLU B C 1
ATOM 5440 O O . GLU B 1 318 ? -2.686 37.125 13.516 1 96.25 318 GLU B O 1
ATOM 5445 N N . LEU B 1 319 ? -2.227 39 12.383 1 95.31 319 LEU B N 1
ATOM 5446 C CA . LEU B 1 319 ? -1.411 39.656 13.398 1 95.31 319 LEU B CA 1
ATOM 5447 C C . LEU B 1 319 ? -2.213 40.719 14.125 1 95.31 319 LEU B C 1
ATOM 5449 O O . LEU B 1 319 ? -2.889 41.531 13.484 1 95.31 319 LEU B O 1
ATOM 5453 N N . ASN B 1 320 ? -2.238 40.594 15.367 1 94.5 320 ASN B N 1
ATOM 5454 C CA . ASN B 1 320 ? -2.822 41.594 16.266 1 94.5 320 ASN B CA 1
ATOM 5455 C C . ASN B 1 320 ? -1.858 41.969 17.375 1 94.5 320 ASN B C 1
ATOM 5457 O O . ASN B 1 320 ? -0.704 41.531 17.391 1 94.5 320 ASN B O 1
ATOM 5461 N N . TRP B 1 321 ? -2.318 42.844 18.297 1 93.62 321 TRP B N 1
ATOM 5462 C CA . TRP B 1 321 ? -1.537 43.281 19.453 1 93.62 321 TRP B CA 1
ATOM 5463 C C . TRP B 1 321 ? -2.342 43.094 20.75 1 93.62 321 TRP B C 1
ATOM 5465 O O . TRP B 1 321 ? -3.416 43.688 20.891 1 93.62 321 TRP B O 1
ATOM 5475 N N . LEU B 1 322 ? -1.773 42.312 21.562 1 94.19 322 LEU B N 1
ATOM 5476 C CA . LEU B 1 322 ? -2.447 41.969 22.812 1 94.19 322 LEU B CA 1
ATOM 5477 C C . LEU B 1 322 ? -2.088 42.938 23.906 1 94.19 322 LEU B C 1
ATOM 5479 O O . LEU B 1 322 ? -0.908 43.156 24.203 1 94.19 322 LEU B O 1
ATOM 5483 N N . ASN B 1 323 ? -3.09 43.531 24.516 1 92.75 323 ASN B N 1
ATOM 5484 C CA . ASN B 1 323 ? -2.904 44.469 25.625 1 92.75 323 ASN B CA 1
ATOM 5485 C C . ASN B 1 323 ? -2.988 43.781 26.969 1 92.75 323 ASN B C 1
ATOM 5487 O O . ASN B 1 323 ? -3.465 42.656 27.078 1 92.75 323 ASN B O 1
ATOM 5491 N N . ALA B 1 324 ? -2.6 44.469 28 1 93.06 324 ALA B N 1
ATOM 5492 C CA . ALA B 1 324 ? -2.527 43.938 29.344 1 93.06 324 ALA B CA 1
ATOM 5493 C C . ALA B 1 324 ? -3.908 43.531 29.844 1 93.06 324 ALA B C 1
ATOM 5495 O O . ALA B 1 324 ? -4.039 42.562 30.594 1 93.06 324 ALA B O 1
ATOM 5496 N N . ASN B 1 325 ? -4.926 44.219 29.422 1 92 325 ASN B N 1
ATOM 5497 C CA . ASN B 1 325 ? -6.273 43.938 29.891 1 92 325 ASN B CA 1
ATOM 5498 C C . ASN B 1 325 ? -6.922 42.812 29.078 1 92 325 ASN B C 1
ATOM 5500 O O . ASN B 1 325 ? -8.078 42.469 29.312 1 92 325 ASN B O 1
ATOM 5504 N N . GLY B 1 326 ? -6.172 42.281 28.109 1 92.31 326 GLY B N 1
ATOM 5505 C CA . GLY B 1 326 ? -6.684 41.188 27.328 1 92.31 326 GLY B CA 1
ATOM 5506 C C . GLY B 1 326 ? -7.305 41.594 26.016 1 92.31 326 GLY B C 1
ATOM 5507 O O . GLY B 1 326 ? -7.609 40.781 25.156 1 92.31 326 GLY B O 1
ATOM 5508 N N . SER B 1 327 ? -7.457 42.875 25.859 1 91.25 327 SER B N 1
ATOM 5509 C CA . SER B 1 327 ? -8.023 43.375 24.594 1 91.25 327 SER B CA 1
ATOM 5510 C C . SER B 1 327 ? -6.984 43.344 23.484 1 91.25 327 SER B C 1
ATOM 5512 O O . SER B 1 327 ? -5.777 43.375 23.75 1 91.25 327 SER B O 1
ATOM 5514 N N . GLU B 1 328 ? -7.5 43.188 22.25 1 91 328 GLU B N 1
ATOM 5515 C CA . GLU B 1 328 ? -6.641 43.281 21.062 1 91 328 GLU B CA 1
ATOM 5516 C C . GLU B 1 328 ? -6.844 44.594 20.328 1 91 328 GLU B C 1
ATOM 5518 O O . GLU B 1 328 ? -7.969 45.094 20.234 1 91 328 GLU B O 1
ATOM 5523 N N . GLY B 1 329 ? -5.809 45.094 19.828 1 81.75 329 GLY B N 1
ATOM 5524 C CA . GLY B 1 329 ? -5.93 46.375 19.125 1 81.75 329 GLY B CA 1
ATOM 5525 C C . GLY B 1 329 ? -4.605 47.094 18.953 1 81.75 329 GLY B C 1
ATOM 5526 O O . GLY B 1 329 ? -3.541 46.469 19.047 1 81.75 329 GLY B O 1
ATOM 5527 N N . PRO B 1 330 ? -4.785 48.375 18.812 1 71.94 330 PRO B N 1
ATOM 5528 C CA . PRO B 1 330 ? -3.602 49.156 18.469 1 71.94 330 PRO B CA 1
ATOM 5529 C C . PRO B 1 330 ? -2.477 49 19.5 1 71.94 330 PRO B C 1
ATOM 5531 O O . PRO B 1 330 ? -2.738 48.844 20.688 1 71.94 330 PRO B O 1
ATOM 5534 N N . SER B 1 331 ? -1.372 48.938 18.969 1 66.44 331 SER B N 1
ATOM 5535 C CA . SER B 1 331 ? -0.156 48.688 19.734 1 66.44 331 SER B CA 1
ATOM 5536 C C . SER B 1 331 ? 0.15 49.812 20.703 1 66.44 331 SER B C 1
ATOM 5538 O O . SER B 1 331 ? 0.06 51 20.328 1 66.44 331 SER B O 1
ATOM 5540 N N . SER B 1 332 ? -0.026 49.594 21.906 1 73.56 332 SER B N 1
ATOM 5541 C CA . SER B 1 332 ? 0.577 50.438 22.922 1 73.56 332 SER B CA 1
ATOM 5542 C C . SER B 1 332 ? 1.968 49.938 23.312 1 73.56 332 SER B C 1
ATOM 5544 O O . SER B 1 332 ? 2.373 48.844 22.906 1 73.56 332 SER B O 1
ATOM 5546 N N . ASP B 1 333 ? 2.775 50.781 23.953 1 76.56 333 ASP B N 1
ATOM 5547 C CA . ASP B 1 333 ? 4.148 50.469 24.312 1 76.56 333 ASP B CA 1
ATOM 5548 C C . ASP B 1 333 ? 4.195 49.156 25.125 1 76.56 333 ASP B C 1
ATOM 5550 O O . ASP B 1 333 ? 5.23 48.5 25.188 1 76.56 333 ASP B O 1
ATOM 5554 N N . GLU B 1 334 ? 3.045 48.844 25.609 1 86.62 334 GLU B N 1
ATOM 5555 C CA . GLU B 1 334 ? 3.066 47.656 26.469 1 86.62 334 GLU B CA 1
ATOM 5556 C C . GLU B 1 334 ? 2.395 46.469 25.797 1 86.62 334 GLU B C 1
ATOM 5558 O O . GLU B 1 334 ? 2.311 45.375 26.375 1 86.62 334 GLU B O 1
ATOM 5563 N N . SER B 1 335 ? 1.958 46.656 24.625 1 92 335 SER B N 1
ATOM 5564 C CA . SER B 1 335 ? 1.266 45.562 23.922 1 92 335 SER B CA 1
ATOM 5565 C C . SER B 1 335 ? 2.25 44.531 23.391 1 92 335 SER B C 1
ATOM 5567 O O . SER B 1 335 ? 3.416 44.844 23.141 1 92 335 SER B O 1
ATOM 5569 N N . ILE B 1 336 ? 1.833 43.344 23.281 1 93.62 336 ILE B N 1
ATOM 5570 C CA . ILE B 1 336 ? 2.631 42.219 22.766 1 93.62 336 ILE B CA 1
ATOM 5571 C C . ILE B 1 336 ? 2.027 41.719 21.453 1 93.62 336 ILE B C 1
ATOM 5573 O O . ILE B 1 336 ? 0.833 41.406 21.391 1 93.62 336 ILE B O 1
ATOM 5577 N N . PRO B 1 337 ? 2.816 41.688 20.406 1 95.19 337 PRO B N 1
ATOM 5578 C CA . PRO B 1 337 ? 2.281 41.094 19.156 1 95.19 337 PRO B CA 1
ATOM 5579 C C . PRO B 1 337 ? 1.771 39.688 19.344 1 95.19 337 PRO B C 1
ATOM 5581 O O . PRO B 1 337 ? 2.408 38.875 20.031 1 95.19 337 PRO B O 1
ATOM 5584 N N . ILE B 1 338 ? 0.587 39.406 18.797 1 96.62 338 ILE B N 1
ATOM 5585 C CA . ILE B 1 338 ? 0.009 38.062 18.812 1 96.62 338 ILE B CA 1
ATOM 5586 C C . ILE B 1 338 ? -0.465 37.688 17.406 1 96.62 338 ILE B C 1
ATOM 5588 O O . ILE B 1 338 ? -1.163 38.469 16.75 1 96.62 338 ILE B O 1
ATOM 5592 N N . VAL B 1 339 ? -0 36.562 16.922 1 97.94 339 VAL B N 1
ATOM 5593 C CA . VAL B 1 339 ? -0.472 36 15.664 1 97.94 339 VAL B CA 1
ATOM 5594 C C . VAL B 1 339 ? -1.435 34.844 15.922 1 97.94 339 VAL B C 1
ATOM 5596 O O . VAL B 1 339 ? -1.082 33.875 16.594 1 97.94 339 VAL B O 1
ATOM 5599 N N . HIS B 1 340 ? -2.654 35 15.406 1 98.31 340 HIS B N 1
ATOM 5600 C CA . HIS B 1 340 ? -3.619 33.906 15.469 1 98.31 340 HIS B CA 1
ATOM 5601 C C . HIS B 1 340 ? -3.488 32.969 14.273 1 98.31 340 HIS B C 1
ATOM 5603 O O . HIS B 1 340 ? -3.328 33.438 13.141 1 98.31 340 HIS B O 1
ATOM 5609 N N . ASN B 1 341 ? -3.5 31.688 14.484 1 98.69 341 ASN B N 1
ATOM 5610 C CA . ASN B 1 341 ? -3.453 30.609 13.484 1 98.69 341 ASN B CA 1
ATOM 5611 C C . ASN B 1 341 ? -4.266 29.406 13.922 1 98.69 341 ASN B C 1
ATOM 5613 O O . ASN B 1 341 ? -3.705 28.422 14.406 1 98.69 341 ASN B O 1
ATOM 5617 N N . TYR B 1 342 ? -5.594 29.469 13.727 1 97.81 342 TYR B N 1
ATOM 5618 C CA . TYR B 1 342 ? -6.484 28.391 14.133 1 97.81 342 TYR B CA 1
ATOM 5619 C C . TYR B 1 342 ? -7.727 28.344 13.258 1 97.81 342 TYR B C 1
ATOM 5621 O O . TYR B 1 342 ? -7.977 29.25 12.469 1 97.81 342 TYR B O 1
ATOM 5629 N N . GLY B 1 343 ? -8.469 27.219 13.359 1 97.56 343 GLY B N 1
ATOM 5630 C CA . GLY B 1 343 ? -9.719 27.094 12.633 1 97.56 343 GLY B CA 1
ATOM 5631 C C . GLY B 1 343 ? -9.586 26.266 11.367 1 97.56 343 GLY B C 1
ATOM 5632 O O . GLY B 1 343 ? -10.344 26.453 10.414 1 97.56 343 GLY B O 1
ATOM 5633 N N . HIS B 1 344 ? -8.766 25.312 11.289 1 97.38 344 HIS B N 1
ATOM 5634 C CA . HIS B 1 344 ? -8.43 24.578 10.078 1 97.38 344 HIS B CA 1
ATOM 5635 C C . HIS B 1 344 ? -9.438 23.469 9.812 1 97.38 344 HIS B C 1
ATOM 5637 O O . HIS B 1 344 ? -9.477 22.906 8.711 1 97.38 344 HIS B O 1
ATOM 5643 N N . GLY B 1 345 ? -10.211 23.094 10.828 1 96 345 GLY B N 1
ATOM 5644 C CA . GLY B 1 345 ? -11.18 22.016 10.648 1 96 345 GLY B CA 1
ATOM 5645 C C . GLY B 1 345 ? -10.539 20.672 10.367 1 96 345 GLY B C 1
ATOM 5646 O O . GLY B 1 345 ? -9.633 20.25 11.086 1 96 345 GLY B O 1
ATOM 5647 N N . SER B 1 346 ? -11 20.094 9.281 1 94.5 346 SER B N 1
ATOM 5648 C CA . SER B 1 346 ? -10.523 18.766 8.922 1 94.5 346 SER B CA 1
ATOM 5649 C C . SER B 1 346 ? -9.227 18.844 8.133 1 94.5 346 SER B C 1
ATOM 5651 O O . SER B 1 346 ? -8.688 17.812 7.711 1 94.5 346 SER B O 1
ATOM 5653 N N . MET B 1 347 ? -8.664 20.031 7.965 1 97.06 347 MET B N 1
ATOM 5654 C CA . MET B 1 347 ? -7.539 20.172 7.043 1 97.06 347 MET B CA 1
ATOM 5655 C C . MET B 1 347 ? -6.297 20.672 7.777 1 97.06 347 MET B C 1
ATOM 5657 O O . MET B 1 347 ? -5.418 21.281 7.176 1 97.06 347 MET B O 1
ATOM 5661 N N . GLY B 1 348 ? -6.191 20.438 9.07 1 97.38 348 GLY B N 1
ATOM 5662 C CA . GLY B 1 348 ? -5.047 20.859 9.859 1 97.38 348 GLY B CA 1
ATOM 5663 C C . GLY B 1 348 ? -3.727 20.328 9.336 1 97.38 348 GLY B C 1
ATOM 5664 O O . GLY B 1 348 ? -2.77 21.094 9.164 1 97.38 348 GLY B O 1
ATOM 5665 N N . VAL B 1 349 ? -3.703 19.062 9.039 1 97.12 349 VAL B N 1
ATOM 5666 C CA . VAL B 1 349 ? -2.473 18.453 8.555 1 97.12 349 VAL B CA 1
ATOM 5667 C C . VAL B 1 349 ? -2.137 18.984 7.168 1 97.12 349 VAL B C 1
ATOM 5669 O O . VAL B 1 349 ? -1.001 19.391 6.91 1 97.12 349 VAL B O 1
ATOM 5672 N N . ALA B 1 350 ? -3.102 19.062 6.297 1 97.62 350 ALA B N 1
ATOM 5673 C CA . ALA B 1 350 ? -2.875 19.484 4.918 1 97.62 350 ALA B CA 1
ATOM 5674 C C . ALA B 1 350 ? -2.398 20.938 4.852 1 97.62 350 ALA B C 1
ATOM 5676 O O . ALA B 1 350 ? -1.527 21.266 4.047 1 97.62 350 ALA B O 1
ATOM 5677 N N . LEU B 1 351 ? -2.91 21.781 5.73 1 97.88 351 LEU B N 1
ATOM 5678 C CA . LEU B 1 351 ? -2.67 23.219 5.605 1 97.88 351 LEU B CA 1
ATOM 5679 C C . LEU B 1 351 ? -1.596 23.672 6.59 1 97.88 351 LEU B C 1
ATOM 5681 O O . LEU B 1 351 ? -1.11 24.812 6.5 1 97.88 351 LEU B O 1
ATOM 5685 N N . GLY B 1 352 ? -1.225 22.812 7.539 1 98.31 352 GLY B N 1
ATOM 5686 C CA . GLY B 1 352 ? -0.376 23.188 8.656 1 98.31 352 GLY B CA 1
ATOM 5687 C C . GLY B 1 352 ? 0.904 23.875 8.227 1 98.31 352 GLY B C 1
ATOM 5688 O O . GLY B 1 352 ? 1.215 24.969 8.703 1 98.31 352 GLY B O 1
ATOM 5689 N N . ARG B 1 353 ? 1.636 23.328 7.285 1 98.25 353 ARG B N 1
ATOM 5690 C CA . ARG B 1 353 ? 2.889 23.922 6.824 1 98.25 353 ARG B CA 1
ATOM 5691 C C . ARG B 1 353 ? 2.643 25.234 6.098 1 98.25 353 ARG B C 1
ATOM 5693 O O . ARG B 1 353 ? 3.381 26.203 6.293 1 98.25 353 ARG B O 1
ATOM 5700 N N . GLY B 1 354 ? 1.652 25.219 5.238 1 98.25 354 GLY B N 1
ATOM 5701 C CA . GLY B 1 354 ? 1.351 26.422 4.477 1 98.25 354 GLY B CA 1
ATOM 5702 C C . GLY B 1 354 ? 1.004 27.609 5.348 1 98.25 354 GLY B C 1
ATOM 5703 O O . GLY B 1 354 ? 1.53 28.719 5.148 1 98.25 354 GLY B O 1
ATOM 5704 N N . THR B 1 355 ? 0.122 27.453 6.309 1 98.5 355 THR B N 1
ATOM 5705 C CA . THR B 1 355 ? -0.278 28.547 7.176 1 98.5 355 THR B CA 1
ATOM 5706 C C . THR B 1 355 ? 0.86 28.938 8.117 1 98.5 355 THR B C 1
ATOM 5708 O O . THR B 1 355 ? 0.981 30.109 8.508 1 98.5 355 THR B O 1
ATOM 5711 N N . ALA B 1 356 ? 1.705 27.953 8.469 1 98.81 356 ALA B N 1
ATOM 5712 C CA . ALA B 1 356 ? 2.879 28.25 9.289 1 98.81 356 ALA B CA 1
ATOM 5713 C C . ALA B 1 356 ? 3.797 29.25 8.594 1 98.81 356 ALA B C 1
ATOM 5715 O O . ALA B 1 356 ? 4.355 30.141 9.242 1 98.81 356 ALA B O 1
ATOM 5716 N N . LEU B 1 357 ? 3.939 29.125 7.301 1 98.5 357 LEU B N 1
ATOM 5717 C CA . LEU B 1 357 ? 4.809 30.031 6.559 1 98.5 357 LEU B CA 1
ATOM 5718 C C . LEU B 1 357 ? 4.203 31.438 6.492 1 98.5 357 LEU B C 1
ATOM 5720 O O . LEU B 1 357 ? 4.93 32.438 6.492 1 98.5 357 LEU B O 1
ATOM 5724 N N . ASP B 1 358 ? 2.893 31.484 6.414 1 98.12 358 ASP B N 1
ATOM 5725 C CA . ASP B 1 358 ? 2.254 32.781 6.504 1 98.12 358 ASP B CA 1
ATOM 5726 C C . ASP B 1 358 ? 2.461 33.406 7.887 1 98.12 358 ASP B C 1
ATOM 5728 O O . ASP B 1 358 ? 2.58 34.625 8.016 1 98.12 358 ASP B O 1
ATOM 5732 N N . VAL B 1 359 ? 2.469 32.594 8.945 1 98.62 359 VAL B N 1
ATOM 5733 C CA . VAL B 1 359 ? 2.768 33.094 10.281 1 98.62 359 VAL B CA 1
ATOM 5734 C C . VAL B 1 359 ? 4.148 33.75 10.289 1 98.62 359 VAL B C 1
ATOM 5736 O O . VAL B 1 359 ? 4.34 34.781 10.906 1 98.62 359 VAL B O 1
ATOM 5739 N N . VAL B 1 360 ? 5.109 33.125 9.641 1 98.25 360 VAL B N 1
ATOM 5740 C CA . VAL B 1 360 ? 6.453 33.688 9.562 1 98.25 360 VAL B CA 1
ATOM 5741 C C . VAL B 1 360 ? 6.391 35.062 8.953 1 98.25 360 VAL B C 1
ATOM 5743 O O . VAL B 1 360 ? 7.031 36 9.461 1 98.25 360 VAL B O 1
ATOM 5746 N N . ASP B 1 361 ? 5.621 35.219 7.879 1 96.81 361 ASP B N 1
ATOM 5747 C CA . ASP B 1 361 ? 5.461 36.5 7.234 1 96.81 361 ASP B CA 1
ATOM 5748 C C . ASP B 1 361 ? 4.867 37.531 8.203 1 96.81 361 ASP B C 1
ATOM 5750 O O . ASP B 1 361 ? 5.309 38.688 8.242 1 96.81 361 ASP B O 1
ATOM 5754 N N . LEU B 1 362 ? 3.877 37.156 8.938 1 96.75 362 LEU B N 1
ATOM 5755 C CA . LEU B 1 362 ? 3.215 38.062 9.891 1 96.75 362 LEU B CA 1
ATOM 5756 C C . LEU B 1 362 ? 4.152 38.406 11.039 1 96.75 362 LEU B C 1
ATOM 5758 O O . LEU B 1 362 ? 4.141 39.562 11.516 1 96.75 362 LEU B O 1
ATOM 5762 N N . VAL B 1 363 ? 4.941 37.469 11.5 1 96.75 363 VAL B N 1
ATOM 5763 C CA . VAL B 1 363 ? 5.91 37.688 12.562 1 96.75 363 VAL B CA 1
ATOM 5764 C C . VAL B 1 363 ? 6.949 38.719 12.102 1 96.75 363 VAL B C 1
ATOM 5766 O O . VAL B 1 363 ? 7.352 39.594 12.867 1 96.75 363 VAL B O 1
ATOM 5769 N N . ASP B 1 364 ? 7.402 38.562 10.828 1 95.62 364 ASP B N 1
ATOM 5770 C CA . ASP B 1 364 ? 8.328 39.562 10.266 1 95.62 364 ASP B CA 1
ATOM 5771 C C . ASP B 1 364 ? 7.762 40.969 10.352 1 95.62 364 ASP B C 1
ATOM 5773 O O . ASP B 1 364 ? 8.484 41.906 10.688 1 95.62 364 ASP B O 1
ATOM 5777 N N . GLN B 1 365 ? 6.527 41.062 10.062 1 92.62 365 GLN B N 1
ATOM 5778 C CA . GLN B 1 365 ? 5.871 42.344 10.133 1 92.62 365 GLN B CA 1
ATOM 5779 C C . GLN B 1 365 ? 5.805 42.844 11.578 1 92.62 365 GLN B C 1
ATOM 5781 O O . GLN B 1 365 ? 6.012 44.031 11.844 1 92.62 365 GLN B O 1
ATOM 5786 N N . ALA B 1 366 ? 5.48 41.969 12.477 1 92.62 366 ALA B N 1
ATOM 5787 C CA . ALA B 1 366 ? 5.391 42.312 13.891 1 92.62 366 ALA B CA 1
ATOM 5788 C C . ALA B 1 366 ? 6.723 42.844 14.414 1 92.62 366 ALA B C 1
ATOM 5790 O O . ALA B 1 366 ? 6.762 43.812 15.156 1 92.62 366 ALA B O 1
ATOM 5791 N N . LEU B 1 367 ? 7.789 42.188 14.047 1 92.19 367 LEU B N 1
ATOM 5792 C CA . LEU B 1 367 ? 9.117 42.5 14.57 1 92.19 367 LEU B CA 1
ATOM 5793 C C . LEU B 1 367 ? 9.656 43.781 13.93 1 92.19 367 LEU B C 1
ATOM 5795 O O . LEU B 1 367 ? 10.461 44.5 14.531 1 92.19 367 LEU B O 1
ATOM 5799 N N . LYS B 1 368 ? 9.195 44.062 12.719 1 87.94 368 LYS B N 1
ATOM 5800 C CA . LYS B 1 368 ? 9.633 45.281 12.031 1 87.94 368 LYS B CA 1
ATOM 5801 C C . LYS B 1 368 ? 8.852 46.5 12.508 1 87.94 368 LYS B C 1
ATOM 5803 O O . LYS B 1 368 ? 9.375 47.625 12.516 1 87.94 368 LYS B O 1
ATOM 5808 N N . ARG B 1 369 ? 7.492 46.375 12.664 1 76.62 369 ARG B N 1
ATOM 5809 C CA . ARG B 1 369 ? 6.586 47.5 12.914 1 76.62 369 ARG B CA 1
ATOM 5810 C C . ARG B 1 369 ? 6.766 48.062 14.328 1 76.62 369 ARG B C 1
ATOM 5812 O O . ARG B 1 369 ? 6.418 49.188 14.602 1 76.62 369 ARG B O 1
ATOM 5819 N N . GLY B 1 370 ? 7.934 48.312 14.797 1 59.16 370 GLY B N 1
ATOM 5820 C CA . GLY B 1 370 ? 8.07 48.906 16.109 1 59.16 370 GLY B CA 1
ATOM 5821 C C . GLY B 1 370 ? 6.738 49.125 16.812 1 59.16 370 GLY B C 1
ATOM 5822 O O . GLY B 1 370 ? 5.703 48.656 16.344 1 59.16 370 GLY B O 1
ATOM 5823 N N . THR B 1 371 ? 6.48 49.656 18.062 1 54.56 371 THR B N 1
ATOM 5824 C CA . THR B 1 371 ? 5.34 49.906 18.938 1 54.56 371 THR B CA 1
ATOM 5825 C C . THR B 1 371 ? 4.371 50.906 18.312 1 54.56 371 THR B C 1
ATOM 5827 O O . THR B 1 371 ? 3.406 51.312 18.969 1 54.56 371 THR B O 1
ATOM 5830 N N . GLY B 1 372 ? 4.566 51.188 17.047 1 54.12 372 GLY B N 1
ATOM 5831 C CA . GLY B 1 372 ? 3.672 52.25 16.625 1 54.12 372 GLY B CA 1
ATOM 5832 C C . GLY B 1 372 ? 2.232 51.781 16.469 1 54.12 372 GLY B C 1
ATOM 5833 O O . GLY B 1 372 ? 1.955 50.594 16.422 1 54.12 372 GLY B O 1
ATOM 5834 N N . GLY B 1 373 ? 1.158 52.656 16.703 1 57.72 373 GLY B N 1
ATOM 5835 C CA . GLY B 1 373 ? -0.286 52.562 16.859 1 57.72 373 GLY B CA 1
ATOM 5836 C C . GLY B 1 373 ? -0.964 51.938 15.664 1 57.72 373 GLY B C 1
ATOM 5837 O O . GLY B 1 373 ? -1.069 52.531 14.594 1 57.72 373 GLY B O 1
ATOM 5838 N N . HIS B 1 374 ? -0.842 50.594 15.5 1 63.12 374 HIS B N 1
ATOM 5839 C CA . HIS B 1 374 ? -1.637 49.969 14.445 1 63.12 374 HIS B CA 1
ATOM 5840 C C . HIS B 1 374 ? -3.057 49.688 14.922 1 63.12 374 HIS B C 1
ATOM 5842 O O . HIS B 1 374 ? -3.254 49.094 15.977 1 63.12 374 HIS B O 1
ATOM 5848 N N . ALA B 1 375 ? -4.016 50.344 14.211 1 65.69 375 ALA B N 1
ATOM 5849 C CA . ALA B 1 375 ? -5.41 50.344 14.648 1 65.69 375 ALA B CA 1
ATOM 5850 C C . ALA B 1 375 ? -6.105 49.031 14.234 1 65.69 375 ALA B C 1
ATOM 5852 O O . ALA B 1 375 ? -7.07 48.625 14.867 1 65.69 375 ALA B O 1
ATOM 5853 N N . MET B 1 376 ? -5.523 48.312 13.133 1 81.31 376 MET B N 1
ATOM 5854 C CA . MET B 1 376 ? -6.27 47.156 12.648 1 81.31 376 MET B CA 1
ATOM 5855 C C . MET B 1 376 ? -5.363 45.906 12.531 1 81.31 376 MET B C 1
ATOM 5857 O O . MET B 1 376 ? -4.152 46.062 12.344 1 81.31 376 MET B O 1
ATOM 5861 N N . PRO B 1 377 ? -5.992 44.75 12.734 1 88.81 377 PRO B N 1
ATOM 5862 C CA . PRO B 1 377 ? -5.203 43.531 12.523 1 88.81 377 PRO B CA 1
ATOM 5863 C C . PRO B 1 377 ? -4.629 43.438 11.109 1 88.81 377 PRO B C 1
ATOM 5865 O O . PRO B 1 377 ? -5.188 44.031 10.172 1 88.81 377 PRO B O 1
ATOM 5868 N N . ILE B 1 378 ? -3.512 42.844 11 1 88.94 378 ILE B N 1
ATOM 5869 C CA . ILE B 1 378 ? -2.91 42.562 9.711 1 88.94 378 ILE B CA 1
ATOM 5870 C C . ILE B 1 378 ? -3.213 41.125 9.312 1 88.94 378 ILE B C 1
ATOM 5872 O O . ILE B 1 378 ? -2.789 40.188 9.984 1 88.94 378 ILE B O 1
ATOM 5876 N N . LEU B 1 379 ? -3.961 40.969 8.227 1 91 379 LEU B N 1
ATOM 5877 C CA . LEU B 1 379 ? -4.352 39.656 7.746 1 91 379 LEU B CA 1
ATOM 5878 C C . LEU B 1 379 ? -3.236 39.031 6.922 1 91 379 LEU B C 1
ATOM 5880 O O . LEU B 1 379 ? -2.447 39.719 6.289 1 91 379 LEU B O 1
ATOM 5884 N N . ALA B 1 380 ? -3.146 37.688 6.988 1 91.5 380 ALA B N 1
ATOM 5885 C CA . ALA B 1 380 ? -2.24 37 6.066 1 91.5 380 ALA B CA 1
ATOM 5886 C C . ALA B 1 380 ? -2.547 37.375 4.621 1 91.5 380 ALA B C 1
ATOM 5888 O O . ALA B 1 380 ? -3.691 37.688 4.285 1 91.5 380 ALA B O 1
ATOM 5889 N N . PRO B 1 381 ? -1.51 37.281 3.77 1 85.69 381 PRO B N 1
ATOM 5890 C CA . PRO B 1 381 ? -1.704 37.719 2.383 1 85.69 381 PRO B CA 1
ATOM 5891 C C . PRO B 1 381 ? -2.855 36.969 1.694 1 85.69 381 PRO B C 1
ATOM 5893 O O . PRO B 1 381 ? -2.928 35.75 1.741 1 85.69 381 PRO B O 1
ATOM 5896 N N . GLY B 1 382 ? -3.729 37.719 1.051 1 86.44 382 GLY B N 1
ATOM 5897 C CA . GLY B 1 382 ? -4.82 37.156 0.268 1 86.44 382 GLY B CA 1
ATOM 5898 C C . GLY B 1 382 ? -6.109 37.031 1.054 1 86.44 382 GLY B C 1
ATOM 5899 O O . GLY B 1 382 ? -7.191 36.938 0.469 1 86.44 382 GLY B O 1
ATOM 5900 N N . LEU B 1 383 ? -6.043 37 2.361 1 88.25 383 LEU B N 1
ATOM 5901 C CA . LEU B 1 383 ? -7.234 36.844 3.188 1 88.25 383 LEU B CA 1
ATOM 5902 C C . LEU B 1 383 ? -8.078 38.125 3.189 1 88.25 383 LEU B C 1
ATOM 5904 O O . LEU B 1 383 ? -9.273 38.062 3.488 1 88.25 383 LEU B O 1
ATOM 5908 N N . GLU B 1 384 ? -7.465 39.188 2.93 1 79.5 384 GLU B N 1
ATOM 5909 C CA . GLU B 1 384 ? -8.195 40.438 2.877 1 79.5 384 GLU B CA 1
ATOM 5910 C C . GLU B 1 384 ? -9.258 40.438 1.782 1 79.5 384 GLU B C 1
ATOM 5912 O O . GLU B 1 384 ? -10.203 41.219 1.817 1 79.5 384 GLU B O 1
ATOM 5917 N N . LYS B 1 385 ? -9.008 39.531 0.84 1 75.38 385 LYS B N 1
ATOM 5918 C CA . LYS B 1 385 ? -9.914 39.469 -0.303 1 75.38 385 LYS B CA 1
ATOM 5919 C C . LYS B 1 385 ? -11.078 38.531 -0.023 1 75.38 385 LYS B C 1
ATOM 5921 O O . LYS B 1 385 ? -12.031 38.438 -0.807 1 75.38 385 LYS B O 1
ATOM 5926 N N . LEU B 1 386 ? -10.891 37.688 1.022 1 70.12 386 LEU B N 1
ATOM 5927 C CA . LEU B 1 386 ? -11.922 36.688 1.305 1 70.12 386 LEU B CA 1
ATOM 5928 C C . LEU B 1 386 ? -13.055 37.312 2.125 1 70.12 386 LEU B C 1
ATOM 5930 O O . LEU B 1 386 ? -12.805 38.094 3.049 1 70.12 386 LEU B O 1
ATOM 5934 N N . THR B 1 387 ? -14.18 37.688 1.484 1 55.16 387 THR B N 1
ATOM 5935 C CA . THR B 1 387 ? -15.336 38.25 2.17 1 55.16 387 THR B CA 1
ATOM 5936 C C . THR B 1 387 ? -15.961 37.25 3.117 1 55.16 387 THR B C 1
ATOM 5938 O O . THR B 1 387 ? -16.312 36.125 2.705 1 55.16 387 THR B O 1
ATOM 5941 N N . LEU B 1 388 ? -15.461 37.156 4.367 1 50.03 388 LEU B N 1
ATOM 5942 C CA . LEU B 1 388 ? -16.203 36.344 5.305 1 50.03 388 LEU B CA 1
ATOM 5943 C C . LEU B 1 388 ? -17.672 36.75 5.344 1 50.03 388 LEU B C 1
ATOM 5945 O O . LEU B 1 388 ? -18 37.906 5.582 1 50.03 388 LEU B O 1
ATOM 5949 N N . ASN B 1 389 ? -18.438 36.312 4.5 1 42.22 389 ASN B N 1
ATOM 5950 C CA . ASN B 1 389 ? -19.844 36.656 4.723 1 42.22 389 ASN B CA 1
ATOM 5951 C C . ASN B 1 389 ? -20.328 36.188 6.09 1 42.22 389 ASN B C 1
ATOM 5953 O O . ASN B 1 389 ? -19.938 35.125 6.562 1 42.22 389 ASN B O 1
#

Solvent-accessible surface area (backbone atoms only — not comparable to full-atom values): 38731 Å² total; per-residue (Å²): 124,52,31,39,31,32,32,19,66,40,52,44,22,42,33,27,50,48,45,40,42,72,75,41,59,71,32,39,45,37,39,33,16,52,45,55,70,84,69,25,55,47,28,72,40,81,30,58,55,59,60,54,56,78,76,27,68,32,42,56,56,55,63,41,98,51,75,44,84,73,33,43,65,52,54,18,42,52,47,19,48,53,51,50,42,52,40,30,25,26,72,53,9,77,66,30,32,25,27,55,34,40,34,37,43,43,22,63,65,70,65,95,62,78,62,68,44,53,79,75,26,62,77,46,42,81,37,52,37,67,43,42,46,64,71,20,34,36,82,70,39,50,22,34,35,34,35,50,39,40,35,41,29,24,70,32,29,48,58,40,46,53,50,49,47,54,69,65,35,79,46,81,60,44,72,49,58,55,56,60,79,72,60,77,34,38,33,43,48,36,51,52,33,58,76,67,61,40,57,37,37,36,43,20,43,41,62,55,38,23,58,41,66,66,34,73,66,35,22,37,31,34,32,41,40,38,30,22,51,46,64,52,53,29,53,24,38,38,36,72,84,57,31,32,38,41,56,44,57,88,33,25,40,35,25,46,49,83,41,78,47,66,29,46,84,82,44,68,87,52,74,72,74,46,46,70,50,72,67,58,50,52,51,39,34,51,52,42,46,61,49,30,50,33,45,71,55,71,33,55,77,74,43,71,46,42,36,68,27,25,25,22,46,52,60,45,46,33,31,41,20,37,29,72,85,33,49,71,37,48,29,42,89,78,34,35,40,30,32,40,47,34,22,52,28,97,35,37,69,31,33,15,50,19,53,14,50,46,48,45,53,45,48,52,48,55,72,64,54,61,59,58,74,41,76,66,69,46,60,37,81,51,52,81,74,47,64,72,122,126,52,30,39,33,34,33,19,66,40,51,45,22,42,32,28,51,46,45,40,42,72,75,41,58,70,33,38,46,37,39,32,17,50,44,52,68,83,68,25,54,46,29,73,40,82,28,58,54,59,60,53,58,77,77,27,68,31,45,56,54,54,64,41,96,51,75,45,84,73,34,45,66,52,52,18,43,51,48,18,49,54,53,50,42,53,40,30,26,26,72,52,10,75,66,29,32,25,26,56,34,40,34,36,44,42,22,63,65,70,66,96,62,79,64,67,45,54,80,75,26,63,76,45,42,80,38,50,36,67,43,41,46,64,72,21,34,36,81,70,40,51,21,35,37,35,35,49,41,39,36,42,29,23,69,31,30,48,59,40,47,52,50,49,48,54,69,64,36,78,48,82,62,44,74,49,62,57,53,63,79,68,61,78,33,38,34,44,48,36,50,52,32,59,74,67,62,39,58,37,37,35,43,21,43,41,59,54,37,22,58,40,65,68,34,72,66,36,21,38,31,34,32,40,41,36,28,24,54,47,64,50,52,29,55,24,39,39,37,72,82,58,30,32,39,40,56,44,56,87,33,24,40,32,26,47,48,82,44,78,47,65,28,46,83,82,43,66,86,53,73,72,75,46,46,69,49,72,67,58,49,51,52,38,35,51,52,42,46,61,48,33,49,31,45,69,55,71,32,54,77,76,44,70,46,41,36,67,28,24,24,21,46,52,61,46,46,32,31,41,18,36,27,74,84,33,50,73,37,48,30,42,88,77,34,34,41,32,34,38,47,35,22,52,26,94,34,37,70,31,33,16,51,19,53,15,51,44,48,44,55,45,50,53,48,56,72,66,52,60,60,58,74,41,76,66,70,47,60,38,79,53,52,81,72,47,64,73,122

Nearest PDB structures (foldseek):
  6kbp-assembly2_D  TM=8.974E-01  e=3.430E-31  Homo sapiens
  8hy5-assembly1_A  TM=9.011E-01  e=7.465E-31  Homo sapiens
  6kbp-assembly1_A  TM=8.994E-01  e=9.483E-31  Homo sapiens
  6kbp-assembly2_C  TM=8.845E-01  e=2.064E-30  Homo sapiens
  1an9-assembly1_A  TM=8.951E-01  e=1.038E-29  Sus scrofa

Radius of gyration: 31.64 Å; Cα contacts (8 Å, |Δi|>4): 1872; chains: 2; bounding box: 50×105×66 Å

InterPro domains:
  IPR006076 FAD dependent oxidoreductase [PF01266] (6-362)
  IPR006181 D-amino acid oxidase, conserved site [PS00677] (338-356)
  IPR023209 D-amino-acid oxidase [PTHR11530] (3-365)

Secondary structure (DSSP, 8-state):
-PEEEEE--SHHHHHHHHHHHHH-TT-EEEEEES--GGGSHHHHS--B----GGGSTT-TTTTSSS--TT-HHHHHHHHHHHHHHHHHHSTTHHHHTEEEEEEEEEESS--SS--GGGGTSTT-EEEEHHHHHHTTB-TT--EEEEEEEEEE-HHHHHHHHHHHHHHH-SSPPEEEES-TTS-SSHHHHHHHHHHTT-SEEEE--TTHHHHHTT-TT-EEEEEEEEEE--TT---EEE-GGG-EEEE-SSSEEEE---EE---TTTS---GGGSS--HHHHHHHHHHHHHHB-SGGGGSPEEEEEEEEEEEEEEEEEEEEEE-TTS-B-S--TT-EEEEEEEEEGGGHHHHHHHHHHHHHHHHHHHHHSTT----S-EEPTTGGG----/-PEEEEE--SHHHHHHHHHHHHH-TT-EEEEEES--GGGSHHHHS--B----GGGSTT-TTTTSSS--TT-HHHHHHHHHHHHHHHHHHSTTHHHHTEEEEEEEEEESS--SS--GGGGTSTT-EEEEHHHHHHTTB-TT--EEEEEEEEEE-HHHHHHHHHHHHHHH-SSPPEEEES-GGG-SSHHHHHHHHHHTT-SEEEE--TTHHHHHTT-TT-EEEEEEEEEE--TT---EEE-GGG-EEEE-SSSEEEE---EE---TTTS---GGGSS--HHHHHHHHHHHHHHB-SGGGGSPEEEEEEEEEEEEEEEEEEEEEE-TTS-B-S--TT-EEEEEEEEEGGGHHHHHHHHHHHHHHHHHHHHHSTT----S-EEPTTGGGS---

Sequence (778 aa):
MVRFGIIGCGVIGLSTATALQSEYRDSEFLLAGAEQGSSLISHGAAGVFRPEPSLMPGLICCNSDTVCTECPFNRWCKRGQVYYWDLARSQDAATAGAFFMPLYNVYEHLPRRPPFITTLCCGSRVVEKDELSSLGFSEVLSGGYSYVTCAIEGRYFLPYLLSNIQRNAKLPVSLSVGQPVQFKSMRDVYSWASTNKINVVINCSGLGASTLCADRKLVPLRGRLVRVGAPWMKFGFYGPHDTYAYPARDSVILGGFREPLPCTIDSPLRPEDTAPSGEATKNILNRIKYMWLGPLSQGPIIEEWTGLRPQRPVVRLELNWLNANGSEGPSSDESIPIVHNYGHGSMGVALGRGTALDVVDLVDQALKRGTGGHAMPILAPGLEKLTLNMVRFGIIGCGVIGLSTATALQSEYRDSEFLLAGAEQGSSLISHGAAGVFRPEPSLMPGLICCNSDTVCTECPFNRWCKRGQVYYWDLARSQDAATAGAFFMPLYNVYEHLPRRPPFITTLCCGSRVVEKDELSSLGFSEVLSGGYSYVTCAIEGRYFLPYLLSNIQRNAKLPVSLSVGQPVQFKSMRDVYSWASTNKINVVINCSGLGASTLCADRKLVPLRGRLVRVGAPWMKFGFYGPHDTYAYPARDSVILGGFREPLPCTIDSPLRPEDTAPSGEATKNILNRIKYMWLGPLSQGPIIEEWTGLRPQRPVVRLELNWLNANGSEGPSSDESIPIVHNYGHGSMGVALGRGTALDVVDLVDQALKRGTGGHAMPILAPGLEKLTLN

pLDDT: mean 91.76, std 9.91, range [42.22, 98.81]